Protein AF-0000000066158258 (afdb_homodimer)

Foldseek 3Di:
DDPPPPPPPDPPPDPVVQCVLCVVLVHDFPDCVLVLQLQEDPQQCVVPVVDDHHLQVLLVQLLVLLLVLLLVVCVPLCVPDDPVRSVVLSCQLSPQVLLLVLLVVSVVVVNHDHDPPDDDDSSSSSSSSSSNLSSCCVGVRSVRSSVSSCVRGNVVRLLVVLQCVLQVVCVVLVFDGWDWDWDQDPVQKIWIFIGGPNHTLDIDIDHPVVSDDDPSSSRSVSSVVLVVLCVDPNNVCSSVVVVVVVVVVVVVVVVVPPPPPD/DDPPPPPPPDPPPPPVVLCVLCVVLVHDFPDCVLVLQLQEDPQQCVVPVVDDHHLQVLLVQLLVLLLVLLLVVCVPLPVPDDPVRSVVLSCQLSPQVLLLVLLVVSVSVVNHDHDPPDDDDSSSSSSSSSSNLSSCCVGVRSVRSSVSSCVRGNVVRLLVVLQCVLQVVCVVLVFDGWDWDWDQDPVQKIWIFIDGPRDTLDIDIDHPVVSDDDPSSSRSVSSVVVVVCCVDPNNVCSSVVVVVVVVVVVVVVVVVPPPPPD

Nearest PDB structures (foldseek):
  3o2r-assembly2_D  TM=8.929E-01  e=1.509E-07  Campylobacter jejuni subsp. jejuni NCTC 11168 = ATCC 700819
  7oib-assembly1_c  TM=5.970E-01  e=1.307E-08  Homo sapiens
  7qh7-assembly1_c  TM=6.144E-01  e=4.552E-08  Homo sapiens
  3rv0-assembly1_A  TM=6.805E-01  e=5.993E-04  Vanderwaltozyma polyspora DSM 70294
  2ffl-assembly1_A  TM=7.206E-01  e=3.439E-03  Giardia duodenalis

pLDDT: mean 84.86, std 15.71, range [26.7, 98.81]

Secondary structure (DSSP, 8-state):
---------------HHHHHHHHHTT---S-HHHHHHTTB-HHHHTT-TT----THHHHHHHHHHHHHHHHHHHHHH-TT--HHHHHHHHHHHHSHHHHHHHHHHTTGGGG-B--TTPPP-HHHHHHHHHHHHHHHHHHH-HHHHHHHHIIIIIHHHHHHHHHHHHHHHHHHTTPPPPEEEEEE-TTSEEEEEEEETTEEEEEEEEE-TT----HHHHHHHHHHHHHHHHTSTTTTTHHHHHHHHHHHHHHHHHHHHS----/---------------HHHHHHHHHTT---S-HHHHHHTTB-HHHHTT-TT----THHHHHHHHHHHHHHHHHHHHHH-TT--HHHHHHHHHHHHSHHHHHHHHHHTTGGGG-B--TTPPP-HHHHHHHHHHHHHHHHHHH-HHHHHHHHIIIIIHHHHHHHHHHHHHHHHHHTT-PPPEEEEEE-TTSEEEEEEEETTEEEEEEEEE-TT----HHHHHHHHHHHHHHHHTSTTTTTHHHHHHHHHHHHHHHHHHHHS----

InterPro domains:
  IPR000999 Ribonuclease III domain [PF14622] (33-155)
  IPR000999 Ribonuclease III domain [PS00517] (56-64)
  IPR000999 Ribonuclease III domain [PS50142] (18-141)
  IPR000999 Ribonuclease III domain [SM00535] (33-162)
  IPR000999 Ribonuclease III domain [cd00593] (33-156)
  IPR011907 Ribonuclease III [MF_00104] (21-226)
  IPR011907 Ribonuclease III [TIGR02191] (21-246)
  IPR036389 Ribonuclease III,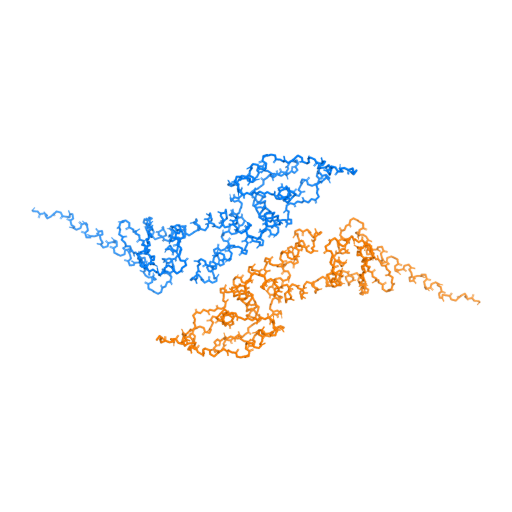 endonuclease domain superfamily [G3DSA:1.10.1520.10] (2-171)
  IPR036389 Ribonuclease III, endonuclease domain superfamily [SSF69065] (16-156)

Solvent-accessible surface area (backbone atoms only — not comparable to full-atom values): 28933 Å² total; per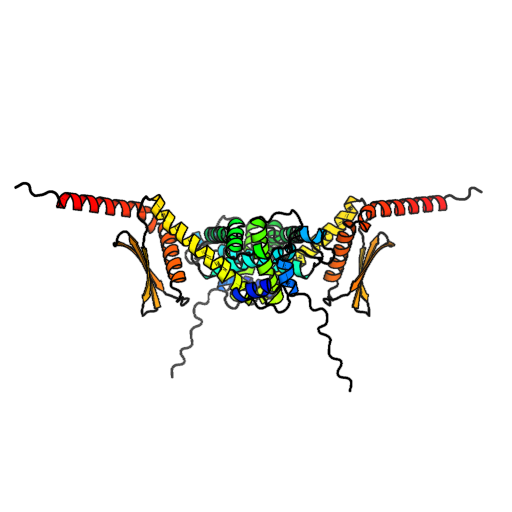-residue (Å²): 135,83,80,78,72,78,72,85,60,88,71,70,82,68,57,63,68,56,52,53,53,35,44,75,69,73,44,78,77,83,51,59,65,45,61,56,29,20,28,24,40,64,61,26,36,79,80,29,86,88,45,87,62,41,17,52,52,34,19,54,42,11,47,31,45,50,50,24,52,49,41,49,48,49,56,66,76,37,76,83,54,49,44,69,56,49,51,54,52,44,46,61,55,69,30,64,71,46,36,15,51,48,18,54,75,69,50,50,60,81,62,51,40,62,28,92,88,60,78,90,45,58,65,54,24,20,45,31,45,25,3,43,44,21,25,36,30,75,58,64,27,66,68,54,29,46,52,48,43,43,59,65,45,44,53,58,40,50,57,51,50,52,49,46,58,53,49,47,57,32,50,75,68,73,41,75,82,66,44,81,46,68,46,79,43,97,83,48,27,36,39,28,36,36,26,49,94,86,37,79,77,45,73,50,76,42,76,43,84,82,63,78,80,52,65,68,59,49,44,49,48,38,47,50,49,50,55,53,42,43,74,33,87,87,23,61,53,43,67,61,53,49,51,52,52,53,52,52,52,52,51,50,53,54,59,66,64,53,68,78,79,122,136,82,80,78,72,78,73,85,60,88,73,68,82,69,56,62,67,56,52,53,54,34,45,76,71,72,44,80,78,82,51,60,65,45,60,55,28,18,29,24,39,66,62,25,37,78,79,29,86,87,46,86,61,40,19,52,54,33,19,53,42,11,47,31,46,50,50,24,51,49,39,49,49,49,57,66,75,38,76,83,56,50,46,70,56,49,50,55,53,46,48,61,54,66,31,63,70,47,37,15,51,48,16,54,73,69,49,49,61,81,61,52,40,63,28,91,88,62,77,89,48,58,65,54,24,19,43,30,45,25,3,42,43,22,23,36,30,76,60,65,28,65,69,55,28,47,52,48,42,43,61,66,45,44,54,59,39,48,56,50,48,53,49,44,58,51,49,45,57,33,49,76,69,71,42,76,82,67,45,80,47,67,47,80,43,95,84,48,27,36,40,28,37,36,27,48,94,87,37,79,77,44,74,50,76,41,74,43,83,80,61,76,80,51,65,68,59,48,44,50,48,38,46,49,50,50,55,52,41,44,73,31,87,86,22,62,53,44,66,63,53,50,49,51,52,52,52,52,52,51,51,51,52,54,58,66,64,54,68,77,80,123

Sequence (524 aa):
MKNKVLKLKNNKIFDKKLATFLKNLDIFPNNWEFFEKAFIHASYINEHEDVSESYDRLEFLGDALIDFVVAKKLFELYPKYNEGLLTRTKIEIVKGENLNRIGMELKLGDFVKLSNGAELTENTVGDVLEALVGAIYEDMGMKKATEFVEKYIFERTFSEILKYDFFSLFQEQKLPEPRVRVSLTSNNLVLSIIELDGDIIWSQAIPNNKNYDDKSVLEHNAMASFTSFLKSSKGSHFFSDLKEKIENQKMCKKLAIKPKKNMKNKVLKLKNNKIFDKKLATFLKNLDIFPNNWEFFEKAFIHASYINEHEDVSESYDRLEFLGDALIDFVVAKKLFELYPKYNEGLLTRTKIEIVKGENLNRIGMELKLGDFVKLSNGAELTENTVGDVLEALVGAIYEDMGMKKATEFVEKYIFERTFSEILKYDFFSLFQEQKLPEPRVRVSLTSNNLVLSIIELDGDIIWSQAIPNNKNYDDKSVLEHNAMASFTSFLKSSKGSHFFSDLKEKIENQKMCKKLAIKPKKN

Radius of gyration: 30.65 Å; Cα contacts (8 Å, |Δi|>4): 648; chains: 2; bounding box: 66×134×97 Å

Structure (mmCIF, N/CA/C/O backbone):
data_AF-0000000066158258-model_v1
#
loop_
_entity.id
_entity.type
_entity.pdbx_description
1 polymer 'Ribonuclease 3'
#
loop_
_atom_site.group_PDB
_atom_site.id
_atom_site.type_symbol
_atom_site.label_atom_id
_atom_site.label_alt_id
_atom_site.label_comp_id
_atom_site.label_asym_id
_atom_site.label_entity_id
_atom_site.label_seq_id
_atom_site.pdbx_PDB_ins_code
_atom_site.Cartn_x
_atom_site.Cartn_y
_atom_site.Cartn_z
_atom_site.occupancy
_atom_site.B_iso_or_equiv
_atom_site.auth_seq_id
_atom_site.auth_comp_id
_atom_site.auth_asym_id
_atom_site.auth_atom_id
_atom_site.pdbx_PDB_model_num
ATOM 1 N N . MET A 1 1 ? 33.469 -39.156 20.109 1 26.7 1 MET A N 1
ATOM 2 C CA . MET A 1 1 ? 32.281 -38.312 19.891 1 26.7 1 MET A CA 1
ATOM 3 C C . MET A 1 1 ? 32.625 -37.156 18.938 1 26.7 1 MET A C 1
ATOM 5 O O . MET A 1 1 ? 33.375 -36.25 19.297 1 26.7 1 MET A O 1
ATOM 9 N N . LYS A 1 2 ? 32.688 -37.312 17.625 1 27.64 2 LYS A N 1
ATOM 10 C CA . LYS A 1 2 ? 33.406 -36.594 16.547 1 27.64 2 LYS A CA 1
ATOM 11 C C . LYS A 1 2 ? 32.781 -35.25 16.266 1 27.64 2 LYS A C 1
ATOM 13 O O . LYS A 1 2 ? 31.562 -35.156 16.062 1 27.64 2 LYS A O 1
ATOM 18 N N . ASN A 1 3 ? 33.281 -34.125 16.766 1 27.12 3 ASN A N 1
ATOM 19 C CA . ASN A 1 3 ? 32.906 -32.719 16.766 1 27.12 3 ASN A CA 1
ATOM 20 C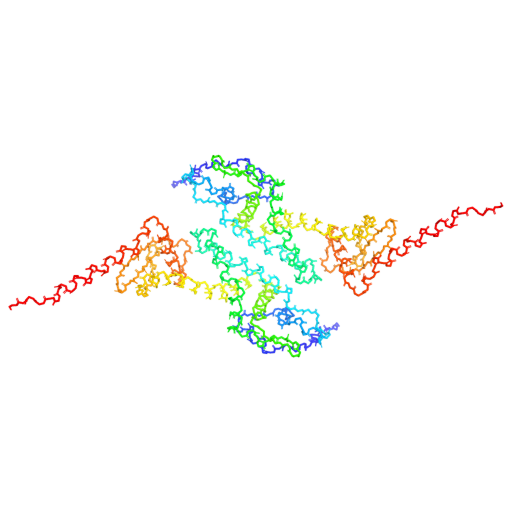 C . ASN A 1 3 ? 32.781 -32.188 15.352 1 27.12 3 ASN A C 1
ATOM 22 O O . ASN A 1 3 ? 33.781 -31.922 14.688 1 27.12 3 ASN A O 1
ATOM 26 N N . LYS A 1 4 ? 31.891 -32.688 14.5 1 27.97 4 LYS A N 1
ATOM 27 C CA . LYS A 1 4 ? 31.703 -32.219 13.117 1 27.97 4 LYS A CA 1
ATOM 28 C C . LYS A 1 4 ? 31.516 -30.719 13.055 1 27.97 4 LYS A C 1
ATOM 30 O O . LYS A 1 4 ? 30.516 -30.188 13.539 1 27.97 4 LYS A O 1
ATOM 35 N N . VAL A 1 5 ? 32.562 -29.922 13.039 1 27.47 5 VAL A N 1
ATOM 36 C CA . VAL A 1 5 ? 32.719 -28.484 12.805 1 27.47 5 VAL A CA 1
ATOM 37 C C . VAL A 1 5 ? 31.984 -28.078 11.539 1 27.47 5 VAL A C 1
ATOM 39 O O . VAL A 1 5 ? 32.25 -28.609 10.461 1 27.47 5 VAL A O 1
ATOM 42 N N . LEU A 1 6 ? 30.719 -27.812 11.562 1 30.42 6 LEU A N 1
ATOM 43 C CA . LEU A 1 6 ? 29.906 -27.234 10.5 1 30.42 6 LEU A CA 1
ATOM 44 C C . LEU A 1 6 ? 30.672 -26.172 9.727 1 30.42 6 LEU A C 1
ATOM 46 O O . LEU A 1 6 ? 31.062 -25.156 10.289 1 30.42 6 LEU A O 1
ATOM 50 N N . LYS A 1 7 ? 31.562 -26.5 8.82 1 29.11 7 LYS A N 1
ATOM 51 C CA . LYS A 1 7 ? 32.312 -25.656 7.891 1 29.11 7 LYS A CA 1
ATOM 52 C C . LYS A 1 7 ? 31.453 -24.531 7.336 1 29.11 7 LYS A C 1
ATOM 54 O O . LYS A 1 7 ? 30.453 -24.781 6.656 1 29.11 7 LYS A O 1
ATOM 59 N N . LEU A 1 8 ? 31.25 -23.438 8.008 1 33.88 8 LEU A N 1
ATOM 60 C CA . LEU A 1 8 ? 30.859 -22.109 7.52 1 33.88 8 LEU A CA 1
ATOM 61 C C . LEU A 1 8 ? 31.516 -21.812 6.172 1 33.88 8 LEU A C 1
ATOM 63 O O . LEU A 1 8 ? 32.625 -21.281 6.125 1 33.88 8 LEU A O 1
ATOM 67 N N . LYS A 1 9 ? 31.828 -22.781 5.297 1 33.41 9 LYS A N 1
ATOM 68 C CA . LYS A 1 9 ? 32.688 -22.828 4.121 1 33.41 9 LYS A CA 1
ATOM 69 C C . LYS A 1 9 ? 32.5 -21.594 3.252 1 33.41 9 LYS A C 1
ATOM 71 O O . LYS A 1 9 ? 33.5 -21 2.799 1 33.41 9 LYS A O 1
ATOM 76 N N . ASN A 1 10 ? 31.406 -21.484 2.311 1 36.06 10 ASN A N 1
ATOM 77 C CA . ASN A 1 10 ? 31.562 -20.562 1.186 1 36.06 10 ASN A CA 1
ATOM 78 C C . ASN A 1 10 ? 31.641 -19.125 1.65 1 36.06 10 ASN A C 1
ATOM 80 O O . ASN A 1 10 ? 30.688 -18.594 2.213 1 36.06 10 ASN A O 1
ATOM 84 N N . ASN A 1 11 ? 32.656 -18.562 2.01 1 38.69 11 ASN A N 1
ATOM 85 C CA . ASN A 1 11 ? 33.125 -17.219 2.307 1 38.69 11 ASN A CA 1
ATOM 86 C C . ASN A 1 11 ? 32.562 -16.203 1.326 1 38.69 11 ASN A C 1
ATOM 88 O O . ASN A 1 11 ? 33.219 -15.867 0.324 1 38.69 11 ASN A O 1
ATOM 92 N N . LYS A 1 12 ? 31.438 -16.297 0.808 1 45.28 12 LYS A N 1
ATOM 93 C CA . LYS A 1 12 ? 30.875 -15.289 -0.09 1 45.28 12 LYS A CA 1
ATOM 94 C C . LYS A 1 12 ? 31.328 -13.883 0.303 1 45.28 12 LYS A C 1
ATOM 96 O O . LYS A 1 12 ? 31.219 -13.492 1.468 1 45.28 12 LYS A O 1
ATOM 101 N N . ILE A 1 13 ? 32.344 -13.367 -0.379 1 49.75 13 ILE A N 1
ATOM 102 C CA . ILE A 1 13 ? 32.906 -12.023 -0.303 1 49.75 13 ILE A CA 1
ATOM 103 C C . ILE A 1 13 ? 31.812 -11.008 -0.05 1 49.75 13 ILE A C 1
ATOM 105 O O . ILE A 1 13 ? 30.938 -10.797 -0.906 1 49.75 13 ILE A O 1
ATOM 109 N N . PHE A 1 14 ? 31.422 -10.914 1.214 1 61.19 14 PHE A N 1
ATOM 110 C CA . PHE A 1 14 ? 30.594 -9.82 1.703 1 61.19 14 PHE A CA 1
ATOM 111 C C . PHE A 1 14 ? 31.203 -8.477 1.316 1 61.19 14 PHE A C 1
ATOM 113 O O . PHE A 1 14 ? 32.406 -8.25 1.508 1 61.19 14 PHE A O 1
ATOM 120 N N . ASP A 1 15 ? 30.609 -7.77 0.375 1 79.06 15 ASP A N 1
ATOM 121 C CA . ASP A 1 15 ? 31.062 -6.422 0.028 1 79.06 15 ASP A CA 1
ATOM 122 C C . ASP A 1 15 ? 31.156 -5.543 1.271 1 79.06 15 ASP A C 1
ATOM 124 O O . ASP A 1 15 ? 30.141 -5.09 1.802 1 79.06 15 ASP A O 1
ATOM 128 N N . LYS A 1 16 ? 32.406 -5.441 1.851 1 87.5 16 LYS A N 1
ATOM 129 C CA . LYS A 1 16 ? 32.656 -4.652 3.051 1 87.5 16 LYS A CA 1
ATOM 130 C C . LYS A 1 16 ? 32.125 -3.234 2.902 1 87.5 16 LYS A C 1
ATOM 132 O O . LYS A 1 16 ? 31.641 -2.639 3.873 1 87.5 16 LYS A O 1
ATOM 137 N N . LYS A 1 17 ? 32.219 -2.732 1.744 1 91.94 17 LYS A N 1
ATOM 138 C CA . LYS A 1 17 ? 31.703 -1.385 1.488 1 91.94 17 LYS A CA 1
ATOM 139 C C . LYS A 1 17 ? 30.188 -1.314 1.684 1 91.94 17 LYS A C 1
ATOM 141 O O . LYS A 1 17 ? 29.672 -0.361 2.275 1 91.94 17 LYS A O 1
ATOM 146 N N . LEU A 1 18 ? 29.547 -2.342 1.205 1 93.75 18 LEU A N 1
ATOM 147 C CA . LEU A 1 18 ? 28.094 -2.391 1.372 1 93.75 18 LEU A CA 1
ATOM 148 C C . LEU A 1 18 ? 27.719 -2.574 2.84 1 93.75 18 LEU A C 1
ATOM 150 O O . LEU A 1 18 ? 26.766 -1.97 3.32 1 93.75 18 LEU A O 1
ATOM 154 N N . ALA A 1 19 ? 28.484 -3.342 3.467 1 94 19 ALA A N 1
ATOM 155 C CA . ALA A 1 19 ? 28.219 -3.588 4.883 1 94 19 ALA A CA 1
ATOM 156 C C . ALA A 1 19 ? 28.359 -2.303 5.695 1 94 19 ALA A C 1
ATOM 158 O O . ALA A 1 19 ? 27.531 -2.029 6.574 1 94 19 ALA A O 1
ATOM 159 N N . THR A 1 20 ? 29.391 -1.554 5.438 1 94.5 20 THR A N 1
ATOM 160 C CA . THR A 1 20 ? 29.594 -0.281 6.117 1 94.5 20 THR A CA 1
ATOM 161 C C . THR A 1 20 ? 28.469 0.701 5.797 1 94.5 20 THR A C 1
ATOM 163 O O . THR A 1 20 ? 28 1.415 6.68 1 94.5 20 THR A O 1
ATOM 166 N N . PHE A 1 21 ? 28.125 0.729 4.605 1 95.56 21 PHE A N 1
ATOM 167 C CA . PHE A 1 21 ? 27.047 1.594 4.156 1 95.56 21 PHE A CA 1
ATOM 168 C C . PHE A 1 21 ? 25.75 1.272 4.902 1 95.56 21 PHE A C 1
ATOM 170 O O . PHE A 1 21 ? 25.094 2.172 5.422 1 95.56 21 PHE A O 1
ATOM 177 N N . LEU A 1 22 ? 25.375 -0.01 4.996 1 96.69 22 LEU A N 1
ATOM 178 C CA . LEU A 1 22 ? 24.141 -0.443 5.664 1 96.69 22 LEU A CA 1
ATOM 179 C C . LEU A 1 22 ? 24.203 -0.137 7.156 1 96.69 22 LEU A C 1
ATOM 181 O O . LEU A 1 22 ? 23.203 0.268 7.754 1 96.69 22 LEU A O 1
ATOM 185 N N . LYS A 1 23 ? 25.344 -0.285 7.691 1 95.19 23 LYS A N 1
ATOM 186 C CA . LYS A 1 23 ? 25.531 0.034 9.102 1 95.19 23 LYS A CA 1
ATOM 187 C C . LYS A 1 23 ? 25.25 1.508 9.375 1 95.19 23 LYS A C 1
ATOM 189 O O . LYS A 1 23 ? 24.656 1.853 10.398 1 95.19 23 LYS A O 1
ATOM 194 N N . ASN A 1 24 ? 25.703 2.303 8.531 1 95 24 ASN A N 1
ATOM 195 C CA . ASN A 1 24 ? 25.484 3.738 8.672 1 95 24 ASN A CA 1
ATOM 196 C C . ASN A 1 24 ? 23.984 4.078 8.625 1 95 24 ASN A C 1
ATOM 198 O O . ASN A 1 24 ? 23.578 5.133 9.109 1 95 24 ASN A O 1
ATOM 202 N N . LEU A 1 25 ? 23.203 3.221 8.078 1 95.75 25 LEU A N 1
ATOM 203 C CA . LEU A 1 25 ? 21.75 3.398 8.023 1 95.75 25 LEU A CA 1
ATOM 204 C C . LEU A 1 25 ? 21.062 2.611 9.133 1 95.75 25 LEU A C 1
ATOM 206 O O . LEU A 1 25 ? 19.844 2.479 9.141 1 95.75 25 LEU A O 1
ATOM 210 N N . ASP A 1 26 ? 21.875 2.053 9.984 1 95.44 26 ASP A N 1
ATOM 211 C CA . ASP A 1 26 ? 21.406 1.261 11.117 1 95.44 26 ASP A CA 1
ATOM 212 C C . ASP A 1 26 ? 20.703 -0.014 10.648 1 95.44 26 ASP A C 1
ATOM 214 O O . ASP A 1 26 ? 19.656 -0.378 11.172 1 95.44 26 ASP A O 1
ATOM 218 N N . ILE A 1 27 ? 21.172 -0.498 9.586 1 96.44 27 ILE A N 1
ATOM 219 C CA . ILE A 1 27 ? 20.688 -1.772 9.062 1 96.44 27 ILE A CA 1
ATOM 220 C C . ILE A 1 27 ? 21.719 -2.863 9.344 1 96.44 27 ILE A C 1
ATOM 222 O O . ILE A 1 27 ? 22.859 -2.779 8.883 1 96.44 27 ILE A O 1
ATOM 226 N N . PHE A 1 28 ? 21.344 -3.908 10.016 1 95.81 28 PHE A N 1
ATOM 227 C CA . PHE A 1 28 ? 22.203 -5.039 10.359 1 95.81 28 PHE A CA 1
ATOM 228 C C . PHE A 1 28 ? 21.609 -6.34 9.828 1 95.81 28 PHE A C 1
ATOM 230 O O . PHE A 1 28 ? 20.859 -7.02 10.523 1 95.81 28 PHE A O 1
ATOM 237 N N . PRO A 1 29 ? 22.078 -6.766 8.711 1 95.38 29 PRO A N 1
ATOM 238 C CA . PRO A 1 29 ? 21.453 -7.891 8.016 1 95.38 29 PRO A CA 1
ATOM 239 C C . PRO A 1 29 ? 21.609 -9.211 8.766 1 95.38 29 PRO A C 1
ATOM 241 O O . PRO A 1 29 ? 22.703 -9.523 9.25 1 95.38 29 PRO A O 1
ATOM 244 N N . ASN A 1 30 ? 20.547 -9.969 8.867 1 95.62 30 ASN A N 1
ATOM 245 C CA . ASN A 1 30 ? 20.594 -11.367 9.273 1 95.62 30 ASN A CA 1
ATOM 246 C C . ASN A 1 30 ? 20.922 -12.281 8.094 1 95.62 30 ASN A C 1
ATOM 248 O O . ASN A 1 30 ? 21.688 -13.242 8.242 1 95.62 30 ASN A O 1
ATOM 252 N N . ASN A 1 31 ? 20.328 -12.016 6.984 1 93.88 31 ASN A N 1
ATOM 253 C CA . ASN A 1 31 ? 20.562 -12.695 5.715 1 93.88 31 ASN A CA 1
ATOM 254 C C . ASN A 1 31 ? 21.016 -11.719 4.633 1 93.88 31 ASN A C 1
ATOM 256 O O . ASN A 1 31 ? 20.203 -11 4.055 1 93.88 31 ASN A O 1
ATOM 260 N N . TRP A 1 32 ? 22.188 -11.836 4.234 1 93.31 32 TRP A N 1
ATOM 261 C CA . TRP A 1 32 ? 22.844 -10.883 3.334 1 93.31 32 TRP A CA 1
ATOM 262 C C . TRP A 1 32 ? 22.297 -11.023 1.917 1 93.31 32 TRP A C 1
ATOM 264 O O . TRP A 1 32 ? 22.406 -10.094 1.109 1 93.31 32 TRP A O 1
ATOM 274 N N . GLU A 1 33 ? 21.734 -12.117 1.619 1 91.31 33 GLU A N 1
ATOM 275 C CA . GLU A 1 33 ? 21.25 -12.375 0.264 1 91.31 33 GLU A CA 1
ATOM 276 C C . GLU A 1 33 ? 20.219 -11.336 -0.161 1 91.31 33 GLU A C 1
ATOM 278 O O . GLU A 1 33 ? 20.203 -10.914 -1.317 1 91.31 33 GLU A O 1
ATOM 283 N N . PHE A 1 34 ? 19.312 -10.945 0.764 1 94.56 34 PHE A N 1
ATOM 284 C CA . PHE A 1 34 ? 18.281 -9.961 0.46 1 94.56 34 PHE A CA 1
ATOM 285 C C . PHE A 1 34 ? 18.906 -8.617 0.089 1 94.56 34 PHE A C 1
ATOM 287 O O . PHE A 1 34 ? 18.438 -7.941 -0.83 1 94.56 34 PHE A O 1
ATOM 294 N N . PHE A 1 35 ? 19.969 -8.289 0.766 1 96.25 35 PHE A N 1
ATOM 295 C CA . PHE A 1 35 ? 20.578 -6.969 0.604 1 96.25 35 PHE A CA 1
ATOM 296 C C . PHE A 1 35 ? 21.469 -6.93 -0.625 1 96.25 35 PHE A C 1
ATOM 298 O O . PHE A 1 35 ? 21.578 -5.902 -1.295 1 96.25 35 PHE A O 1
ATOM 305 N N . GLU A 1 36 ? 22.062 -8.016 -0.951 1 92.88 36 GLU A N 1
ATOM 306 C CA . GLU A 1 36 ? 22.812 -8.094 -2.201 1 92.88 36 GLU A CA 1
ATOM 307 C C . GLU A 1 36 ? 21.875 -8.039 -3.408 1 92.88 36 GLU A C 1
ATOM 309 O O . GLU A 1 36 ? 22.141 -7.305 -4.367 1 92.88 36 GLU A O 1
ATOM 314 N N . LYS A 1 37 ? 20.844 -8.734 -3.303 1 94.12 37 LYS A N 1
ATOM 315 C CA . LYS A 1 37 ? 19.859 -8.797 -4.379 1 94.12 37 LYS A CA 1
ATOM 316 C C . LYS A 1 37 ? 19.234 -7.422 -4.629 1 94.12 37 LYS A C 1
ATOM 318 O O . LYS A 1 37 ? 18.922 -7.078 -5.77 1 94.12 37 LYS A O 1
ATOM 323 N N . ALA A 1 38 ? 19.078 -6.637 -3.6 1 96.88 38 ALA A N 1
ATOM 324 C CA . ALA A 1 38 ? 18.422 -5.332 -3.682 1 96.88 38 ALA A CA 1
ATOM 325 C C . ALA A 1 38 ? 19.234 -4.371 -4.555 1 96.88 38 ALA A C 1
ATOM 327 O O . ALA A 1 38 ? 18.734 -3.316 -4.949 1 96.88 38 ALA A O 1
ATOM 328 N N . PHE A 1 39 ? 20.469 -4.793 -4.934 1 96.12 39 PHE A N 1
ATOM 329 C CA . PHE A 1 39 ? 21.312 -3.883 -5.695 1 96.12 39 PHE A CA 1
ATOM 330 C C . PHE A 1 39 ? 21.688 -4.488 -7.043 1 96.12 39 PHE A C 1
ATOM 332 O O . PHE A 1 39 ? 22.562 -3.975 -7.738 1 96.12 39 PHE A O 1
ATOM 339 N N . ILE A 1 40 ? 21 -5.453 -7.438 1 93.75 40 ILE A N 1
ATOM 340 C CA . ILE A 1 40 ? 21.328 -6.117 -8.695 1 93.75 40 ILE A CA 1
ATOM 341 C C . ILE A 1 40 ? 20.297 -5.75 -9.758 1 93.75 40 ILE A C 1
ATOM 343 O O . ILE A 1 40 ? 19.109 -6.074 -9.625 1 93.75 40 ILE A O 1
ATOM 347 N N . HIS A 1 41 ? 20.734 -5.109 -10.719 1 92.19 41 HIS A N 1
ATOM 348 C CA . HIS A 1 41 ? 19.891 -4.793 -11.859 1 92.19 41 HIS A CA 1
ATOM 349 C C . HIS A 1 41 ? 19.734 -6 -12.781 1 92.19 41 HIS A C 1
ATOM 351 O O . HIS A 1 41 ? 20.641 -6.832 -12.875 1 92.19 41 HIS A O 1
ATOM 357 N N . ALA A 1 42 ? 18.656 -6.07 -13.539 1 86.94 42 ALA A N 1
ATOM 358 C CA . ALA A 1 42 ? 18.359 -7.203 -14.414 1 86.94 42 ALA A CA 1
ATOM 359 C C . ALA A 1 42 ? 19.438 -7.348 -15.5 1 86.94 42 ALA A C 1
ATOM 361 O O . ALA A 1 42 ? 19.734 -8.461 -15.938 1 86.94 42 ALA A O 1
ATOM 362 N N . SER A 1 43 ? 19.984 -6.258 -15.93 1 83.31 43 SER A N 1
ATOM 363 C CA . SER A 1 43 ? 21 -6.289 -16.969 1 83.31 43 SER A CA 1
ATOM 364 C C . SER A 1 43 ? 22.234 -7.07 -16.531 1 83.31 43 SER A C 1
ATOM 366 O O . SER A 1 43 ? 22.984 -7.594 -17.359 1 83.31 43 SER A O 1
ATOM 368 N N . TYR A 1 44 ? 22.453 -7.137 -15.273 1 85.25 44 TYR A N 1
ATOM 369 C CA . TYR A 1 44 ? 23.625 -7.797 -14.711 1 85.25 44 TYR A CA 1
ATOM 370 C C . TYR A 1 44 ? 23.484 -9.312 -14.805 1 85.25 44 TYR A C 1
ATOM 372 O O . TYR A 1 44 ? 24.5 -10.023 -14.922 1 85.25 44 TYR A O 1
ATOM 380 N N . ILE A 1 45 ? 22.312 -9.836 -14.703 1 78.81 45 ILE A N 1
ATOM 381 C CA . ILE A 1 45 ? 22.031 -11.266 -14.664 1 78.81 45 ILE A CA 1
ATOM 382 C C . ILE A 1 45 ? 22.406 -11.898 -16.016 1 78.81 45 ILE A C 1
ATOM 384 O O . ILE A 1 45 ? 22.891 -13.023 -16.062 1 78.81 45 ILE A O 1
ATOM 388 N N . ASN A 1 46 ? 22.188 -11.125 -17 1 74.69 46 ASN A N 1
ATOM 389 C CA . ASN A 1 46 ? 22.469 -11.633 -18.328 1 74.69 46 ASN A CA 1
ATOM 390 C C . ASN A 1 46 ? 23.938 -11.961 -18.516 1 74.69 46 ASN A C 1
ATOM 392 O O . ASN A 1 46 ? 24.297 -12.844 -19.297 1 74.69 46 ASN A O 1
ATOM 396 N N . GLU A 1 47 ? 24.766 -11.344 -17.766 1 74.06 47 GLU A N 1
ATOM 397 C CA . GLU A 1 47 ? 26.219 -11.484 -17.953 1 74.06 47 GLU A CA 1
ATOM 398 C C . GLU A 1 47 ? 26.828 -12.359 -16.859 1 74.06 47 GLU A C 1
ATOM 400 O O . GLU A 1 47 ? 28 -12.727 -16.938 1 74.06 47 GLU A O 1
ATOM 405 N N . HIS A 1 48 ? 25.984 -12.594 -15.906 1 71.94 48 HIS A N 1
ATOM 406 C CA . HIS A 1 48 ? 26.5 -13.367 -14.773 1 71.94 48 HIS A CA 1
ATOM 407 C C . HIS A 1 48 ? 25.578 -14.547 -14.453 1 71.94 48 HIS A C 1
ATOM 409 O O . HIS A 1 48 ? 24.562 -14.383 -13.789 1 71.94 48 HIS A O 1
ATOM 415 N N . GLU A 1 49 ? 25.984 -15.664 -14.789 1 66.38 49 GLU A N 1
ATOM 416 C CA . GLU A 1 49 ? 25.156 -16.859 -14.734 1 66.38 49 GLU A CA 1
ATOM 417 C C . GLU A 1 49 ? 24.859 -17.266 -13.289 1 66.38 49 GLU A C 1
ATOM 419 O O . GLU A 1 49 ? 23.891 -17.953 -13.023 1 66.38 49 GLU A O 1
ATOM 424 N N . ASP A 1 50 ? 25.672 -16.734 -12.391 1 67.06 50 ASP A N 1
ATOM 425 C CA . ASP A 1 50 ? 25.531 -17.188 -11.008 1 67.06 50 ASP A CA 1
ATOM 426 C C . ASP A 1 50 ? 24.469 -16.359 -10.273 1 67.06 50 ASP A C 1
ATOM 428 O O . ASP A 1 50 ? 24.094 -16.703 -9.148 1 67.06 50 ASP A O 1
ATOM 432 N N . VAL A 1 51 ? 24.125 -15.398 -10.961 1 69.88 51 VAL A N 1
ATOM 433 C CA . VAL A 1 51 ? 23.125 -14.539 -10.328 1 69.88 51 VAL A CA 1
ATOM 434 C C . VAL A 1 51 ? 21.766 -14.773 -10.961 1 69.88 51 VAL A C 1
ATOM 436 O O . VAL A 1 51 ? 21.609 -14.711 -12.18 1 69.88 51 VAL A O 1
ATOM 439 N N . SER A 1 52 ? 20.781 -15.016 -10.047 1 69.25 52 SER A N 1
ATOM 440 C CA . SER A 1 52 ? 19.531 -15.484 -10.648 1 69.25 52 SER A CA 1
ATOM 441 C C . SER A 1 52 ? 18.406 -14.477 -10.445 1 69.25 52 SER A C 1
ATOM 443 O O . SER A 1 52 ? 17.375 -14.547 -11.117 1 69.25 52 SER A O 1
ATOM 445 N N . GLU A 1 53 ? 18.688 -13.508 -9.633 1 84.56 53 GLU A N 1
ATOM 446 C CA . GLU A 1 53 ? 17.531 -12.656 -9.367 1 84.56 53 GLU A CA 1
ATOM 447 C C . GLU A 1 53 ? 17.938 -11.188 -9.281 1 84.56 53 GLU A C 1
ATOM 449 O O . GLU A 1 53 ? 18.984 -10.859 -8.719 1 84.56 53 GLU A O 1
ATOM 454 N N . SER A 1 54 ? 17.172 -10.273 -9.875 1 91.69 54 SER A N 1
ATOM 455 C CA . SER A 1 54 ? 17.344 -8.828 -9.781 1 91.69 54 SER A CA 1
ATOM 456 C C . SER A 1 54 ? 16.547 -8.25 -8.609 1 91.69 54 SER A C 1
ATOM 458 O O . SER A 1 54 ? 15.883 -8.992 -7.887 1 91.69 54 SER A O 1
ATOM 460 N N . TYR A 1 55 ? 16.672 -6.945 -8.516 1 95.62 55 TYR A N 1
ATOM 461 C CA . TYR A 1 55 ? 16.016 -6.289 -7.391 1 95.62 55 TYR A CA 1
ATOM 462 C C . TYR A 1 55 ? 14.523 -6.109 -7.664 1 95.62 55 TYR A C 1
ATOM 464 O O . TYR A 1 55 ? 13.773 -5.684 -6.785 1 95.62 55 TYR A O 1
ATOM 472 N N . ASP A 1 56 ? 13.992 -6.543 -8.742 1 95.75 56 ASP A N 1
ATOM 473 C CA . ASP A 1 56 ? 12.672 -6.164 -9.242 1 95.75 56 ASP A CA 1
ATOM 474 C C . ASP A 1 56 ? 11.562 -6.676 -8.32 1 95.75 56 ASP A C 1
ATOM 476 O O . ASP A 1 56 ? 10.609 -5.957 -8.031 1 95.75 56 ASP A O 1
ATOM 480 N N . ARG A 1 57 ? 11.703 -7.895 -7.895 1 95.44 57 ARG A N 1
ATOM 481 C CA . ARG A 1 57 ? 10.68 -8.453 -7.023 1 95.44 57 ARG A CA 1
ATOM 482 C C . ARG A 1 57 ? 10.672 -7.758 -5.664 1 95.44 57 ARG A C 1
ATOM 484 O O . ARG A 1 57 ? 9.609 -7.52 -5.086 1 95.44 57 ARG A O 1
ATOM 491 N N . LEU A 1 58 ? 11.867 -7.484 -5.164 1 97.88 58 LEU A N 1
ATOM 492 C CA . LEU A 1 58 ? 11.977 -6.758 -3.904 1 97.88 58 LEU A CA 1
ATOM 493 C C . LEU A 1 58 ? 11.406 -5.348 -4.043 1 97.88 58 LEU A C 1
ATOM 495 O O . LEU A 1 58 ? 10.805 -4.816 -3.105 1 97.88 58 LEU A O 1
ATOM 499 N N . GLU A 1 59 ? 11.68 -4.754 -5.188 1 98.31 59 GLU A N 1
ATOM 500 C CA . GLU A 1 59 ? 11.109 -3.443 -5.484 1 98.31 59 GLU A CA 1
ATOM 501 C C . GLU A 1 59 ? 9.586 -3.477 -5.414 1 98.31 59 GLU A C 1
ATOM 503 O O . GLU A 1 59 ? 8.961 -2.578 -4.844 1 98.31 59 GLU A O 1
ATOM 508 N N . PHE A 1 60 ? 9.031 -4.5 -5.988 1 98 60 PHE A N 1
ATOM 509 C CA . PHE A 1 60 ? 7.586 -4.699 -5.973 1 98 60 PHE A CA 1
ATOM 510 C C . PHE A 1 60 ? 7.059 -4.727 -4.543 1 98 60 PHE A C 1
ATOM 512 O O . PHE A 1 60 ? 6.094 -4.031 -4.219 1 98 60 PHE A O 1
ATOM 519 N N . LEU A 1 61 ? 7.652 -5.473 -3.713 1 98.31 61 LEU A N 1
ATOM 520 C CA . LEU A 1 61 ? 7.262 -5.586 -2.312 1 98.31 61 LEU A CA 1
ATOM 521 C C . LEU A 1 61 ? 7.488 -4.27 -1.576 1 98.31 61 LEU A C 1
ATOM 523 O O . LEU A 1 61 ? 6.625 -3.824 -0.815 1 98.31 61 LEU A O 1
ATOM 527 N N . GLY A 1 62 ? 8.656 -3.68 -1.773 1 98.75 62 GLY A N 1
ATOM 528 C CA . GLY A 1 62 ? 9.016 -2.428 -1.126 1 98.75 62 GLY A CA 1
ATOM 529 C C . GLY A 1 62 ? 8.086 -1.285 -1.479 1 98.75 62 GLY A C 1
ATOM 530 O O . GLY A 1 62 ? 7.742 -0.469 -0.621 1 98.75 62 GLY A O 1
ATOM 531 N N . ASP A 1 63 ? 7.695 -1.227 -2.734 1 98.31 63 ASP A N 1
ATOM 532 C CA . ASP A 1 63 ? 6.781 -0.187 -3.197 1 98.31 63 ASP A CA 1
ATOM 533 C C . ASP A 1 63 ? 5.457 -0.24 -2.438 1 98.31 63 ASP A C 1
ATOM 535 O O . ASP A 1 63 ? 4.969 0.786 -1.96 1 98.31 63 ASP A O 1
ATOM 539 N N . ALA A 1 64 ? 4.926 -1.424 -2.326 1 98.56 64 ALA A N 1
ATOM 540 C CA . ALA A 1 64 ? 3.662 -1.611 -1.62 1 98.56 64 ALA A CA 1
ATOM 541 C C . ALA A 1 64 ? 3.803 -1.259 -0.142 1 98.56 64 ALA A C 1
ATOM 543 O O . ALA A 1 64 ? 2.896 -0.67 0.452 1 98.56 64 ALA A O 1
ATOM 544 N N . LEU A 1 65 ? 4.918 -1.631 0.414 1 98.75 65 LEU A N 1
ATOM 545 C CA . LEU A 1 65 ? 5.152 -1.36 1.828 1 98.75 65 LEU A CA 1
ATOM 546 C C . LEU A 1 65 ? 5.309 0.136 2.076 1 98.75 65 LEU A C 1
ATOM 548 O O . LEU A 1 65 ? 4.754 0.669 3.043 1 98.75 65 LEU A O 1
ATOM 552 N N . ILE A 1 66 ? 6.066 0.823 1.257 1 98.81 66 ILE A N 1
ATOM 553 C CA . ILE A 1 66 ? 6.25 2.266 1.379 1 98.81 66 ILE A CA 1
ATOM 554 C C . ILE A 1 66 ? 4.895 2.965 1.328 1 98.81 66 ILE A C 1
ATOM 556 O O . ILE A 1 66 ? 4.598 3.82 2.166 1 98.81 66 ILE A O 1
ATOM 560 N N . ASP A 1 67 ? 4.09 2.578 0.385 1 98.5 67 ASP A N 1
ATOM 561 C CA . ASP A 1 67 ? 2.768 3.168 0.212 1 98.5 67 ASP A CA 1
ATOM 562 C C . ASP A 1 67 ? 1.929 3.016 1.479 1 98.5 67 ASP A C 1
ATOM 564 O O . ASP A 1 67 ? 1.293 3.973 1.927 1 98.5 67 ASP A O 1
ATOM 568 N N . PHE A 1 68 ? 1.938 1.867 2.012 1 98.69 68 PHE A N 1
ATOM 569 C CA . PHE A 1 68 ? 1.129 1.589 3.191 1 98.69 68 PHE A CA 1
ATOM 570 C C . PHE A 1 68 ? 1.643 2.371 4.395 1 98.69 68 PHE A C 1
ATOM 572 O O . PHE A 1 68 ? 0.86 2.988 5.121 1 98.69 68 PHE A O 1
ATOM 579 N N . VAL A 1 69 ? 2.965 2.352 4.629 1 98.56 69 VAL A N 1
ATOM 580 C CA . VAL A 1 69 ? 3.557 2.998 5.797 1 98.56 69 VAL A CA 1
ATOM 581 C C . VAL A 1 69 ? 3.307 4.504 5.734 1 98.56 69 VAL A C 1
ATOM 583 O O . VAL A 1 69 ? 2.959 5.121 6.742 1 98.56 69 VAL A O 1
ATOM 586 N N . VAL A 1 70 ? 3.463 5.062 4.59 1 97.88 70 VAL A N 1
ATOM 587 C CA . VAL A 1 70 ? 3.248 6.496 4.426 1 97.88 70 VAL A CA 1
ATOM 588 C C . VAL A 1 70 ? 1.772 6.824 4.633 1 97.88 70 VAL A C 1
ATOM 590 O O . VAL A 1 70 ? 1.438 7.797 5.316 1 97.88 70 VAL A O 1
ATOM 593 N N . ALA A 1 71 ? 0.862 6.059 4.047 1 97.94 71 ALA A N 1
ATOM 594 C CA . ALA A 1 71 ? -0.573 6.258 4.23 1 97.94 71 ALA A CA 1
ATOM 595 C C . ALA A 1 71 ? -0.955 6.184 5.703 1 97.94 71 ALA A C 1
ATOM 597 O O . ALA A 1 71 ? -1.706 7.027 6.199 1 97.94 71 ALA A O 1
ATOM 598 N N . LYS A 1 72 ? -0.44 5.195 6.34 1 97.62 72 LYS A N 1
ATOM 599 C CA . LYS A 1 72 ? -0.721 5.008 7.762 1 97.62 72 LYS A CA 1
ATOM 600 C C . LYS A 1 72 ? -0.246 6.207 8.578 1 97.62 72 LYS A C 1
ATOM 602 O O . LYS A 1 72 ? -0.969 6.695 9.453 1 97.62 72 LYS A O 1
ATOM 607 N N . LYS A 1 73 ? 0.949 6.652 8.281 1 94.19 73 LYS A N 1
ATOM 608 C CA . LYS A 1 73 ? 1.52 7.773 9.023 1 94.19 73 LYS A CA 1
ATOM 609 C C . LYS A 1 73 ? 0.708 9.047 8.797 1 94.19 73 LYS A C 1
ATOM 611 O O . LYS A 1 73 ? 0.46 9.805 9.742 1 94.19 73 LYS A O 1
ATOM 616 N N . LEU A 1 74 ? 0.352 9.312 7.594 1 92.44 74 LEU A N 1
ATOM 617 C CA . LEU A 1 74 ? -0.474 10.469 7.27 1 92.44 74 LEU A CA 1
ATOM 618 C C . LEU A 1 74 ? -1.823 10.391 7.973 1 92.44 74 LEU A C 1
ATOM 620 O O . LEU A 1 74 ? -2.289 11.383 8.547 1 92.44 74 LEU A O 1
ATOM 624 N N . PHE A 1 75 ? -2.398 9.227 7.902 1 94.31 75 PHE A N 1
ATOM 625 C CA . PHE A 1 75 ? -3.691 8.984 8.531 1 94.31 75 PHE A CA 1
ATOM 626 C C . PHE A 1 75 ? -3.637 9.297 10.023 1 94.31 75 PHE A C 1
ATOM 628 O O . PHE A 1 75 ? -4.566 9.891 10.57 1 94.31 75 PHE A O 1
ATOM 635 N N . GLU A 1 76 ? -2.566 8.953 10.641 1 89.5 76 GLU A N 1
ATOM 636 C CA . GLU A 1 76 ? -2.395 9.102 12.086 1 89.5 76 GLU A CA 1
ATOM 637 C C . GLU A 1 76 ? -2.039 10.531 12.453 1 89.5 76 GLU A C 1
ATOM 639 O O . GLU A 1 76 ? -2.572 11.078 13.422 1 89.5 76 GLU A O 1
ATOM 644 N N . LEU A 1 77 ? -1.213 11.164 11.773 1 82.38 77 LEU A N 1
ATOM 645 C CA . LEU A 1 77 ? -0.63 12.445 12.156 1 82.38 77 LEU A CA 1
ATOM 646 C C . LEU A 1 77 ? -1.562 13.594 11.781 1 82.38 77 LEU A C 1
ATOM 648 O O . LEU A 1 77 ? -1.51 14.664 12.398 1 82.38 77 LEU A O 1
ATOM 652 N N . TYR A 1 78 ? -2.473 13.305 10.797 1 81.25 78 TYR A N 1
ATOM 653 C CA . TYR A 1 78 ? -3.301 14.398 10.305 1 81.25 78 TYR A CA 1
ATOM 654 C C . TYR A 1 78 ? -4.777 14.016 10.312 1 81.25 78 TYR A C 1
ATOM 656 O O . TYR A 1 78 ? -5.395 13.867 9.258 1 81.25 78 TYR A O 1
ATOM 664 N N . PRO A 1 79 ? -5.293 14.062 11.422 1 80.19 79 PRO A N 1
ATOM 665 C CA . PRO A 1 79 ? -6.688 13.641 11.562 1 80.19 79 PRO A CA 1
ATOM 666 C C . PRO A 1 79 ? -7.668 14.602 10.883 1 80.19 79 PRO A C 1
ATOM 668 O O . PRO A 1 79 ? -8.812 14.234 10.617 1 80.19 79 PRO A O 1
ATOM 671 N N . LYS A 1 80 ? -7.246 15.812 10.562 1 75.38 80 LYS A N 1
ATOM 672 C CA . LYS A 1 80 ? -8.148 16.797 9.969 1 75.38 80 LYS A CA 1
ATOM 673 C C . LYS A 1 80 ? -8.023 16.812 8.445 1 75.38 80 LYS A C 1
ATOM 675 O O . LYS A 1 80 ? -8.812 17.469 7.766 1 75.38 80 LYS A O 1
ATOM 680 N N . TYR A 1 81 ? -7.078 16.125 7.887 1 79.5 81 TYR A N 1
ATOM 681 C CA . TYR A 1 81 ? -6.969 16.016 6.438 1 79.5 81 TYR A CA 1
ATOM 682 C C . TYR A 1 81 ? -8.078 15.133 5.875 1 79.5 81 TYR A C 1
ATOM 684 O O . TYR A 1 81 ? -8.352 14.055 6.406 1 79.5 81 TYR A O 1
ATOM 692 N N . ASN A 1 82 ? -8.766 15.625 4.895 1 82.88 82 ASN A N 1
ATOM 693 C CA . ASN A 1 82 ? -9.719 14.773 4.188 1 82.88 82 ASN A CA 1
ATOM 694 C C . ASN A 1 82 ? -9.016 13.828 3.223 1 82.88 82 ASN A C 1
ATOM 696 O O . ASN A 1 82 ? -7.797 13.898 3.053 1 82.88 82 ASN A O 1
ATOM 700 N N . GLU A 1 83 ? -9.758 12.922 2.592 1 89.69 83 GLU A N 1
ATOM 701 C CA . GLU A 1 83 ? -9.188 11.914 1.701 1 89.69 83 GLU A CA 1
ATOM 702 C C . GLU A 1 83 ? -8.414 12.555 0.559 1 89.69 83 GLU A C 1
ATOM 704 O O . GLU A 1 83 ? -7.352 12.062 0.166 1 89.69 83 GLU A O 1
ATOM 709 N N . GLY A 1 84 ? -8.938 13.633 -0.005 1 86.94 84 GLY A N 1
ATOM 710 C CA . GLY A 1 84 ? -8.25 14.328 -1.082 1 86.94 84 GLY A CA 1
ATOM 711 C C . GLY A 1 84 ? -6.863 14.812 -0.695 1 86.94 84 GLY A C 1
ATOM 712 O O . GLY A 1 84 ? -5.898 14.602 -1.433 1 8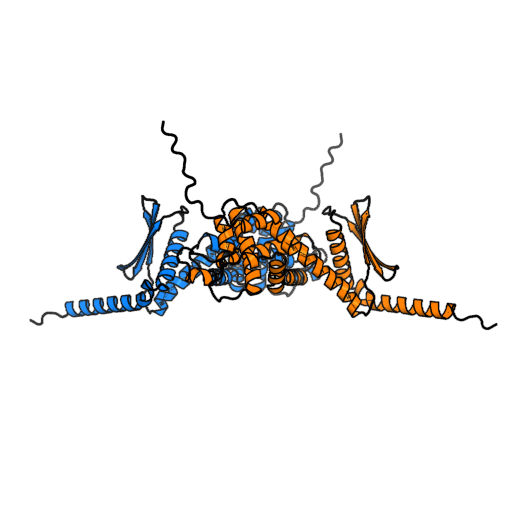6.94 84 GLY A O 1
ATOM 713 N N . LEU A 1 85 ? -6.766 15.438 0.445 1 83.31 85 LEU A N 1
ATOM 714 C CA . LEU A 1 85 ? -5.492 15.945 0.938 1 83.31 85 LEU A CA 1
ATOM 715 C C . LEU A 1 85 ? -4.555 14.797 1.302 1 83.31 85 LEU A C 1
ATOM 717 O O . LEU A 1 85 ? -3.354 14.859 1.036 1 83.31 85 LEU A O 1
ATOM 721 N N . LEU A 1 86 ? -5.102 13.75 1.926 1 91.19 86 LEU A N 1
ATOM 722 C CA . LEU A 1 86 ? -4.309 12.57 2.258 1 91.19 86 LEU A CA 1
ATOM 723 C C . LEU A 1 86 ? -3.705 11.953 1.002 1 91.19 86 LEU A C 1
ATOM 725 O O . LEU A 1 86 ? -2.502 11.68 0.954 1 91.19 86 LEU A O 1
ATOM 729 N N . THR A 1 87 ? -4.52 11.797 -0.013 1 93.19 87 THR A N 1
ATOM 730 C CA . THR A 1 87 ? -4.098 11.164 -1.259 1 93.19 87 THR A CA 1
ATOM 731 C C . THR A 1 87 ? -3.043 12.016 -1.964 1 93.19 87 THR A C 1
ATOM 733 O O . THR A 1 87 ? -2.002 11.5 -2.379 1 93.19 87 THR A O 1
ATOM 736 N N . ARG A 1 88 ? -3.27 13.227 -2.076 1 87.69 88 ARG A N 1
ATOM 737 C CA . ARG A 1 88 ? -2.34 14.133 -2.748 1 87.69 88 ARG A CA 1
ATOM 738 C C . ARG A 1 88 ? -0.991 14.156 -2.039 1 87.69 88 ARG A C 1
ATOM 740 O O . ARG A 1 88 ? 0.058 14.156 -2.686 1 87.69 88 ARG A O 1
ATOM 747 N N . THR A 1 89 ? -1.033 14.266 -0.712 1 89.81 89 THR A N 1
ATOM 748 C CA . THR A 1 89 ? 0.201 14.305 0.065 1 89.81 89 THR A CA 1
ATOM 749 C C . THR A 1 89 ? 0.964 12.992 -0.062 1 89.81 89 THR A C 1
ATOM 751 O O . THR A 1 89 ? 2.189 12.984 -0.201 1 89.81 89 THR A O 1
ATOM 754 N N . LYS A 1 90 ? 0.241 11.883 -0.006 1 95.88 90 LYS A N 1
ATOM 755 C CA . LYS A 1 90 ? 0.886 10.586 -0.177 1 95.88 90 LYS A CA 1
ATOM 756 C C . LYS A 1 90 ? 1.591 10.492 -1.526 1 95.88 90 LYS A C 1
ATOM 758 O O . LYS A 1 90 ? 2.74 10.055 -1.604 1 95.88 90 LYS A O 1
ATOM 763 N N . ILE A 1 91 ? 0.926 10.891 -2.551 1 94.62 91 ILE A N 1
ATOM 764 C CA . ILE A 1 91 ? 1.472 10.836 -3.902 1 94.62 91 ILE A CA 1
ATOM 765 C C . ILE A 1 91 ? 2.781 11.625 -3.961 1 94.62 91 ILE A C 1
ATOM 767 O O . ILE A 1 91 ? 3.77 11.148 -4.527 1 94.62 91 ILE A O 1
ATOM 771 N N . GLU A 1 92 ? 2.799 12.727 -3.34 1 90.19 92 GLU A N 1
ATOM 772 C CA . GLU A 1 92 ? 3.992 13.562 -3.352 1 90.19 92 GLU A CA 1
ATOM 773 C C . GLU A 1 92 ? 5.16 12.875 -2.65 1 90.19 92 GLU A C 1
ATOM 775 O O . GLU A 1 92 ? 6.312 13.039 -3.053 1 90.19 92 GLU A O 1
ATOM 780 N N . ILE A 1 93 ? 4.855 12.18 -1.663 1 95.5 93 ILE A N 1
ATOM 781 C CA . ILE A 1 93 ? 5.898 11.555 -0.852 1 95.5 93 ILE A CA 1
ATOM 782 C C . ILE A 1 93 ? 6.43 10.312 -1.56 1 95.5 93 ILE A C 1
ATOM 784 O O . ILE A 1 93 ? 7.637 10.055 -1.556 1 95.5 93 ILE A O 1
ATOM 788 N N . VAL A 1 94 ? 5.531 9.562 -2.24 1 97.81 94 VAL A N 1
ATOM 789 C CA . VAL A 1 94 ? 5.938 8.242 -2.705 1 97.81 94 VAL A CA 1
ATOM 790 C C . VAL A 1 94 ? 6.199 8.281 -4.211 1 97.81 94 VAL A C 1
ATOM 792 O O . VAL A 1 94 ? 6.586 7.27 -4.805 1 97.81 94 VAL A O 1
ATOM 795 N N . LYS A 1 95 ? 6.031 9.391 -4.816 1 95.5 95 LYS A N 1
ATOM 796 C CA . LYS A 1 95 ? 6.215 9.461 -6.266 1 95.5 95 LYS A CA 1
ATOM 797 C C . LYS A 1 95 ? 7.656 9.156 -6.652 1 95.5 95 LYS A C 1
ATOM 799 O O . LYS A 1 95 ? 8.578 9.406 -5.875 1 95.5 95 LYS A O 1
ATOM 804 N N . GLY A 1 96 ? 7.816 8.672 -7.82 1 95.75 96 GLY A N 1
ATOM 805 C CA . GLY A 1 96 ? 9.109 8.234 -8.328 1 95.75 96 GLY A CA 1
ATOM 806 C C . GLY A 1 96 ? 10.18 9.305 -8.234 1 95.75 96 GLY A C 1
ATOM 807 O O . GLY A 1 96 ? 11.305 9.031 -7.816 1 95.75 96 GLY A O 1
ATOM 808 N N . GLU A 1 97 ? 9.844 10.477 -8.594 1 93.38 97 GLU A N 1
ATOM 809 C CA . GLU A 1 97 ? 10.797 11.586 -8.578 1 93.38 97 GLU A CA 1
ATOM 810 C C . GLU A 1 97 ? 11.375 11.789 -7.18 1 93.38 97 GLU A C 1
ATOM 812 O O . GLU A 1 97 ? 12.578 12.008 -7.027 1 93.38 97 GLU A O 1
ATOM 817 N N . ASN A 1 98 ? 10.531 11.75 -6.219 1 93.88 98 ASN A N 1
ATOM 818 C CA . ASN A 1 98 ? 10.984 11.938 -4.848 1 93.88 98 ASN A CA 1
ATOM 819 C C . ASN A 1 98 ? 11.836 10.766 -4.371 1 93.88 98 ASN A C 1
ATOM 821 O O . ASN A 1 98 ? 12.867 10.961 -3.719 1 93.88 98 ASN A O 1
ATOM 825 N N . LEU A 1 99 ? 11.414 9.562 -4.672 1 97.75 99 LEU A N 1
ATOM 826 C CA . LEU A 1 99 ? 12.18 8.383 -4.277 1 97.75 99 LEU A CA 1
ATOM 827 C C . LEU A 1 99 ? 13.539 8.359 -4.961 1 97.75 99 LEU A C 1
ATOM 829 O O . LEU A 1 99 ? 14.531 7.949 -4.359 1 97.75 99 LEU A O 1
ATOM 833 N N . ASN A 1 100 ? 13.547 8.758 -6.262 1 96.81 100 ASN A N 1
ATOM 834 C CA . ASN A 1 100 ? 14.812 8.914 -6.957 1 96.81 100 ASN A CA 1
ATOM 835 C C . ASN A 1 100 ? 15.742 9.867 -6.219 1 96.81 100 ASN A C 1
ATOM 837 O O . ASN A 1 100 ? 16.922 9.562 -6.008 1 96.81 100 ASN A O 1
ATOM 841 N N . ARG A 1 101 ? 15.242 10.984 -5.855 1 94.5 101 ARG A N 1
ATOM 842 C CA . ARG A 1 101 ? 16.016 12 -5.16 1 94.5 101 ARG A CA 1
ATOM 843 C C . ARG A 1 101 ? 16.578 11.461 -3.846 1 94.5 101 ARG A C 1
ATOM 845 O O . ARG A 1 101 ? 17.766 11.625 -3.557 1 94.5 101 ARG A O 1
ATOM 852 N N . ILE A 1 102 ? 15.797 10.812 -3.066 1 95.88 102 ILE A N 1
ATOM 853 C CA . ILE A 1 102 ? 16.203 10.266 -1.78 1 95.88 102 ILE A CA 1
ATOM 854 C C . ILE A 1 102 ? 17.281 9.203 -1.995 1 95.88 102 ILE A C 1
ATOM 856 O O . ILE A 1 102 ? 18.281 9.156 -1.266 1 95.88 102 ILE A O 1
ATOM 860 N N . GLY A 1 103 ? 17.031 8.305 -2.953 1 97.06 103 GLY A N 1
ATOM 861 C CA . GLY A 1 103 ? 18.031 7.297 -3.271 1 97.06 103 GLY A CA 1
ATOM 862 C C . GLY A 1 103 ? 19.391 7.891 -3.631 1 97.06 103 GLY A C 1
ATOM 863 O O . GLY A 1 103 ? 20.422 7.375 -3.221 1 97.06 103 GLY A O 1
ATOM 864 N N . MET A 1 104 ? 19.359 8.945 -4.414 1 95.5 104 MET A N 1
ATOM 865 C CA . MET A 1 104 ? 20.594 9.633 -4.797 1 95.5 104 MET A CA 1
ATOM 866 C C . MET A 1 104 ? 21.266 10.266 -3.58 1 95.5 104 MET A C 1
ATOM 868 O O . MET A 1 104 ? 22.484 10.188 -3.43 1 95.5 104 MET A O 1
ATOM 872 N N . GLU A 1 105 ? 20.516 10.852 -2.74 1 94 105 GLU A N 1
ATOM 873 C CA . GLU A 1 105 ? 21.047 11.477 -1.527 1 94 105 GLU A CA 1
ATOM 874 C C . GLU A 1 105 ? 21.703 10.445 -0.616 1 94 105 GLU A C 1
ATOM 876 O O . GLU A 1 105 ? 22.688 10.742 0.058 1 94 105 GLU A O 1
ATOM 881 N N . LEU A 1 106 ? 21.172 9.281 -0.613 1 95.88 106 LEU A N 1
ATOM 882 C CA . LEU A 1 106 ? 21.703 8.211 0.214 1 95.88 106 LEU A CA 1
ATOM 883 C C . LEU A 1 106 ? 22.875 7.512 -0.486 1 95.88 106 LEU A C 1
ATOM 885 O O . LEU A 1 106 ? 23.484 6.609 0.079 1 95.88 106 LEU A O 1
ATOM 889 N N . LYS A 1 107 ? 23.141 7.871 -1.763 1 96.31 107 LYS A N 1
ATOM 890 C CA . LYS A 1 107 ? 24.234 7.355 -2.57 1 96.31 107 LYS A CA 1
ATOM 891 C C . LYS A 1 107 ? 24.062 5.859 -2.836 1 96.31 107 LYS A C 1
ATOM 893 O O . LYS A 1 107 ? 25.031 5.105 -2.807 1 96.31 107 LYS A O 1
ATOM 898 N N . LEU A 1 108 ? 22.844 5.473 -3.094 1 97.12 108 LEU A N 1
ATOM 899 C CA . LEU A 1 108 ? 22.547 4.066 -3.35 1 97.12 108 LEU A CA 1
ATOM 900 C C . LEU A 1 108 ? 23.172 3.615 -4.668 1 97.12 108 LEU A C 1
ATOM 902 O O . LEU A 1 108 ? 23.5 2.436 -4.832 1 97.12 108 LEU A O 1
ATOM 906 N N . GLY A 1 109 ? 23.328 4.5 -5.555 1 95.12 109 GLY A N 1
ATOM 907 C CA . GLY A 1 109 ? 23.875 4.199 -6.867 1 95.12 109 GLY A CA 1
ATOM 908 C C . GLY A 1 109 ? 25.25 3.588 -6.812 1 95.12 109 GLY A C 1
ATOM 909 O O . GLY A 1 109 ? 25.656 2.84 -7.711 1 95.12 109 GLY A O 1
ATOM 910 N N . ASP A 1 110 ? 26.016 3.822 -5.797 1 94.75 110 ASP A N 1
ATOM 911 C CA . ASP A 1 110 ? 27.391 3.373 -5.652 1 94.75 110 ASP A CA 1
ATOM 912 C C . ASP A 1 110 ? 27.469 1.854 -5.52 1 94.75 110 ASP A C 1
ATOM 914 O O . ASP A 1 110 ? 28.531 1.263 -5.691 1 94.75 110 ASP A O 1
ATOM 918 N N . PHE A 1 111 ? 26.328 1.252 -5.324 1 94.56 111 PHE A N 1
ATOM 919 C CA . PHE A 1 111 ? 26.375 -0.167 -4.988 1 94.56 111 PHE A CA 1
ATOM 920 C C . PHE A 1 111 ? 25.609 -0.986 -6.027 1 94.56 111 PHE A C 1
ATOM 922 O O . PHE A 1 111 ? 25.578 -2.217 -5.949 1 94.56 111 PHE A O 1
ATOM 929 N N . VAL A 1 112 ? 25.016 -0.285 -6.984 1 94.81 112 VAL A N 1
ATOM 930 C CA . VAL A 1 112 ? 24.203 -0.972 -7.98 1 94.81 112 VAL A CA 1
ATOM 931 C C . VAL A 1 112 ? 25.109 -1.754 -8.938 1 94.81 112 VAL A C 1
ATOM 933 O O . VAL A 1 112 ? 26.109 -1.233 -9.414 1 94.81 112 VAL A O 1
ATOM 936 N N . LYS A 1 113 ? 24.766 -2.965 -9.133 1 92 113 LYS A N 1
ATOM 937 C CA . LYS A 1 113 ? 25.469 -3.803 -10.109 1 92 113 LYS A CA 1
ATOM 938 C C . LYS A 1 113 ? 24.75 -3.807 -11.453 1 92 113 LYS A C 1
ATOM 940 O O . LYS A 1 113 ? 23.609 -4.262 -11.547 1 92 113 LYS A O 1
ATOM 945 N N . LEU A 1 114 ? 25.422 -3.322 -12.375 1 89.38 114 LEU A N 1
ATOM 946 C CA . LEU A 1 114 ? 24.922 -3.238 -13.742 1 89.38 114 LEU A CA 1
ATOM 947 C C . LEU A 1 114 ? 25.828 -3.992 -14.703 1 89.38 114 LEU A C 1
ATOM 949 O O . LEU A 1 114 ? 27 -4.23 -14.398 1 89.38 114 LEU A O 1
ATOM 953 N N . SER A 1 115 ? 25.188 -4.465 -15.797 1 85.75 115 SER A N 1
ATOM 954 C CA . SER A 1 115 ? 26.031 -5.02 -16.844 1 85.75 115 SER A CA 1
ATOM 955 C C . SER A 1 115 ? 26.938 -3.955 -17.453 1 85.75 115 SER A C 1
ATOM 957 O O . SER A 1 115 ? 26.672 -2.758 -17.312 1 85.75 115 SER A O 1
ATOM 959 N N . ASN A 1 116 ? 27.891 -4.516 -18.234 1 81.75 116 ASN A N 1
ATOM 960 C CA . ASN A 1 116 ? 28.828 -3.619 -18.906 1 81.75 116 ASN A CA 1
ATOM 961 C C . ASN A 1 116 ? 28.109 -2.742 -19.938 1 81.75 116 ASN A C 1
ATOM 963 O O . ASN A 1 116 ? 27.375 -3.244 -20.781 1 81.75 116 ASN A O 1
ATOM 967 N N . GLY A 1 117 ? 28.266 -1.444 -19.812 1 81.56 117 GLY A N 1
ATOM 968 C CA . GLY A 1 117 ? 27.688 -0.529 -20.781 1 81.56 117 GLY A CA 1
ATOM 969 C C . GLY A 1 117 ? 26.344 0.025 -20.344 1 81.56 117 GLY A C 1
ATOM 970 O O . GLY A 1 117 ? 25.828 0.975 -20.953 1 81.56 117 GLY A O 1
ATOM 971 N N . ALA A 1 118 ? 25.734 -0.669 -19.375 1 82 118 ALA A N 1
ATOM 972 C CA . ALA A 1 118 ? 24.453 -0.137 -18.891 1 82 118 ALA A CA 1
ATOM 973 C C . ALA A 1 118 ? 24.672 1.125 -18.062 1 82 118 ALA A C 1
ATOM 975 O O . ALA A 1 118 ? 25.688 1.264 -17.375 1 82 118 ALA A O 1
ATOM 976 N N . GLU A 1 119 ? 23.734 2.041 -18.203 1 87.88 119 GLU A N 1
ATOM 977 C CA . GLU A 1 119 ? 23.859 3.307 -17.484 1 87.88 119 GLU A CA 1
ATOM 978 C C . GLU A 1 119 ? 22.953 3.34 -16.25 1 87.88 119 GLU A C 1
ATOM 980 O O . GLU A 1 119 ? 21.812 2.863 -16.312 1 87.88 119 GLU A O 1
ATOM 985 N N . LEU A 1 120 ? 23.547 3.838 -15.242 1 89.44 120 LEU A N 1
ATOM 986 C CA . LEU A 1 120 ? 22.781 4.102 -14.023 1 89.44 120 LEU A CA 1
ATOM 987 C C . LEU A 1 120 ? 21.906 5.332 -14.188 1 89.44 120 LEU A C 1
ATOM 989 O O . LEU A 1 120 ? 22.391 6.41 -14.539 1 89.44 120 LEU A O 1
ATOM 993 N N . THR A 1 121 ? 20.609 5.141 -14.008 1 91.5 121 THR A N 1
ATOM 994 C CA . THR A 1 121 ? 19.672 6.262 -14.109 1 91.5 121 THR A CA 1
ATOM 995 C C . THR A 1 121 ? 19.109 6.617 -12.742 1 91.5 121 THR A C 1
ATOM 997 O O . THR A 1 121 ? 19.234 5.844 -11.789 1 91.5 121 THR A O 1
ATOM 1000 N N . GLU A 1 122 ? 18.516 7.773 -12.641 1 92.12 122 GLU A N 1
ATOM 1001 C CA . GLU A 1 122 ? 17.859 8.164 -11.406 1 92.12 122 GLU A CA 1
ATOM 1002 C C . GLU A 1 122 ? 16.734 7.191 -11.047 1 92.12 122 GLU A C 1
ATOM 1004 O O . GLU A 1 122 ? 16.516 6.898 -9.875 1 92.12 122 GLU A O 1
ATOM 1009 N N . ASN A 1 123 ? 16.094 6.746 -12.039 1 94.81 123 ASN A N 1
ATOM 1010 C CA . ASN A 1 123 ? 15 5.805 -11.82 1 94.81 123 ASN A CA 1
ATOM 1011 C C . ASN A 1 123 ? 15.508 4.492 -11.219 1 94.81 123 ASN A C 1
ATOM 1013 O O . ASN A 1 123 ? 14.828 3.887 -10.391 1 94.81 123 ASN A O 1
ATOM 1017 N N . THR A 1 124 ? 16.656 4.113 -11.68 1 95.75 124 THR A N 1
ATOM 1018 C CA . THR A 1 124 ? 17.25 2.902 -11.125 1 95.75 124 THR A CA 1
ATOM 1019 C C . THR A 1 124 ? 17.5 3.055 -9.633 1 95.75 124 THR A C 1
ATOM 1021 O O . THR A 1 124 ? 17.266 2.123 -8.859 1 95.75 124 THR A O 1
ATOM 1024 N N . VAL A 1 125 ? 17.922 4.199 -9.297 1 96.62 125 VAL A N 1
ATOM 1025 C CA . VAL A 1 125 ? 18.266 4.457 -7.902 1 96.62 125 VAL A CA 1
ATOM 1026 C C . VAL A 1 125 ? 17 4.438 -7.039 1 96.62 125 VAL A C 1
ATOM 1028 O O . VAL A 1 125 ? 17.016 3.932 -5.918 1 96.62 125 VAL A O 1
ATOM 1031 N N . GLY A 1 126 ? 15.945 5.02 -7.52 1 97.88 126 GLY A N 1
ATOM 1032 C CA . GLY A 1 126 ? 14.672 4.938 -6.832 1 97.88 126 GLY A CA 1
ATOM 1033 C C . GLY A 1 126 ? 14.164 3.514 -6.672 1 97.88 126 GLY A C 1
ATOM 1034 O O . GLY A 1 126 ? 13.664 3.143 -5.609 1 97.88 126 GLY A O 1
ATOM 1035 N N . ASP A 1 127 ? 14.328 2.732 -7.746 1 97.56 127 ASP A N 1
ATOM 1036 C CA . ASP A 1 127 ? 13.953 1.324 -7.695 1 97.56 127 ASP A CA 1
ATOM 1037 C C . ASP A 1 127 ? 14.75 0.579 -6.629 1 97.56 127 ASP A C 1
ATOM 1039 O O . ASP A 1 127 ? 14.219 -0.291 -5.938 1 97.56 127 ASP A O 1
ATOM 1043 N N . VAL A 1 128 ? 15.961 0.929 -6.559 1 97.94 128 VAL A N 1
ATOM 1044 C CA . VAL A 1 128 ? 16.844 0.294 -5.586 1 97.94 128 VAL A CA 1
ATOM 1045 C C . VAL A 1 128 ? 16.406 0.676 -4.172 1 97.94 128 VAL A C 1
ATOM 1047 O O . VAL A 1 128 ? 16.469 -0.147 -3.254 1 97.94 128 VAL A O 1
ATOM 1050 N N . LEU A 1 129 ? 15.992 1.924 -3.961 1 98.62 129 LEU A N 1
ATOM 1051 C CA . LEU A 1 129 ? 15.477 2.344 -2.66 1 98.62 129 LEU A CA 1
ATOM 1052 C C . LEU A 1 129 ? 14.273 1.502 -2.256 1 98.62 129 LEU A C 1
ATOM 1054 O O . LEU A 1 129 ? 14.188 1.041 -1.115 1 98.62 129 LEU A O 1
ATOM 1058 N N . GLU A 1 130 ? 13.375 1.352 -3.17 1 98.75 130 GLU A N 1
ATOM 1059 C CA . GLU A 1 130 ? 12.203 0.519 -2.918 1 98.75 130 GLU A CA 1
ATOM 1060 C C . GLU A 1 130 ? 12.609 -0.918 -2.602 1 98.75 130 GLU A C 1
ATOM 1062 O O . GLU A 1 130 ? 12.078 -1.525 -1.669 1 98.75 130 GLU A O 1
ATOM 1067 N N . ALA A 1 131 ? 13.562 -1.438 -3.363 1 98.56 131 ALA A N 1
ATOM 1068 C CA . ALA A 1 131 ? 14.039 -2.801 -3.158 1 98.56 131 ALA A CA 1
ATOM 1069 C C . ALA A 1 131 ? 14.719 -2.945 -1.798 1 98.56 131 ALA A C 1
ATOM 1071 O O . ALA A 1 131 ? 14.594 -3.984 -1.145 1 98.56 131 ALA A O 1
ATOM 1072 N N . LEU A 1 132 ? 15.445 -1.959 -1.426 1 98.69 132 LEU A N 1
ATOM 1073 C CA . LEU A 1 132 ? 16.078 -1.969 -0.114 1 98.69 132 LEU A CA 1
ATOM 1074 C C . LEU A 1 132 ? 15.039 -2.076 0.995 1 98.69 132 LEU A C 1
ATOM 1076 O O . LEU A 1 132 ? 15.219 -2.834 1.951 1 98.69 132 LEU A O 1
ATOM 1080 N N . VAL A 1 133 ? 13.977 -1.33 0.874 1 98.81 133 VAL A N 1
ATOM 1081 C CA . VAL A 1 133 ? 12.891 -1.417 1.84 1 98.81 133 VAL A CA 1
ATOM 1082 C C . VAL A 1 133 ? 12.32 -2.836 1.857 1 98.81 133 VAL A C 1
ATOM 1084 O O . VAL A 1 133 ? 12.07 -3.398 2.926 1 98.81 133 VAL A O 1
ATOM 1087 N N . GLY A 1 134 ? 12.125 -3.371 0.651 1 98.69 134 GLY A N 1
ATOM 1088 C CA . GLY A 1 134 ? 11.695 -4.758 0.567 1 98.69 134 GLY A CA 1
ATOM 1089 C C . GLY A 1 134 ? 12.633 -5.719 1.268 1 98.69 134 GLY A C 1
ATOM 1090 O O . GLY A 1 134 ? 12.188 -6.641 1.956 1 98.69 134 GLY A O 1
ATOM 1091 N N . ALA A 1 135 ? 13.906 -5.547 1.123 1 98.38 135 ALA A N 1
ATOM 1092 C CA . ALA A 1 135 ? 14.922 -6.395 1.751 1 98.38 135 ALA A CA 1
ATOM 1093 C C . ALA A 1 135 ? 14.859 -6.281 3.271 1 98.38 135 ALA A C 1
ATOM 1095 O O . ALA A 1 135 ? 14.953 -7.289 3.979 1 98.38 135 ALA A O 1
ATOM 1096 N N . ILE A 1 136 ? 14.758 -5.09 3.736 1 98.62 136 ILE A N 1
ATOM 1097 C CA . ILE A 1 136 ? 14.664 -4.863 5.176 1 98.62 136 ILE A CA 1
ATOM 1098 C C . ILE A 1 136 ? 13.445 -5.594 5.73 1 98.62 136 ILE A C 1
ATOM 1100 O O . ILE A 1 136 ? 13.523 -6.25 6.773 1 98.62 136 ILE A O 1
ATOM 1104 N N . TYR A 1 137 ? 12.375 -5.465 5.051 1 98.56 137 TYR A N 1
ATOM 1105 C CA . TYR A 1 137 ? 11.148 -6.117 5.484 1 98.56 137 TYR A CA 1
ATOM 1106 C C . TYR A 1 137 ? 11.336 -7.629 5.562 1 98.56 137 TYR A C 1
ATOM 1108 O O . TYR A 1 137 ? 10.977 -8.258 6.562 1 98.56 137 TYR A O 1
ATOM 1116 N N . GLU A 1 138 ? 11.852 -8.211 4.527 1 97.44 138 GLU A N 1
ATOM 1117 C CA . GLU A 1 138 ? 12.016 -9.656 4.441 1 97.44 138 GLU A CA 1
ATOM 1118 C C . GLU A 1 138 ? 12.977 -10.172 5.508 1 97.44 138 GLU A C 1
ATOM 1120 O O . GLU A 1 138 ? 12.789 -11.258 6.051 1 97.44 138 GLU A O 1
ATOM 1125 N N . ASP A 1 139 ? 13.969 -9.43 5.773 1 97.56 139 ASP A N 1
ATOM 1126 C CA . ASP A 1 139 ? 15.047 -9.898 6.633 1 97.56 139 ASP A CA 1
ATOM 1127 C C . ASP A 1 139 ? 14.805 -9.508 8.086 1 97.56 139 ASP A C 1
ATOM 1129 O O . ASP A 1 139 ? 15.078 -10.289 9 1 97.56 139 ASP A O 1
ATOM 1133 N N . MET A 1 140 ? 14.32 -8.281 8.273 1 97.56 140 MET A N 1
ATOM 1134 C CA . MET A 1 140 ? 14.305 -7.734 9.633 1 97.56 140 MET A CA 1
ATOM 1135 C C . MET A 1 140 ? 12.867 -7.477 10.094 1 97.56 140 MET A C 1
ATOM 1137 O O . MET A 1 140 ? 12.641 -7.117 11.25 1 97.56 140 MET A O 1
ATOM 1141 N N . GLY A 1 141 ? 11.945 -7.52 9.203 1 96.88 141 GLY A N 1
ATOM 1142 C CA . GLY A 1 141 ? 10.547 -7.5 9.609 1 96.88 141 GLY A CA 1
ATOM 1143 C C . GLY A 1 141 ? 9.891 -6.145 9.414 1 96.88 141 GLY A C 1
ATOM 1144 O O . GLY A 1 141 ? 10.547 -5.188 8.984 1 96.88 141 GLY A O 1
ATOM 1145 N N . MET A 1 142 ? 8.602 -6.094 9.82 1 97.31 142 MET A N 1
ATOM 1146 C CA . MET A 1 142 ? 7.734 -4.945 9.586 1 97.31 142 MET A CA 1
ATOM 1147 C C . MET A 1 142 ? 8.195 -3.74 10.398 1 97.31 142 MET A C 1
ATOM 1149 O O . MET A 1 142 ? 8.195 -2.613 9.898 1 97.31 142 MET A O 1
ATOM 1153 N N . LYS A 1 143 ? 8.523 -3.973 11.57 1 97.25 143 LYS A N 1
ATOM 1154 C CA . LYS A 1 143 ? 8.891 -2.879 12.461 1 97.25 143 LYS A CA 1
ATOM 1155 C C . LYS A 1 143 ? 10.102 -2.115 11.922 1 97.25 143 LYS A C 1
ATOM 1157 O O . LYS A 1 143 ? 10.062 -0.888 11.812 1 97.25 143 LYS A O 1
ATOM 1162 N N . LYS A 1 144 ? 11.117 -2.807 11.562 1 98 144 LYS A N 1
ATOM 1163 C CA . LYS A 1 144 ? 12.344 -2.17 11.094 1 98 144 LYS A CA 1
ATOM 1164 C C . LYS A 1 144 ? 12.125 -1.483 9.75 1 98 144 LYS A C 1
ATOM 1166 O O . LYS A 1 144 ? 12.664 -0.405 9.5 1 98 144 LYS A O 1
ATOM 1171 N N . ALA A 1 145 ? 11.406 -2.154 8.875 1 98.5 145 ALA A N 1
ATOM 1172 C CA . ALA A 1 145 ? 11.102 -1.55 7.582 1 98.5 145 ALA A CA 1
ATOM 1173 C C . ALA A 1 145 ? 10.32 -0.25 7.758 1 98.5 145 ALA A C 1
ATOM 1175 O O . ALA A 1 145 ? 10.594 0.741 7.074 1 98.5 145 ALA A O 1
ATOM 1176 N N . THR A 1 146 ? 9.352 -0.281 8.695 1 98.19 146 THR A N 1
ATOM 1177 C CA . THR A 1 146 ? 8.547 0.901 8.984 1 98.19 146 THR A CA 1
ATOM 1178 C C . THR A 1 146 ? 9.422 2.035 9.508 1 98.19 146 THR A C 1
ATOM 1180 O O . THR A 1 146 ? 9.289 3.182 9.07 1 98.19 146 THR A O 1
ATOM 1183 N N . GLU A 1 147 ? 10.297 1.732 10.383 1 97.38 147 GLU A N 1
ATOM 1184 C CA . GLU A 1 147 ? 11.203 2.727 10.938 1 97.38 147 GLU A CA 1
ATOM 1185 C C . GLU A 1 147 ? 12.055 3.369 9.844 1 97.38 147 GLU A C 1
ATOM 1187 O O . GLU A 1 147 ? 12.258 4.586 9.844 1 97.38 147 GLU A O 1
ATOM 1192 N N . PHE A 1 148 ? 12.547 2.551 8.945 1 98.12 148 PHE A N 1
ATOM 1193 C CA . PHE A 1 148 ? 13.375 3.049 7.855 1 98.12 148 PHE A CA 1
ATOM 1194 C C . PHE A 1 148 ? 12.586 4 6.969 1 98.12 148 PHE A C 1
ATOM 1196 O O . PHE A 1 148 ? 13.062 5.086 6.629 1 98.12 148 PHE A O 1
ATOM 1203 N N . VAL A 1 149 ? 11.383 3.596 6.566 1 98.44 149 VAL A N 1
ATOM 1204 C CA . VAL A 1 149 ? 10.539 4.398 5.688 1 98.44 149 VAL A CA 1
ATOM 1205 C C . VAL A 1 149 ? 10.188 5.719 6.367 1 98.44 149 VAL A C 1
ATOM 1207 O O . VAL A 1 149 ? 10.219 6.777 5.742 1 98.44 149 VAL A O 1
ATOM 1210 N N . GLU A 1 150 ? 9.852 5.656 7.594 1 95.75 150 GLU A N 1
ATOM 1211 C CA . GLU A 1 150 ? 9.484 6.859 8.328 1 95.75 150 GLU A CA 1
ATOM 1212 C C . GLU A 1 150 ? 10.648 7.836 8.414 1 95.75 150 GLU A C 1
ATOM 1214 O O . GLU A 1 150 ? 10.492 9.031 8.148 1 95.75 150 GLU A O 1
ATOM 1219 N N . LYS A 1 151 ? 11.797 7.344 8.695 1 94.44 151 LYS A N 1
ATOM 1220 C CA . LYS A 1 151 ? 12.969 8.18 8.93 1 94.44 151 LYS A CA 1
ATOM 1221 C C . LYS A 1 151 ? 13.523 8.734 7.625 1 94.44 151 LYS A C 1
ATOM 1223 O O . LYS A 1 151 ? 13.805 9.93 7.523 1 94.44 151 LYS A O 1
ATOM 1228 N N . TYR A 1 152 ? 13.617 7.902 6.625 1 95.56 152 TYR A N 1
ATOM 1229 C CA . TYR A 1 152 ? 14.414 8.289 5.469 1 95.56 152 TYR A CA 1
ATOM 1230 C C . TYR A 1 152 ? 13.531 8.75 4.32 1 95.56 152 TYR A C 1
ATOM 1232 O O . TYR A 1 152 ? 14 9.414 3.393 1 95.56 152 TYR A O 1
ATOM 1240 N N . ILE A 1 153 ? 12.242 8.43 4.367 1 96.12 153 ILE A N 1
ATOM 1241 C CA . ILE A 1 153 ? 11.367 8.812 3.266 1 96.12 153 ILE A CA 1
ATOM 1242 C C . ILE A 1 153 ? 10.32 9.805 3.762 1 96.12 153 ILE A C 1
ATOM 1244 O O . ILE A 1 153 ? 10.297 10.961 3.33 1 96.12 153 ILE A O 1
ATOM 1248 N N . PHE A 1 154 ? 9.555 9.422 4.719 1 94.31 154 PHE A N 1
ATOM 1249 C CA . PHE A 1 154 ? 8.43 10.227 5.172 1 94.31 154 PHE A CA 1
ATOM 1250 C C . PHE A 1 154 ? 8.914 11.547 5.77 1 94.31 154 PHE A C 1
ATOM 1252 O O . PHE A 1 154 ? 8.523 12.617 5.301 1 94.31 154 PHE A O 1
ATOM 1259 N N . GLU A 1 155 ? 9.711 11.5 6.789 1 87.44 155 GLU A N 1
ATOM 1260 C CA . GLU A 1 155 ? 10.125 12.68 7.527 1 87.44 155 GLU A CA 1
ATOM 1261 C C . GLU A 1 155 ? 10.898 13.648 6.637 1 87.44 155 GLU A C 1
ATOM 1263 O O . GLU A 1 155 ? 10.75 14.867 6.746 1 87.44 155 GLU A O 1
ATOM 1268 N N . ARG A 1 156 ? 11.68 13.078 5.805 1 80.81 156 ARG A N 1
ATOM 1269 C CA . ARG A 1 156 ? 12.484 13.898 4.91 1 80.81 156 ARG A CA 1
ATOM 1270 C C . ARG A 1 156 ? 11.609 14.648 3.912 1 80.81 156 ARG A C 1
ATOM 1272 O O . ARG A 1 156 ? 11.875 15.812 3.6 1 80.81 156 ARG A O 1
ATOM 1279 N N . THR A 1 157 ? 10.609 14.023 3.404 1 85.5 157 THR A N 1
ATOM 1280 C CA . THR A 1 157 ? 9.789 14.578 2.334 1 85.5 157 THR A CA 1
ATOM 1281 C C . THR A 1 157 ? 8.672 15.445 2.902 1 85.5 157 THR A C 1
ATOM 1283 O O . THR A 1 157 ? 8.398 16.531 2.396 1 85.5 157 THR A O 1
ATOM 1286 N N . PHE A 1 158 ? 8.031 14.906 3.861 1 78.44 158 PHE A N 1
ATOM 1287 C 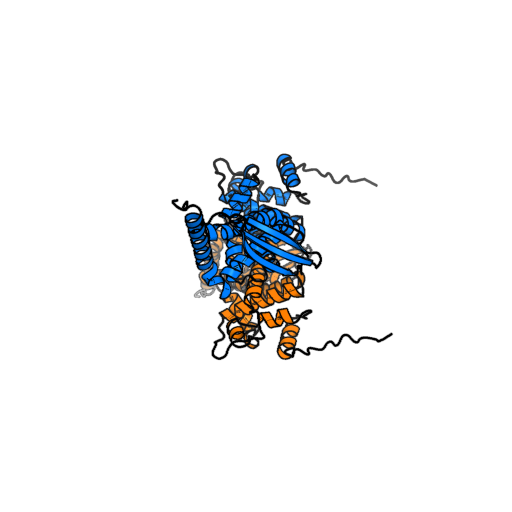CA . PHE A 1 158 ? 6.848 15.578 4.395 1 78.44 158 PHE A CA 1
ATOM 1288 C C . PHE A 1 158 ? 7.199 16.969 4.906 1 78.44 158 PHE A C 1
ATOM 1290 O O . PHE A 1 158 ? 6.465 17.938 4.668 1 78.44 158 PHE A O 1
ATOM 1297 N N . SER A 1 159 ? 8.266 17.062 5.59 1 74.81 159 SER A N 1
ATOM 1298 C CA . SER A 1 159 ? 8.711 18.359 6.102 1 74.81 159 SER A CA 1
ATOM 1299 C C . SER A 1 159 ? 8.906 19.359 4.969 1 74.81 159 SER A C 1
ATOM 1301 O O . SER A 1 159 ? 8.531 20.531 5.098 1 74.81 159 SER A O 1
ATOM 1303 N N . GLU A 1 160 ? 9.344 18.844 3.898 1 75.75 160 GLU A N 1
ATOM 1304 C CA . GLU A 1 160 ? 9.602 19.719 2.75 1 75.75 160 GLU A CA 1
ATOM 1305 C C . GLU A 1 160 ? 8.297 20.141 2.08 1 75.75 160 GLU A C 1
ATOM 1307 O O . GLU A 1 160 ? 8.164 21.297 1.663 1 75.75 160 GLU A O 1
ATOM 1312 N N . ILE A 1 161 ? 7.383 19.25 2.006 1 75.5 161 ILE A N 1
ATOM 1313 C CA . ILE A 1 161 ? 6.105 19.516 1.352 1 75.5 161 ILE A CA 1
ATOM 1314 C C . ILE A 1 161 ? 5.316 20.547 2.156 1 75.5 161 ILE A C 1
ATOM 1316 O O . ILE A 1 161 ? 4.801 21.516 1.598 1 75.5 161 ILE A O 1
ATOM 1320 N N . LEU A 1 162 ? 5.254 20.266 3.375 1 73.94 162 LEU A N 1
ATOM 1321 C CA . LEU A 1 162 ? 4.469 21.156 4.23 1 73.94 162 LEU A CA 1
ATOM 1322 C C . LEU A 1 162 ? 5.066 22.562 4.246 1 73.94 162 LEU A C 1
ATOM 1324 O O . LEU A 1 162 ? 4.336 23.547 4.215 1 73.94 162 LEU A O 1
ATOM 1328 N N . LYS A 1 163 ? 6.289 22.516 4.285 1 73.31 163 LYS A N 1
ATOM 1329 C CA . LYS A 1 163 ? 6.977 23.812 4.273 1 73.31 163 LYS A CA 1
ATOM 1330 C C . LYS A 1 163 ? 6.723 24.562 2.971 1 73.31 163 LYS A C 1
ATOM 1332 O O . LYS A 1 163 ? 6.387 25.734 2.982 1 73.31 163 LYS A O 1
ATOM 1337 N N . TYR A 1 164 ? 6.75 23.812 1.951 1 71.94 164 TYR A N 1
ATOM 1338 C CA . TYR A 1 164 ? 6.559 24.438 0.648 1 71.94 164 TYR A CA 1
ATOM 1339 C C . TYR A 1 164 ? 5.129 24.953 0.494 1 71.94 164 TYR A C 1
ATOM 1341 O O . TYR A 1 164 ? 4.91 26.078 0.05 1 71.94 164 TYR A O 1
ATOM 1349 N N . ASP A 1 165 ? 4.203 24.141 0.83 1 75.12 165 ASP A N 1
ATOM 1350 C CA . ASP A 1 165 ? 2.797 24.5 0.686 1 75.12 165 ASP A CA 1
ATOM 1351 C C . ASP A 1 165 ? 2.455 25.719 1.542 1 75.12 165 ASP A C 1
ATOM 1353 O O . ASP A 1 165 ? 1.717 26.594 1.105 1 75.12 165 ASP A O 1
ATOM 1357 N N . PHE A 1 166 ? 2.982 25.75 2.709 1 82.44 166 PHE A N 1
ATOM 1358 C CA . PHE A 1 166 ? 2.76 26.844 3.645 1 82.44 166 PHE A CA 1
ATOM 1359 C C . PHE A 1 166 ? 3.408 28.125 3.139 1 82.44 166 PHE A C 1
ATOM 1361 O O . PHE A 1 166 ? 2.75 29.156 3.043 1 82.44 166 PHE A O 1
ATOM 1368 N N . PHE A 1 167 ? 4.605 27.953 2.67 1 81.12 167 PHE A N 1
ATOM 1369 C CA . PHE A 1 167 ? 5.34 29.156 2.285 1 81.12 167 PHE A CA 1
ATOM 1370 C C . PHE A 1 167 ? 4.883 29.656 0.922 1 81.12 167 PHE A C 1
ATOM 1372 O O . PHE A 1 167 ? 4.863 30.859 0.674 1 81.12 167 PHE A O 1
ATOM 1379 N N . SER A 1 168 ? 4.434 28.719 0.092 1 81.81 168 SER A N 1
ATOM 1380 C CA . SER A 1 168 ? 3.975 29.109 -1.237 1 81.81 168 SER A CA 1
ATOM 1381 C C . SER A 1 168 ? 2.715 29.953 -1.16 1 81.81 168 SER A C 1
ATOM 1383 O O . SER A 1 168 ? 2.473 30.797 -2.033 1 81.81 168 SER A O 1
ATOM 1385 N N . LEU A 1 169 ? 1.923 29.781 -0.199 1 85 169 LEU A N 1
ATOM 1386 C CA . LEU A 1 169 ? 0.722 30.594 0.001 1 85 169 LEU A CA 1
ATOM 1387 C C . LEU A 1 169 ? 1.077 32.062 0.192 1 85 169 LEU A C 1
ATOM 1389 O O . LEU A 1 169 ? 0.408 32.938 -0.354 1 85 169 LEU A O 1
ATOM 1393 N N . PHE A 1 170 ? 2.092 32.375 0.917 1 88.69 170 PHE A N 1
ATOM 1394 C CA . PHE A 1 170 ? 2.525 33.719 1.181 1 88.69 170 PHE A CA 1
ATOM 1395 C C . PHE A 1 170 ? 3.229 34.312 -0.036 1 88.69 170 PHE A C 1
ATOM 1397 O O . PHE A 1 170 ? 3.033 35.5 -0.365 1 88.69 170 PHE A O 1
ATOM 1404 N N . GLN A 1 171 ? 3.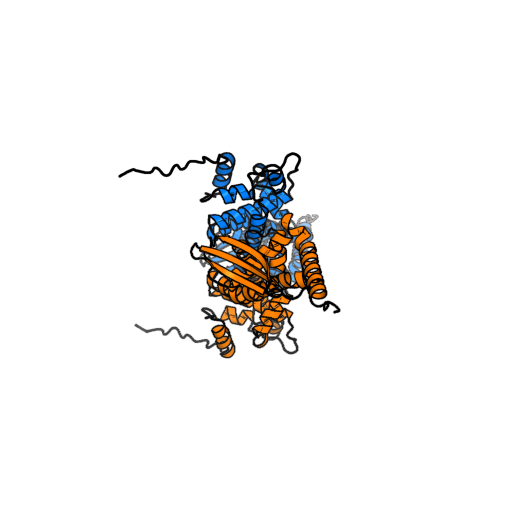945 33.469 -0.703 1 86.5 171 GLN A N 1
ATOM 1405 C CA . GLN A 1 171 ? 4.637 33.906 -1.91 1 86.5 171 GLN A CA 1
ATOM 1406 C C . GLN A 1 171 ? 3.646 34.312 -2.998 1 86.5 171 GLN A C 1
ATOM 1408 O O . GLN A 1 171 ? 3.832 35.312 -3.672 1 86.5 171 GLN A O 1
ATOM 1413 N N . GLU A 1 172 ? 2.629 33.531 -3.119 1 87.19 172 GLU A N 1
ATOM 1414 C CA . GLU A 1 172 ? 1.587 33.812 -4.102 1 87.19 172 GLU A CA 1
ATOM 1415 C C . GLU A 1 172 ? 0.908 35.156 -3.812 1 87.19 172 GLU A C 1
ATOM 1417 O O . GLU A 1 172 ? 0.438 35.844 -4.73 1 87.19 172 GLU A O 1
ATOM 1422 N N . GLN A 1 173 ? 0.809 35.5 -2.6 1 89.19 173 GLN A N 1
ATOM 1423 C CA . GLN A 1 173 ? 0.188 36.75 -2.168 1 89.19 173 GLN A CA 1
ATOM 1424 C C . GLN A 1 173 ? 1.203 37.875 -2.137 1 89.19 173 GLN A C 1
ATOM 1426 O O . GLN A 1 173 ? 0.886 39 -1.706 1 89.19 173 GLN A O 1
ATOM 1431 N N . LYS A 1 174 ? 2.428 37.531 -2.572 1 90.19 174 LYS A N 1
ATOM 1432 C CA . LYS A 1 174 ? 3.52 38.5 -2.596 1 90.19 174 LYS A CA 1
ATOM 1433 C C . LYS A 1 174 ? 3.803 39.031 -1.199 1 90.19 174 LYS A C 1
ATOM 1435 O O . LYS A 1 174 ? 3.957 40.25 -1.019 1 90.19 174 LYS A O 1
ATOM 1440 N N . LEU A 1 175 ? 3.707 38.188 -0.259 1 89.81 175 LEU A N 1
ATOM 1441 C CA . LEU A 1 175 ? 4.023 38.5 1.127 1 89.81 175 LEU A CA 1
ATOM 1442 C C . LEU A 1 175 ? 5.371 37.938 1.532 1 89.81 175 LEU A C 1
ATOM 1444 O O . LEU A 1 175 ? 5.844 36.969 0.919 1 89.81 175 LEU A O 1
ATOM 1448 N N . PRO A 1 176 ? 6.008 38.625 2.529 1 86.81 176 PRO A N 1
ATOM 1449 C CA . PRO A 1 176 ? 7.266 38.031 3.016 1 86.81 176 PRO A CA 1
ATOM 1450 C C . PRO A 1 176 ? 7.082 36.656 3.658 1 86.81 176 PRO A C 1
ATOM 1452 O O . PRO A 1 176 ? 5.953 36.281 3.975 1 86.81 176 PRO A O 1
ATOM 1455 N N . GLU A 1 177 ? 8.188 35.906 3.834 1 88.94 177 GLU A N 1
ATOM 1456 C CA . GLU A 1 177 ? 8.141 34.594 4.453 1 88.94 177 GLU A CA 1
ATOM 1457 C C . GLU A 1 177 ? 7.734 34.688 5.922 1 88.94 177 GLU A C 1
ATOM 1459 O O . GLU A 1 177 ? 8.344 35.438 6.691 1 88.94 177 GLU A O 1
ATOM 1464 N N . PRO A 1 178 ? 6.691 33.906 6.246 1 91.38 178 PRO A N 1
ATOM 1465 C CA . PRO A 1 178 ? 6.254 33.938 7.641 1 91.38 178 PRO A CA 1
ATOM 1466 C C . PRO A 1 178 ? 7.148 33.094 8.555 1 91.38 178 PRO A C 1
ATOM 1468 O O . PRO A 1 178 ? 7.91 32.25 8.07 1 91.38 178 PRO A O 1
ATOM 1471 N N . ARG A 1 179 ? 7.133 33.438 9.867 1 91.06 179 ARG A N 1
ATOM 1472 C CA . ARG A 1 179 ? 7.766 32.625 10.891 1 91.06 179 ARG A CA 1
ATOM 1473 C C . ARG A 1 179 ? 6.727 31.797 11.641 1 91.06 179 ARG A C 1
ATOM 1475 O O . ARG A 1 179 ? 5.641 32.281 11.961 1 91.06 179 ARG A O 1
ATOM 1482 N N . VAL A 1 180 ? 7.086 30.516 11.781 1 91.94 180 VAL A N 1
ATOM 1483 C CA . VAL A 1 180 ? 6.207 29.609 12.523 1 91.94 180 VAL A CA 1
ATOM 1484 C C . VAL A 1 180 ? 6.797 29.328 13.898 1 91.94 180 VAL A C 1
ATOM 1486 O O . VAL A 1 180 ? 7.945 28.891 14.016 1 91.94 180 VAL A O 1
ATOM 1489 N N . ARG A 1 181 ? 6.023 29.625 14.945 1 90.38 181 ARG A N 1
ATOM 1490 C CA . ARG A 1 181 ? 6.434 29.375 16.312 1 90.38 181 ARG A CA 1
ATOM 1491 C C . ARG A 1 181 ? 5.441 28.453 17.031 1 90.38 181 ARG A C 1
ATOM 1493 O O . ARG A 1 181 ? 4.23 28.594 16.859 1 90.38 181 ARG A O 1
ATOM 1500 N N . VAL A 1 182 ? 6.055 27.391 17.703 1 90.75 182 VAL A N 1
ATOM 1501 C CA . VAL A 1 182 ? 5.211 26.484 18.469 1 90.75 182 VAL A CA 1
ATOM 1502 C C . VAL A 1 182 ? 5.742 26.359 19.891 1 90.75 182 VAL A C 1
ATOM 1504 O O . VAL A 1 182 ? 6.949 26.453 20.125 1 90.75 182 VAL A O 1
ATOM 1507 N N . SER A 1 183 ? 4.805 26.312 20.906 1 87.56 183 SER A N 1
ATOM 1508 C CA . SER A 1 183 ? 5.188 26.141 22.297 1 87.56 183 SER A CA 1
ATOM 1509 C C . SER A 1 183 ? 4.195 25.234 23.031 1 87.56 183 SER A C 1
ATOM 1511 O O . SER A 1 183 ? 2.994 25.281 22.766 1 87.56 183 SER A O 1
ATOM 1513 N N . LEU A 1 184 ? 4.758 24.375 23.797 1 84.88 184 LEU A N 1
ATOM 1514 C CA . LEU A 1 184 ? 3.938 23.547 24.688 1 84.88 184 LEU A CA 1
ATOM 1515 C C . LEU A 1 184 ? 3.662 24.281 26 1 84.88 184 LEU A C 1
ATOM 1517 O O . LEU A 1 184 ? 4.586 24.797 26.641 1 84.88 184 LEU A O 1
ATOM 1521 N N . THR A 1 185 ? 2.381 24.359 26.312 1 80.81 185 THR A N 1
ATOM 1522 C CA . THR A 1 185 ? 2.006 25.062 27.531 1 80.81 185 THR A CA 1
ATOM 1523 C C . THR A 1 185 ? 1.94 24.094 28.719 1 80.81 185 THR A C 1
ATOM 1525 O O . THR A 1 185 ? 1.957 22.875 28.516 1 80.81 185 THR A O 1
ATOM 1528 N N . SER A 1 186 ? 1.967 24.625 29.906 1 78.5 186 SER A N 1
ATOM 1529 C CA . SER A 1 186 ? 1.958 23.828 31.125 1 78.5 186 SER A CA 1
ATOM 1530 C C . SER A 1 186 ? 0.712 22.953 31.203 1 78.5 186 SER A C 1
ATOM 1532 O O . SER A 1 186 ? 0.73 21.891 31.844 1 78.5 186 SER A O 1
ATOM 1534 N N . ASN A 1 187 ? -0.35 23.344 30.609 1 82.19 187 ASN A N 1
ATOM 1535 C CA . ASN A 1 187 ? -1.593 22.578 30.625 1 82.19 187 ASN A CA 1
ATOM 1536 C C . ASN A 1 187 ? -1.679 21.625 29.453 1 82.19 187 ASN A C 1
ATOM 1538 O O . ASN A 1 187 ? -2.773 21.234 29.031 1 82.19 187 ASN A O 1
ATOM 1542 N N . ASN A 1 188 ? -0.631 21.312 28.828 1 83.94 188 ASN A N 1
ATOM 1543 C CA . ASN A 1 188 ? -0.502 20.344 27.734 1 83.94 188 ASN A CA 1
ATOM 1544 C C . ASN A 1 188 ? -1.222 20.812 26.484 1 83.94 188 ASN A C 1
ATOM 1546 O O . ASN A 1 188 ? -1.859 20.031 25.781 1 83.94 188 ASN A O 1
ATOM 1550 N N . LEU A 1 189 ? -1.22 22.125 26.375 1 87.56 189 LEU A N 1
ATOM 1551 C CA . LEU A 1 189 ? -1.691 22.719 25.141 1 87.56 189 LEU A CA 1
ATOM 1552 C C . LEU A 1 189 ? -0.52 23.078 24.219 1 87.56 189 LEU A C 1
ATOM 1554 O O . LEU A 1 189 ? 0.562 23.422 24.703 1 87.56 189 LEU A O 1
ATOM 1558 N N . VAL A 1 190 ? -0.775 22.891 22.906 1 89.31 190 VAL A N 1
ATOM 1559 C CA . VAL A 1 190 ? 0.195 23.375 21.938 1 89.31 190 VAL A CA 1
ATOM 1560 C C . VAL A 1 190 ? -0.258 24.719 21.375 1 89.31 190 VAL A C 1
ATOM 1562 O O . VAL A 1 190 ? -1.318 24.812 20.75 1 89.31 190 VAL A O 1
ATOM 1565 N N . LEU A 1 191 ? 0.556 25.766 21.688 1 91 191 LEU A N 1
ATOM 1566 C CA . LEU A 1 191 ? 0.309 27.078 21.094 1 91 191 LEU A CA 1
ATOM 1567 C C . LEU A 1 191 ? 1.049 27.219 19.766 1 91 191 LEU A C 1
ATOM 1569 O O . LEU A 1 191 ? 2.27 27.047 19.719 1 91 191 LEU A O 1
ATOM 1573 N N . SER A 1 192 ? 0.289 27.406 18.656 1 92.56 192 SER A N 1
ATOM 1574 C CA . SER A 1 192 ? 0.837 27.641 17.328 1 92.56 192 SER A CA 1
ATOM 1575 C C . SER A 1 192 ? 0.659 29.094 16.891 1 92.56 192 SER A C 1
ATOM 1577 O O . SER A 1 192 ? -0.449 29.625 16.938 1 92.56 192 SER A O 1
ATOM 1579 N N . ILE A 1 193 ? 1.798 29.75 16.453 1 93.62 193 ILE A N 1
ATOM 1580 C CA . ILE A 1 193 ? 1.764 31.156 16.062 1 93.62 193 ILE A CA 1
ATOM 1581 C C . ILE A 1 193 ? 2.404 31.328 14.688 1 93.62 193 ILE A C 1
ATOM 1583 O O . ILE A 1 193 ? 3.447 30.734 14.406 1 93.62 193 ILE A O 1
ATOM 1587 N N . ILE A 1 194 ? 1.725 32.062 13.852 1 94.5 194 ILE A N 1
ATOM 1588 C CA . ILE A 1 194 ? 2.312 32.5 12.594 1 94.5 194 ILE A CA 1
ATOM 1589 C C . ILE A 1 194 ? 2.596 34 12.648 1 94.5 194 ILE A C 1
ATOM 1591 O O . ILE A 1 194 ? 1.699 34.781 12.938 1 94.5 194 ILE A O 1
ATOM 1595 N N . GLU A 1 195 ? 3.838 34.344 12.398 1 93.88 195 GLU A N 1
ATOM 1596 C CA . GLU A 1 195 ? 4.285 35.719 12.477 1 93.88 195 GLU A CA 1
ATOM 1597 C C . GLU A 1 195 ? 4.75 36.219 11.117 1 93.88 195 GLU A C 1
ATOM 1599 O O . GLU A 1 195 ? 5.398 35.5 10.367 1 93.88 195 GLU A O 1
ATOM 1604 N N . LEU A 1 196 ? 4.297 37.406 10.828 1 92.06 196 LEU A N 1
ATOM 1605 C CA . LEU A 1 196 ? 4.773 38.125 9.633 1 92.06 196 LEU A CA 1
ATOM 1606 C C . LEU A 1 196 ? 5.379 39.469 10 1 92.06 196 LEU A C 1
ATOM 1608 O O . LEU A 1 196 ? 4.688 40.344 10.531 1 92.06 196 LEU A O 1
ATOM 1612 N N . ASP A 1 197 ? 6.672 39.625 9.711 1 86.38 197 ASP A N 1
ATOM 1613 C CA . ASP A 1 197 ? 7.383 40.875 10.008 1 86.38 197 ASP A CA 1
ATOM 1614 C C . ASP A 1 197 ? 7.215 41.281 11.469 1 86.38 197 ASP A C 1
ATOM 1616 O O . ASP A 1 197 ? 6.938 42.438 11.781 1 86.38 197 ASP A O 1
ATOM 1620 N N . GLY A 1 198 ? 7.316 40.25 12.328 1 85.56 198 GLY A N 1
ATOM 1621 C CA . GLY A 1 198 ? 7.289 40.5 13.758 1 85.56 198 GLY A CA 1
ATOM 1622 C C . GLY A 1 198 ? 5.887 40.562 14.336 1 85.56 198 GLY A C 1
ATOM 1623 O O . GLY A 1 198 ? 5.707 40.562 15.555 1 85.56 198 GLY A O 1
ATOM 1624 N N . ASP A 1 199 ? 4.891 40.625 13.508 1 90.69 199 ASP A N 1
ATOM 1625 C CA . ASP A 1 199 ? 3.502 40.688 13.953 1 90.69 199 ASP A CA 1
ATOM 1626 C C . ASP A 1 199 ? 2.846 39.312 13.898 1 90.69 199 ASP A C 1
ATOM 1628 O O . ASP A 1 199 ? 3 38.562 12.914 1 90.69 199 ASP A O 1
ATOM 1632 N N . ILE A 1 200 ? 2.113 39.062 14.938 1 93.56 200 ILE A N 1
ATOM 1633 C CA . ILE A 1 200 ? 1.36 37.812 14.953 1 93.56 200 ILE A CA 1
ATOM 1634 C C . ILE A 1 200 ? 0.138 37.938 14.047 1 93.56 200 ILE A C 1
ATOM 1636 O O . ILE A 1 200 ? -0.723 38.781 14.266 1 93.56 200 ILE A O 1
ATOM 1640 N N . ILE A 1 201 ? 0.041 37.062 13.062 1 93.38 201 ILE A N 1
ATOM 1641 C CA . ILE A 1 201 ? -1.052 37.219 12.109 1 93.38 201 ILE A CA 1
ATOM 1642 C C . ILE A 1 201 ? -2.057 36.062 12.32 1 93.38 201 ILE A C 1
ATOM 1644 O O . ILE A 1 201 ? -3.174 36.125 11.797 1 93.38 201 ILE A O 1
ATOM 1648 N N . TRP A 1 202 ? -1.617 35.031 12.977 1 93.69 202 TRP A N 1
ATOM 1649 C CA . TRP A 1 202 ? -2.498 33.875 13.258 1 93.69 202 TRP A CA 1
ATOM 1650 C C . TRP A 1 202 ? -1.994 33.094 14.453 1 93.69 202 TRP A C 1
ATOM 1652 O O . TRP A 1 202 ? -0.785 32.938 14.648 1 93.69 202 TRP A O 1
ATOM 1662 N N . SER A 1 203 ? -2.895 32.656 15.375 1 93.62 203 SER A N 1
ATOM 1663 C CA . SER A 1 203 ? -2.533 31.812 16.5 1 93.62 203 SER A CA 1
ATOM 1664 C C . SER A 1 203 ? -3.662 30.844 16.844 1 93.62 203 SER A C 1
ATOM 1666 O O . SER A 1 203 ? -4.836 31.156 16.641 1 93.62 203 SER A O 1
ATOM 1668 N N . GLN A 1 204 ? -3.26 29.719 17.281 1 91.25 204 GLN A N 1
ATOM 1669 C CA . GLN A 1 204 ? -4.219 28.703 17.719 1 91.25 204 GLN A CA 1
ATOM 1670 C C . GLN A 1 204 ? -3.637 27.844 18.828 1 91.25 204 GLN A C 1
ATOM 1672 O O . GLN A 1 204 ? -2.451 27.516 18.812 1 91.25 204 GLN A O 1
ATOM 1677 N N . ALA A 1 205 ? -4.496 27.531 19.875 1 88.56 205 ALA A N 1
ATOM 1678 C CA . ALA A 1 205 ? -4.117 26.609 20.938 1 88.56 205 ALA A CA 1
ATOM 1679 C C . ALA A 1 205 ? -4.965 25.344 20.906 1 88.56 205 ALA A C 1
ATOM 1681 O O . ALA A 1 205 ? -6.195 25.406 20.875 1 88.56 205 ALA A O 1
ATOM 1682 N N . ILE A 1 206 ? -4.242 24.234 20.781 1 84.75 206 ILE A N 1
ATOM 1683 C CA . ILE A 1 206 ? -4.957 22.969 20.734 1 84.75 206 ILE A CA 1
ATOM 1684 C C . ILE A 1 206 ? -4.363 22 21.766 1 84.75 206 ILE A C 1
ATOM 1686 O O . ILE A 1 206 ? -3.166 22.047 22.047 1 84.75 206 ILE A O 1
ATOM 1690 N N . PRO A 1 207 ? -5.273 21.125 22.312 1 81.5 207 PRO A N 1
ATOM 1691 C CA . PRO A 1 207 ? -4.727 20.109 23.219 1 81.5 207 PRO A CA 1
ATOM 1692 C C . PRO A 1 207 ? -3.75 19.172 22.531 1 81.5 207 PRO A C 1
ATOM 1694 O O . PRO A 1 207 ? -3.961 18.797 21.375 1 81.5 207 PRO A O 1
ATOM 1697 N N . ASN A 1 208 ? -2.66 18.891 23.25 1 78.81 208 ASN A N 1
ATOM 1698 C CA . ASN A 1 208 ? -1.682 17.938 22.766 1 78.81 208 ASN A CA 1
ATOM 1699 C C . ASN A 1 208 ? -2.088 16.5 23.109 1 78.81 208 ASN A C 1
ATOM 1701 O O . ASN A 1 208 ? -1.375 15.805 23.844 1 78.81 208 ASN A O 1
ATOM 1705 N N . ASN A 1 209 ? -3.135 16.062 22.562 1 66.75 209 ASN A N 1
ATOM 1706 C CA . ASN A 1 209 ? -3.74 14.781 22.938 1 66.75 209 ASN A CA 1
ATOM 1707 C C . ASN A 1 209 ? -2.801 13.609 22.656 1 66.75 209 ASN A C 1
ATOM 1709 O O . ASN A 1 209 ? -2.852 12.594 23.344 1 66.75 209 ASN A O 1
ATOM 1713 N N . LYS A 1 210 ? -2.025 13.758 21.688 1 61.59 210 LYS A N 1
ATOM 1714 C CA . LYS A 1 210 ? -1.142 12.656 21.328 1 61.59 210 LYS A CA 1
ATOM 1715 C C . LYS A 1 210 ? 0.234 12.82 21.969 1 61.59 210 LYS A C 1
ATOM 1717 O O . LYS A 1 210 ? 1.125 11.992 21.75 1 61.59 210 LYS A O 1
ATOM 1722 N N . ASN A 1 211 ? 0.359 13.828 22.734 1 67.31 211 ASN A N 1
ATOM 1723 C CA . ASN A 1 211 ? 1.583 14.109 23.484 1 67.31 211 ASN A CA 1
ATOM 1724 C C . ASN A 1 211 ? 2.797 14.164 22.562 1 67.31 211 ASN A C 1
ATOM 1726 O O . ASN A 1 211 ? 3.816 13.523 22.828 1 67.31 211 ASN A O 1
ATOM 1730 N N . TYR A 1 212 ? 2.561 14.852 21.516 1 68.06 212 TYR A N 1
ATOM 1731 C CA . TYR A 1 212 ? 3.713 15.086 20.641 1 68.06 212 TYR A CA 1
ATOM 1732 C C . TYR A 1 212 ? 4.73 15.992 21.328 1 68.06 212 TYR A C 1
ATOM 1734 O O . TYR A 1 212 ? 4.359 16.953 22.016 1 68.06 212 TYR A O 1
ATOM 1742 N N . ASP A 1 213 ? 6.023 15.617 21.266 1 68.31 213 ASP A N 1
ATOM 1743 C CA . ASP A 1 213 ? 7.059 16.453 21.859 1 68.31 213 ASP A CA 1
ATOM 1744 C C . ASP A 1 213 ? 8.078 16.891 20.812 1 68.31 213 ASP A C 1
ATOM 1746 O O . ASP A 1 213 ? 8.906 17.766 21.078 1 68.31 213 ASP A O 1
ATOM 1750 N N . ASP A 1 214 ? 7.914 16.453 19.688 1 69.19 214 ASP A N 1
ATOM 1751 C CA . ASP A 1 214 ? 8.82 16.828 18.609 1 69.19 214 ASP A CA 1
ATOM 1752 C C . ASP A 1 214 ? 8.422 18.156 17.984 1 69.19 214 ASP A C 1
ATOM 1754 O O . ASP A 1 214 ? 7.309 18.312 17.484 1 69.19 214 ASP A O 1
ATOM 1758 N N . LYS A 1 215 ? 9.375 19.156 18.062 1 74.25 215 LYS A N 1
ATOM 1759 C CA . LYS A 1 215 ? 9.133 20.516 17.562 1 74.25 215 LYS A CA 1
ATOM 1760 C C . LYS A 1 215 ? 8.766 20.5 16.078 1 74.25 215 LYS A C 1
ATOM 1762 O O . LYS A 1 215 ? 7.898 21.25 15.648 1 74.25 215 LYS A O 1
ATOM 1767 N N . SER A 1 216 ? 9.406 19.625 15.336 1 71.38 216 SER A N 1
ATOM 1768 C CA . SER A 1 216 ? 9.141 19.562 13.898 1 71.38 216 SER A CA 1
ATOM 1769 C C . SER A 1 216 ? 7.703 19.125 13.625 1 71.38 216 SER A C 1
ATOM 1771 O O . SER A 1 216 ? 7.043 19.656 12.734 1 71.38 216 SER A O 1
ATOM 1773 N N . VAL A 1 217 ? 7.289 18.172 14.43 1 72 217 VAL A N 1
ATOM 1774 C CA . VAL A 1 217 ? 5.926 17.688 14.281 1 72 217 VAL A CA 1
ATOM 1775 C C . VAL A 1 217 ? 4.938 18.797 14.641 1 72 217 VAL A C 1
ATOM 1777 O O . VAL A 1 217 ? 3.936 18.984 13.953 1 72 217 VAL A O 1
ATOM 1780 N N . LEU A 1 218 ? 5.27 19.516 15.703 1 79.25 218 LEU A N 1
ATOM 1781 C CA . LEU A 1 218 ? 4.395 20.594 16.156 1 79.25 218 LEU A CA 1
ATOM 1782 C C . LEU A 1 218 ? 4.328 21.703 15.125 1 79.25 218 LEU A C 1
ATOM 1784 O O . LEU A 1 218 ? 3.256 22.266 14.875 1 79.25 218 LEU A O 1
ATOM 1788 N N . GLU A 1 219 ? 5.48 22.016 14.578 1 81.31 219 GLU A N 1
ATOM 1789 C CA . GLU A 1 219 ? 5.516 23.047 13.539 1 81.31 219 GLU A CA 1
ATOM 1790 C C . GLU A 1 219 ? 4.711 22.609 12.312 1 81.31 219 GLU A C 1
ATOM 1792 O O . GLU A 1 219 ? 3.984 23.422 11.734 1 81.31 219 GLU A O 1
ATOM 1797 N N . HIS A 1 220 ? 4.871 21.422 11.953 1 77.38 220 HIS A N 1
ATOM 1798 C CA . HIS A 1 220 ? 4.129 20.906 10.812 1 77.38 220 HIS A CA 1
ATOM 1799 C C . HIS A 1 220 ? 2.625 20.953 11.062 1 77.38 220 HIS A C 1
ATOM 1801 O O . HIS A 1 220 ? 1.854 21.297 10.164 1 77.38 220 HIS A O 1
ATOM 1807 N N . ASN A 1 221 ? 2.318 20.578 12.219 1 77.56 221 ASN A N 1
ATOM 1808 C CA . ASN A 1 221 ? 0.909 20.641 12.594 1 77.56 221 ASN A CA 1
ATOM 1809 C C . ASN A 1 221 ? 0.382 22.078 12.547 1 77.56 221 ASN A C 1
ATOM 1811 O O . ASN A 1 221 ? -0.763 22.312 12.148 1 77.56 221 ASN A O 1
ATOM 1815 N N . ALA A 1 222 ? 1.211 22.984 13.055 1 84.56 222 ALA A N 1
ATOM 1816 C CA . ALA A 1 222 ? 0.84 24.391 13.016 1 84.56 222 ALA A CA 1
ATOM 1817 C C . ALA A 1 222 ? 0.593 24.859 11.586 1 84.56 222 ALA A C 1
ATOM 1819 O O . ALA A 1 222 ? -0.411 25.516 11.305 1 84.56 222 ALA A O 1
ATOM 1820 N N . MET A 1 223 ? 1.51 24.484 10.711 1 85.88 223 MET A N 1
ATOM 1821 C CA . MET A 1 223 ? 1.386 24.875 9.312 1 85.88 223 MET A CA 1
ATOM 1822 C C . MET A 1 223 ? 0.142 24.25 8.688 1 85.88 223 MET A C 1
ATOM 1824 O O . MET A 1 223 ? -0.575 24.922 7.934 1 85.88 223 MET A O 1
ATOM 1828 N N . ALA A 1 224 ? -0.006 23.062 9.039 1 79.44 224 ALA A N 1
ATOM 1829 C CA . ALA A 1 224 ? -1.177 22.359 8.523 1 79.44 224 ALA A CA 1
ATOM 1830 C C . ALA A 1 224 ? -2.469 23 9.023 1 79.44 224 ALA A C 1
ATOM 1832 O O . ALA A 1 224 ? -3.43 23.141 8.266 1 79.44 224 ALA A O 1
ATOM 1833 N N . SER A 1 225 ? -2.541 23.328 10.25 1 82.62 225 SER A N 1
ATOM 1834 C CA . SER A 1 225 ? -3.711 23.969 10.844 1 82.62 225 SER A CA 1
ATOM 1835 C C . SER A 1 225 ? -3.996 25.312 10.188 1 82.62 225 SER A C 1
ATOM 1837 O O . SER A 1 225 ? -5.156 25.656 9.953 1 82.62 225 SER A O 1
ATOM 1839 N N . PHE A 1 226 ? -3.012 26.062 9.945 1 87.94 226 PHE A N 1
ATOM 1840 C CA . PHE A 1 226 ? -3.166 27.344 9.289 1 87.94 226 PHE A CA 1
ATOM 1841 C C . PHE A 1 226 ? -3.727 27.188 7.883 1 87.94 226 PHE A C 1
ATOM 1843 O O . PHE A 1 226 ? -4.637 27.906 7.484 1 87.94 226 PHE A O 1
ATOM 1850 N N . THR A 1 227 ? -3.164 26.25 7.18 1 82.06 227 THR A N 1
ATOM 1851 C CA . THR A 1 227 ? -3.619 26.016 5.816 1 82.06 227 THR A CA 1
ATOM 1852 C C . THR A 1 227 ? -5.086 25.578 5.801 1 82.06 227 THR A C 1
ATOM 1854 O O . THR A 1 227 ? -5.848 26 4.93 1 82.06 227 THR A O 1
ATOM 1857 N N . SER A 1 228 ? -5.387 24.734 6.746 1 78.06 228 SER A N 1
ATOM 1858 C CA . SER A 1 228 ? -6.777 24.328 6.898 1 78.06 228 SER A CA 1
ATOM 1859 C C . SER A 1 228 ? -7.668 25.516 7.23 1 78.06 228 SER A C 1
ATOM 1861 O O . SER A 1 228 ? -8.805 25.609 6.754 1 78.06 228 SER A O 1
ATOM 1863 N N . PHE A 1 229 ? -7.262 26.391 8.133 1 84.81 229 PHE A N 1
ATOM 1864 C CA . PHE A 1 229 ? -7.949 27.625 8.5 1 84.81 229 PHE A CA 1
ATOM 1865 C C . PHE A 1 229 ? -8.227 28.484 7.273 1 84.81 229 PHE A C 1
ATOM 1867 O O . PHE A 1 229 ? -9.328 29.016 7.117 1 84.81 229 PHE A O 1
ATOM 1874 N N . LEU A 1 230 ? -7.316 28.578 6.367 1 85.75 230 LEU A N 1
ATOM 1875 C CA . LEU A 1 230 ? -7.449 29.406 5.18 1 85.75 230 LEU A CA 1
ATOM 1876 C C . LEU A 1 230 ? -8.562 28.906 4.273 1 85.75 230 LEU A C 1
ATOM 1878 O O . LEU A 1 230 ? -9.148 29.672 3.514 1 85.75 230 LEU A O 1
ATOM 1882 N N . LYS A 1 231 ? -8.805 27.609 4.371 1 76.94 231 LYS A N 1
ATOM 1883 C CA . LYS A 1 231 ? -9.812 26.984 3.516 1 76.94 231 LYS A CA 1
ATOM 1884 C C . LYS A 1 231 ? -11.195 27.031 4.168 1 76.94 231 LYS A C 1
ATOM 1886 O O . LYS A 1 231 ? -12.188 26.672 3.547 1 76.94 231 LYS A O 1
ATOM 1891 N N . SER A 1 232 ? -11.266 27.469 5.367 1 79.19 232 SER A N 1
ATOM 1892 C CA . SER A 1 232 ? -12.523 27.578 6.102 1 79.19 232 SER A CA 1
ATOM 1893 C C . SER A 1 232 ? -13.234 28.891 5.781 1 79.19 232 SER A C 1
ATOM 1895 O O . SER A 1 232 ? -12.664 29.766 5.141 1 79.19 232 SER A O 1
ATOM 1897 N N . SER A 1 233 ? -14.555 28.953 6.199 1 79.56 233 SER A N 1
ATOM 1898 C CA . SER A 1 233 ? -15.344 30.156 5.996 1 79.56 233 SER A CA 1
ATOM 1899 C C . SER A 1 233 ? -14.711 31.359 6.691 1 79.56 233 SER A C 1
ATOM 1901 O O . SER A 1 233 ? -14.688 32.469 6.141 1 79.56 233 SER A O 1
ATOM 1903 N N . LYS A 1 234 ? -14.125 31.172 7.809 1 80.12 234 LYS A N 1
ATOM 1904 C CA . LYS A 1 234 ? -13.539 32.25 8.609 1 80.12 234 LYS A CA 1
ATOM 1905 C C . LYS A 1 234 ? -12.219 32.719 8 1 80.12 234 LYS A C 1
ATOM 1907 O O . LYS A 1 234 ? -11.828 33.875 8.195 1 80.12 234 LYS A O 1
ATOM 1912 N N . GLY A 1 235 ? -11.578 31.797 7.273 1 85.25 235 GLY A N 1
ATOM 1913 C CA . GLY A 1 235 ? -10.25 32.094 6.773 1 85.25 235 GLY A CA 1
ATOM 1914 C C . GLY A 1 235 ? -10.242 32.562 5.324 1 85.25 235 GLY A C 1
ATOM 1915 O O . GLY A 1 235 ? -9.203 32.938 4.785 1 85.25 235 GLY A O 1
ATOM 1916 N N . SER A 1 236 ? -11.398 32.531 4.672 1 84.06 236 SER A N 1
ATOM 1917 C CA . SER A 1 236 ? -11.492 32.75 3.23 1 84.06 236 SER A CA 1
ATOM 1918 C C . SER A 1 236 ? -11 34.156 2.84 1 84.06 236 SER A C 1
ATOM 1920 O O . SER A 1 236 ? -10.453 34.312 1.752 1 84.06 236 SER A O 1
ATOM 1922 N N . HIS A 1 237 ? -11.188 35.094 3.699 1 90.25 237 HIS A N 1
ATOM 1923 C CA . HIS A 1 237 ? -10.781 36.469 3.379 1 90.25 237 HIS A CA 1
ATOM 1924 C C . HIS A 1 237 ? -9.539 36.875 4.168 1 90.25 237 HIS A C 1
ATOM 1926 O O . HIS A 1 237 ? -9.25 38.062 4.312 1 90.25 237 HIS A O 1
ATOM 1932 N N . PHE A 1 238 ? -8.828 35.906 4.594 1 92 238 PHE A N 1
ATOM 1933 C CA . PHE A 1 238 ? -7.719 36.156 5.504 1 92 238 PHE A CA 1
ATOM 1934 C C . PHE A 1 238 ? -6.656 37 4.824 1 92 238 PHE A C 1
ATOM 1936 O O . PHE A 1 238 ? -6.25 38.062 5.359 1 92 238 PHE A O 1
ATOM 1943 N N . PHE A 1 239 ? -6.242 36.625 3.658 1 91 239 PHE A N 1
ATOM 1944 C CA . PHE A 1 239 ? -5.141 37.312 3.002 1 91 239 PHE A CA 1
ATOM 1945 C C . PHE A 1 239 ? -5.578 38.719 2.537 1 91 239 PHE A C 1
ATOM 1947 O O . PHE A 1 239 ? -4.785 39.656 2.559 1 91 239 PHE A O 1
ATOM 1954 N N . SER A 1 240 ? -6.793 38.781 2.072 1 90.88 240 SER A N 1
ATOM 1955 C CA . SER A 1 240 ? -7.324 40.094 1.707 1 90.88 240 SER A CA 1
ATOM 1956 C C . SER A 1 240 ? -7.336 41.031 2.902 1 90.88 240 SER A C 1
ATOM 1958 O O . SER A 1 240 ? -6.91 42.188 2.795 1 90.88 240 SER A O 1
ATOM 1960 N N . ASP A 1 241 ? -7.832 40.594 4 1 91.75 241 ASP A N 1
ATOM 1961 C CA . ASP A 1 241 ? -7.875 41.375 5.227 1 91.75 241 ASP A CA 1
ATOM 1962 C C . ASP A 1 241 ? -6.469 41.75 5.691 1 91.75 241 ASP A C 1
ATOM 1964 O O . ASP A 1 241 ? -6.238 42.875 6.156 1 91.75 241 ASP A O 1
ATOM 1968 N N . LEU A 1 242 ? -5.543 40.812 5.637 1 91.44 242 LEU A N 1
ATOM 1969 C CA . LEU A 1 242 ? -4.16 41.031 6.051 1 91.44 242 LEU A CA 1
ATOM 1970 C C . LEU A 1 242 ? -3.492 42.094 5.203 1 91.44 242 LEU A C 1
ATOM 1972 O O . LEU A 1 242 ? -2.791 42.969 5.73 1 91.44 242 LEU A O 1
ATOM 1976 N N . LYS A 1 243 ? -3.703 42.062 3.945 1 89.75 243 LYS A N 1
ATOM 1977 C CA . LYS A 1 243 ? -3.119 43.062 3.043 1 89.75 243 LYS A CA 1
ATOM 1978 C C . LYS A 1 243 ? -3.684 44.469 3.311 1 89.75 243 LYS A C 1
ATOM 1980 O O . LYS A 1 243 ? -2.953 45.438 3.264 1 89.75 243 LYS A O 1
ATOM 1985 N N . GLU A 1 244 ? -4.941 44.469 3.506 1 89.38 244 GLU A N 1
ATOM 1986 C CA . GLU A 1 244 ? -5.566 45.719 3.855 1 89.38 244 GLU A CA 1
ATOM 1987 C C . GLU A 1 244 ? -4.957 46.312 5.129 1 89.38 244 GLU A C 1
ATOM 1989 O O . GLU A 1 244 ? -4.699 47.531 5.203 1 89.38 244 GLU A O 1
ATOM 1994 N N . LYS A 1 245 ? -4.73 45.5 6.117 1 87.5 245 LYS A N 1
ATOM 1995 C CA . LYS A 1 245 ? -4.121 45.938 7.375 1 87.5 245 LYS A CA 1
ATOM 1996 C C . LYS A 1 245 ? -2.703 46.438 7.152 1 87.5 245 LYS A C 1
ATOM 1998 O O . LYS A 1 245 ? -2.307 47.469 7.742 1 87.5 245 LYS A O 1
ATOM 2003 N N . ILE A 1 246 ? -1.982 45.75 6.375 1 86.19 246 ILE A N 1
ATOM 2004 C CA . ILE A 1 246 ? -0.598 46.125 6.098 1 86.19 246 ILE A CA 1
ATOM 2005 C C . ILE A 1 246 ? -0.556 47.469 5.355 1 86.19 246 ILE A C 1
ATOM 2007 O O . ILE A 1 246 ? 0.281 48.312 5.652 1 86.19 246 ILE A O 1
ATOM 2011 N N . GLU A 1 247 ? -1.454 47.625 4.391 1 85.31 247 GLU A N 1
ATOM 2012 C CA . GLU A 1 247 ? -1.532 48.875 3.631 1 85.31 247 GLU A CA 1
ATOM 2013 C C . GLU A 1 247 ? -1.926 50.062 4.527 1 85.31 247 GLU A C 1
ATOM 2015 O O . GLU A 1 247 ? -1.392 51.156 4.387 1 85.31 247 GLU A O 1
ATOM 2020 N N . ASN A 1 248 ? -2.818 49.812 5.352 1 84.19 248 ASN A N 1
ATOM 2021 C CA . ASN A 1 248 ? -3.258 50.844 6.277 1 84.19 248 ASN A CA 1
ATOM 2022 C C . ASN A 1 248 ? -2.137 51.25 7.227 1 84.19 248 ASN A C 1
ATOM 2024 O O . ASN A 1 248 ? -2.01 52.438 7.566 1 84.19 248 ASN A O 1
ATOM 2028 N N . GLN A 1 249 ? -1.339 50.312 7.656 1 79.62 249 GLN A N 1
ATOM 2029 C CA . GLN A 1 249 ? -0.21 50.594 8.539 1 79.62 249 GLN A CA 1
ATOM 2030 C C . GLN A 1 249 ? 0.864 51.406 7.809 1 79.62 249 GLN A C 1
ATOM 2032 O O . GLN A 1 249 ? 1.472 52.312 8.391 1 79.62 249 GLN A O 1
ATOM 2037 N N . LYS A 1 250 ? 1.032 51.125 6.59 1 76.31 250 LYS A N 1
ATOM 2038 C CA . LYS A 1 250 ? 1.995 51.875 5.781 1 76.31 250 LYS A CA 1
ATOM 2039 C C . LYS A 1 250 ? 1.549 53.312 5.582 1 76.31 250 LYS A C 1
ATOM 2041 O O . LYS A 1 250 ? 2.367 54.25 5.641 1 76.31 250 LYS A O 1
ATOM 2046 N N . MET A 1 251 ? 0.312 53.5 5.379 1 72.81 251 MET A N 1
ATOM 2047 C CA . MET A 1 251 ? -0.249 54.844 5.195 1 72.81 251 MET A CA 1
ATOM 2048 C C . MET A 1 251 ? -0.122 55.656 6.469 1 72.81 251 MET A C 1
ATOM 2050 O O . MET A 1 251 ? 0.197 56.844 6.414 1 72.81 251 MET A O 1
ATOM 2054 N N . CYS A 1 252 ? -0.318 55.031 7.516 1 72.56 252 CYS A N 1
ATOM 2055 C CA . CYS A 1 252 ? -0.216 55.75 8.789 1 72.56 252 CYS A CA 1
ATOM 2056 C C . CYS A 1 252 ? 1.227 56.125 9.078 1 72.56 252 CYS A C 1
ATOM 2058 O O . CYS A 1 252 ? 1.487 57.25 9.562 1 72.56 252 CYS A O 1
ATOM 2060 N N . LYS A 1 253 ? 2.115 55.312 8.734 1 70.25 253 LYS A N 1
ATOM 2061 C CA . LYS A 1 253 ? 3.531 55.625 8.938 1 70.25 253 LYS A CA 1
ATOM 2062 C C . LYS A 1 253 ? 3.988 56.75 8.023 1 70.25 253 LYS A C 1
ATOM 2064 O O . LYS A 1 253 ? 4.758 57.625 8.445 1 70.25 253 LYS A O 1
ATOM 2069 N N . LYS A 1 254 ? 3.457 56.812 6.906 1 70.38 254 LYS A N 1
ATOM 2070 C CA . LYS A 1 254 ? 3.781 57.875 5.961 1 70.38 254 LYS A CA 1
ATOM 2071 C C . LYS A 1 254 ? 3.215 59.219 6.43 1 70.38 254 LYS A C 1
ATOM 2073 O O . LYS A 1 254 ? 3.855 60.25 6.273 1 70.38 254 LYS A O 1
ATOM 2078 N N . LEU A 1 255 ? 2.107 59.188 7.016 1 68.19 255 LEU A N 1
ATOM 2079 C CA . LEU A 1 255 ? 1.477 60.406 7.52 1 68.19 255 LEU A CA 1
ATOM 2080 C C . LEU A 1 255 ? 2.191 60.906 8.766 1 68.19 255 LEU A C 1
ATOM 2082 O O . LEU A 1 255 ? 2.26 62.125 9 1 68.19 255 LEU A O 1
ATOM 2086 N N . ALA A 1 256 ? 2.73 60 9.43 1 66 256 ALA A N 1
ATOM 2087 C CA . ALA A 1 256 ? 3.424 60.375 10.664 1 66 256 ALA A CA 1
ATOM 2088 C C . ALA A 1 256 ? 4.77 61 10.352 1 66 256 ALA A C 1
ATOM 2090 O O . ALA A 1 256 ? 5.242 61.875 11.109 1 66 256 ALA A O 1
ATOM 2091 N N . ILE A 1 257 ? 5.316 60.656 9.328 1 64.44 257 ILE A N 1
ATOM 2092 C CA . ILE A 1 257 ? 6.617 61.219 8.961 1 64.44 257 ILE A CA 1
ATOM 2093 C C . ILE A 1 257 ? 6.426 62.562 8.281 1 64.44 257 ILE A C 1
ATOM 2095 O O . ILE A 1 257 ? 7.387 63.312 8.094 1 64.44 257 ILE A O 1
ATOM 2099 N N . LYS A 1 258 ? 5.273 62.969 7.875 1 57.06 258 LYS A N 1
ATOM 2100 C CA . LYS A 1 258 ? 5.145 64.312 7.289 1 57.06 258 LYS A CA 1
ATOM 2101 C C . LYS A 1 258 ? 5.367 65.375 8.336 1 57.06 258 LYS A C 1
ATOM 2103 O O . LYS A 1 258 ? 4.641 65.438 9.328 1 57.06 258 LYS A O 1
ATOM 2108 N N . PRO A 1 259 ? 6.48 66 8.391 1 56.62 259 PRO A N 1
ATOM 2109 C CA . PRO A 1 259 ? 6.809 67.062 9.289 1 56.62 259 PRO A CA 1
ATOM 2110 C C . PRO A 1 259 ? 5.754 68.188 9.281 1 56.62 259 PRO A C 1
ATOM 2112 O O . PRO A 1 259 ? 5.102 68.438 8.258 1 56.62 259 PRO A O 1
ATOM 2115 N N . LYS A 1 260 ? 5.102 68.438 10.414 1 51.31 260 LYS A N 1
ATOM 2116 C CA . LYS A 1 260 ? 4.355 69.688 10.57 1 51.31 260 LYS A CA 1
ATOM 2117 C C . LYS A 1 260 ? 5.105 70.812 9.945 1 51.31 260 LYS A C 1
ATOM 2119 O O . LYS A 1 260 ? 6.262 71.125 10.289 1 51.31 260 LYS A O 1
ATOM 2124 N N . LYS A 1 261 ? 4.918 71 8.711 1 48.94 261 LYS A N 1
ATOM 2125 C CA . LYS A 1 261 ? 5.402 72.312 8.227 1 48.94 261 LYS A CA 1
ATOM 2126 C C . LYS A 1 261 ? 5.098 73.438 9.227 1 48.94 261 LYS A C 1
ATOM 2128 O O . LYS A 1 261 ? 3.936 73.625 9.578 1 48.94 261 LYS A O 1
ATOM 2133 N N . ASN A 1 262 ? 6.059 73.688 10.18 1 39.03 262 ASN A N 1
ATOM 2134 C CA . ASN A 1 262 ? 6.023 75.062 10.719 1 39.03 262 ASN A CA 1
ATOM 2135 C C . ASN A 1 262 ? 6.016 76.062 9.609 1 39.03 262 ASN A C 1
ATOM 2137 O O . ASN A 1 262 ? 6.789 76 8.656 1 39.03 262 ASN A O 1
ATOM 2141 N N . MET B 1 1 ? -16.75 4.891 51.375 1 26.77 1 MET B N 1
ATOM 2142 C CA . MET B 1 1 ? -15.883 4.73 50.188 1 26.77 1 MET B CA 1
ATOM 2143 C C . MET B 1 1 ? -16.703 4.504 48.938 1 26.77 1 MET B C 1
ATOM 2145 O O . MET B 1 1 ? -17.312 3.441 48.75 1 26.77 1 MET B O 1
ATOM 2149 N N . LYS B 1 2 ? -17.344 5.508 48.312 1 27.61 2 LYS B N 1
ATOM 2150 C CA . LYS B 1 2 ? -18.484 5.605 47.406 1 27.61 2 LYS B CA 1
ATOM 2151 C C . LYS B 1 2 ? -18.141 5.066 46.031 1 27.61 2 LYS B C 1
ATOM 2153 O O . LYS B 1 2 ? -17.125 5.445 45.438 1 27.61 2 LYS B O 1
ATOM 2158 N N . ASN B 1 3 ? -18.484 3.84 45.688 1 27.2 3 ASN B N 1
ATOM 2159 C CA . ASN B 1 3 ? -18.312 3.018 44.5 1 27.2 3 ASN B CA 1
ATOM 2160 C C . ASN B 1 3 ? -18.828 3.719 43.25 1 27.2 3 ASN B C 1
ATOM 2162 O O . ASN B 1 3 ? -20.031 3.791 43.031 1 27.2 3 ASN B O 1
ATOM 2166 N N . LYS B 1 4 ? -18.297 4.879 42.844 1 27.66 4 LYS B N 1
ATOM 2167 C CA . LYS B 1 4 ? -18.703 5.594 41.656 1 27.66 4 LYS B CA 1
ATOM 2168 C C . LYS B 1 4 ? -18.75 4.664 40.438 1 27.66 4 LYS B C 1
ATOM 2170 O O . LYS B 1 4 ? -17.703 4.156 40 1 27.66 4 LYS B O 1
ATOM 2175 N N . VAL B 1 5 ? -19.797 3.904 40.25 1 27.12 5 VAL B N 1
ATOM 2176 C CA . VAL B 1 5 ? -20.234 3.111 39.094 1 27.12 5 VAL B CA 1
ATOM 2177 C C . VAL B 1 5 ? -20.094 3.934 37.844 1 27.12 5 VAL B C 1
ATOM 2179 O O . VAL B 1 5 ? -20.656 5.023 37.719 1 27.12 5 VAL B O 1
ATOM 2182 N N . LEU B 1 6 ? -18.969 3.969 37.188 1 30.34 6 LEU B N 1
ATOM 2183 C CA . LEU B 1 6 ? -18.719 4.512 35.875 1 30.34 6 LEU B CA 1
ATOM 2184 C C . LEU B 1 6 ? -19.891 4.246 34.938 1 30.34 6 LEU B C 1
ATOM 2186 O O . LEU B 1 6 ? -20.203 3.094 34.625 1 30.34 6 LEU B O 1
ATOM 2190 N N . LYS B 1 7 ? -20.969 4.953 35.031 1 28.84 7 LYS B N 1
ATOM 2191 C CA . LYS B 1 7 ? -22.156 4.926 34.156 1 28.84 7 LYS B CA 1
ATOM 2192 C C . LYS B 1 7 ? -21.75 4.77 32.688 1 28.84 7 LYS B C 1
ATOM 2194 O O . LYS B 1 7 ? -21.047 5.625 32.125 1 28.84 7 LYS B O 1
ATOM 2199 N N . LEU B 1 8 ? -21.516 3.588 32.188 1 33.94 8 LEU B N 1
ATOM 2200 C CA . LEU B 1 8 ? -21.578 3.158 30.781 1 33.94 8 LEU B CA 1
ATOM 2201 C C . LEU B 1 8 ? -22.719 3.875 30.047 1 33.94 8 LEU B C 1
ATOM 2203 O O . LEU B 1 8 ? -23.844 3.404 30.047 1 33.94 8 LEU B O 1
ATOM 2207 N N . LYS B 1 9 ? -23.125 5.109 30.391 1 33.41 9 LYS B N 1
ATOM 2208 C CA . LYS B 1 9 ? -24.312 5.898 30.047 1 33.41 9 LYS B CA 1
ATOM 2209 C C . LYS B 1 9 ? -24.641 5.773 28.562 1 33.41 9 LYS B C 1
ATOM 2211 O O . LYS B 1 9 ? -25.812 5.637 28.188 1 33.41 9 LYS B O 1
ATOM 2216 N N . ASN B 1 10 ? -23.906 6.531 27.594 1 35.62 10 ASN B N 1
ATOM 2217 C CA . ASN B 1 10 ? -24.594 6.797 26.328 1 35.62 10 ASN B CA 1
ATOM 2218 C C . ASN B 1 10 ? -24.859 5.512 25.547 1 35.62 10 ASN B C 1
ATOM 2220 O O . ASN B 1 10 ? -23.922 4.828 25.141 1 35.62 10 ASN B O 1
ATOM 2224 N N . ASN B 1 11 ? -25.844 4.797 25.734 1 38.59 11 ASN B N 1
ATOM 2225 C CA . ASN B 1 11 ? -26.5 3.682 25.078 1 38.59 11 ASN B CA 1
ATOM 2226 C C . ASN B 1 11 ? -26.5 3.846 23.562 1 38.59 11 ASN B C 1
ATOM 2228 O O . ASN B 1 11 ? -27.469 4.332 22.984 1 38.59 11 ASN B O 1
ATOM 2232 N N . LYS B 1 12 ? -25.609 4.504 22.922 1 45.31 12 LYS B N 1
ATOM 2233 C CA . LYS B 1 12 ? -25.594 4.605 21.469 1 45.31 12 LYS B CA 1
ATOM 2234 C C . LYS B 1 12 ? -26.078 3.316 20.812 1 45.31 12 LYS B C 1
ATOM 2236 O O . LYS B 1 12 ? -25.625 2.227 21.172 1 45.31 12 LYS B O 1
ATOM 2241 N N . ILE B 1 13 ? -27.344 3.326 20.422 1 49.06 13 ILE B N 1
ATOM 2242 C CA . ILE B 1 13 ? -28.062 2.303 19.672 1 49.06 13 ILE B CA 1
ATOM 2243 C C . ILE B 1 13 ? -27.125 1.61 18.703 1 49.06 13 ILE B C 1
ATOM 2245 O O . ILE B 1 13 ? -26.625 2.23 17.75 1 49.06 13 ILE B O 1
ATOM 2249 N N . PHE B 1 14 ? -26.328 0.689 19.266 1 60.88 14 PHE B N 1
ATOM 2250 C CA . PHE B 1 14 ? -25.578 -0.282 18.469 1 60.88 14 PHE B CA 1
ATOM 2251 C C . PHE B 1 14 ? -26.5 -0.988 17.469 1 60.88 14 PHE B C 1
ATOM 2253 O O . PHE B 1 14 ? -27.578 -1.447 17.828 1 60.88 14 PHE B O 1
ATOM 2260 N N . ASP B 1 15 ? -26.406 -0.648 16.219 1 79.25 15 ASP B N 1
ATOM 2261 C CA . ASP B 1 15 ? -27.156 -1.354 15.18 1 79.25 15 ASP B CA 1
ATOM 2262 C C . ASP B 1 15 ? -26.953 -2.863 15.297 1 79.25 15 ASP B C 1
ATOM 2264 O O . ASP B 1 15 ? -25.906 -3.387 14.914 1 79.25 15 ASP B O 1
ATOM 2268 N N . LYS B 1 16 ? -27.922 -3.557 16 1 87.56 16 LYS B N 1
ATOM 2269 C CA . LYS B 1 16 ? -27.859 -5 16.203 1 87.56 16 LYS B CA 1
ATOM 2270 C C . LYS B 1 16 ? -27.641 -5.738 14.883 1 87.56 16 LYS B C 1
ATOM 2272 O O . LYS B 1 16 ? -26.969 -6.766 14.852 1 87.56 16 LYS B O 1
ATOM 2277 N N . LYS B 1 17 ? -28.219 -5.234 13.883 1 91.94 17 LYS B N 1
ATOM 2278 C CA . LYS B 1 17 ? -28.062 -5.852 12.562 1 91.94 17 LYS B CA 1
ATOM 2279 C C . LYS B 1 17 ? -26.609 -5.793 12.102 1 91.94 17 LYS B C 1
ATOM 2281 O O . LYS B 1 17 ? -26.078 -6.77 11.562 1 91.94 17 LYS B O 1
ATOM 2286 N N . LEU B 1 18 ? -26.016 -4.656 12.359 1 93.75 18 LEU B N 1
ATOM 2287 C CA . LEU B 1 18 ? -24.609 -4.512 11.984 1 93.75 18 LEU B CA 1
ATOM 2288 C C . LEU B 1 18 ? -23.719 -5.41 12.844 1 93.75 18 LEU B C 1
ATOM 2290 O O . LEU B 1 18 ? -22.766 -6.004 12.344 1 93.75 18 LEU B O 1
ATOM 2294 N N . ALA B 1 19 ? -24.078 -5.492 14.039 1 94 19 ALA B N 1
ATOM 2295 C CA . ALA B 1 19 ? -23.312 -6.332 14.953 1 94 19 ALA B CA 1
ATOM 2296 C C . ALA B 1 19 ? -23.359 -7.797 14.523 1 94 19 ALA B C 1
ATOM 2298 O O . ALA B 1 19 ? -22.344 -8.492 14.547 1 94 19 ALA B O 1
ATOM 2299 N N . THR B 1 20 ? -24.516 -8.266 14.18 1 94.5 20 THR B N 1
ATOM 2300 C CA . THR B 1 20 ? -24.688 -9.633 13.711 1 94.5 20 THR B CA 1
ATOM 2301 C C . THR B 1 20 ? -23.922 -9.859 12.414 1 94.5 20 THR B C 1
ATOM 2303 O O . THR B 1 20 ? -23.281 -10.906 12.234 1 94.5 20 THR B O 1
ATOM 2306 N N . PHE B 1 21 ? -24.031 -8.945 11.578 1 95.62 21 PHE B N 1
ATOM 2307 C CA . PHE B 1 21 ? -23.312 -9.008 10.305 1 95.62 21 PHE B CA 1
ATOM 2308 C C . PHE B 1 21 ? -21.812 -9.133 10.523 1 95.62 21 PHE B C 1
ATOM 2310 O O . PHE B 1 21 ? -21.172 -10 9.938 1 95.62 21 PHE B O 1
ATOM 2317 N N . LEU B 1 22 ? -21.219 -8.297 11.398 1 96.69 22 LEU B N 1
ATOM 2318 C CA . LEU B 1 22 ? -19.781 -8.305 11.68 1 96.69 22 LEU B CA 1
ATOM 2319 C C . LEU B 1 22 ? -19.375 -9.617 12.336 1 96.69 22 LEU B C 1
ATOM 2321 O O . LEU B 1 22 ? -18.312 -10.156 12.039 1 96.69 22 LEU B O 1
ATOM 2325 N N . LYS B 1 23 ? -20.219 -10.094 13.156 1 95.19 23 LYS B N 1
ATOM 2326 C CA . LYS B 1 23 ? -19.953 -11.375 13.812 1 95.19 23 LYS B CA 1
ATOM 2327 C C . LYS B 1 23 ? -19.844 -12.5 12.781 1 95.19 23 LYS B C 1
ATOM 2329 O O . LYS B 1 23 ? -18.984 -13.391 12.922 1 95.19 23 LYS B O 1
ATOM 2334 N N . ASN B 1 24 ? -20.688 -12.469 11.859 1 95 24 ASN B N 1
ATOM 2335 C CA . ASN B 1 24 ? -20.656 -13.477 10.805 1 95 24 ASN B CA 1
ATOM 2336 C C . ASN B 1 24 ? -19.359 -13.422 10.016 1 95 24 ASN B C 1
ATOM 2338 O O . ASN B 1 24 ? -18.969 -14.406 9.367 1 95 24 ASN B O 1
ATOM 2342 N N . LEU B 1 25 ? -18.688 -12.328 10.047 1 95.75 25 LEU B N 1
ATOM 2343 C CA . LEU B 1 25 ? -17.391 -12.172 9.383 1 95.75 25 LEU B CA 1
ATOM 2344 C C . LEU B 1 25 ? -16.25 -12.359 10.367 1 95.75 25 LEU B C 1
ATOM 2346 O O . LEU B 1 25 ? -15.086 -12.086 10.039 1 95.75 25 LEU B O 1
ATOM 2350 N N . ASP B 1 26 ? -16.594 -12.758 11.555 1 95.5 26 ASP B N 1
ATOM 2351 C CA . ASP B 1 26 ? -15.648 -12.992 12.633 1 95.5 26 ASP B CA 1
ATOM 2352 C C . ASP B 1 26 ? -14.961 -11.695 13.055 1 95.5 26 ASP B C 1
ATOM 2354 O O . ASP B 1 26 ? -13.742 -11.672 13.266 1 95.5 26 ASP B O 1
ATOM 2358 N N . ILE B 1 27 ? -15.68 -10.672 12.961 1 96.5 27 ILE B N 1
ATOM 2359 C CA . ILE B 1 27 ? -15.211 -9.375 13.43 1 96.5 27 ILE B CA 1
ATOM 2360 C C . ILE B 1 27 ? -15.891 -9.023 14.75 1 96.5 27 ILE B C 1
ATOM 2362 O O . ILE B 1 27 ? -17.109 -8.93 14.82 1 96.5 27 ILE B O 1
ATOM 2366 N N . PHE B 1 28 ? -15.133 -8.781 15.781 1 95.81 28 PHE B N 1
ATOM 2367 C CA . PHE B 1 28 ? -15.617 -8.43 17.109 1 95.81 28 PHE B CA 1
ATOM 2368 C C . PHE B 1 28 ? -15.047 -7.09 17.562 1 95.81 28 PHE B C 1
ATOM 2370 O O . PHE B 1 28 ? -14 -7.043 18.203 1 95.81 28 PHE B O 1
ATOM 2377 N N . PRO B 1 29 ? -15.781 -6.055 17.375 1 95.38 29 PRO B N 1
ATOM 2378 C CA . PRO B 1 29 ? -15.266 -4.699 17.594 1 95.38 29 PRO B CA 1
ATOM 2379 C C . PRO B 1 29 ? -14.93 -4.414 19.047 1 95.38 29 PRO B C 1
ATOM 2381 O O . PRO B 1 29 ? -15.711 -4.754 19.938 1 95.38 29 PRO B O 1
ATOM 2384 N N . ASN B 1 30 ? -13.789 -3.807 19.297 1 95.69 30 ASN B N 1
ATOM 2385 C CA . ASN B 1 30 ? -13.477 -3.193 20.578 1 95.69 30 ASN B CA 1
ATOM 2386 C C . ASN B 1 30 ? -14.047 -1.781 20.688 1 95.69 30 ASN B C 1
ATOM 2388 O O . ASN B 1 30 ? -14.539 -1.382 21.734 1 95.69 30 ASN B O 1
ATOM 2392 N N . ASN B 1 31 ? -13.93 -1.037 19.641 1 93.88 31 ASN B N 1
ATOM 2393 C CA . ASN B 1 31 ? -14.477 0.308 19.484 1 93.88 31 ASN B CA 1
ATOM 2394 C C . ASN B 1 31 ? -15.438 0.385 18.297 1 93.88 31 ASN B C 1
ATOM 2396 O O . ASN B 1 31 ? -15.008 0.47 17.141 1 93.88 31 ASN B O 1
ATOM 2400 N N . TRP B 1 32 ? -16.641 0.55 18.562 1 93.25 32 TRP B N 1
ATOM 2401 C CA . TRP B 1 32 ? -17.703 0.482 17.562 1 93.25 32 TRP B CA 1
ATOM 2402 C C . TRP B 1 32 ? -17.672 1.702 16.656 1 93.25 32 TRP B C 1
ATOM 2404 O O . TRP B 1 32 ? -18.203 1.668 15.539 1 93.25 32 TRP B O 1
ATOM 2414 N N . GLU B 1 33 ? -17.078 2.734 17.078 1 91.31 33 GLU B N 1
ATOM 2415 C CA . GLU B 1 33 ? -17.078 3.98 16.328 1 91.31 33 GLU B CA 1
ATOM 2416 C C . GLU B 1 33 ? -16.438 3.785 14.953 1 91.31 33 GLU B C 1
ATOM 2418 O O . GLU B 1 33 ? -16.891 4.359 13.961 1 91.31 33 GLU B O 1
ATOM 2423 N N . PHE B 1 34 ? -15.336 2.992 14.891 1 94.62 34 PHE B N 1
ATOM 2424 C CA . PHE B 1 34 ? -14.648 2.736 13.633 1 94.62 34 PHE B CA 1
ATOM 2425 C C . PHE B 1 34 ? -15.57 2.029 12.648 1 94.62 34 PHE B C 1
AT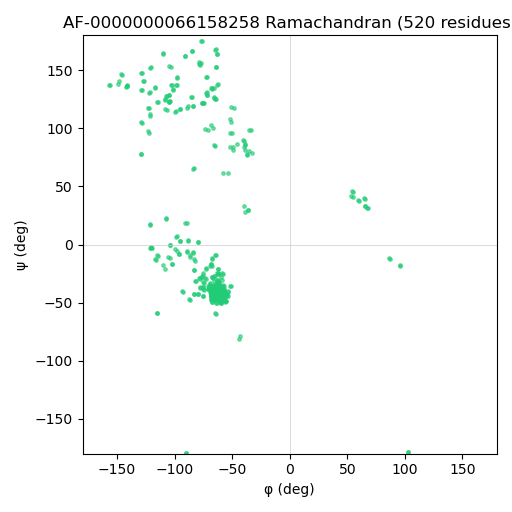OM 2427 O O . PHE B 1 34 ? -15.562 2.342 11.453 1 94.62 34 PHE B O 1
ATOM 2434 N N . PHE B 1 35 ? -16.375 1.135 13.156 1 96.25 35 PHE B N 1
ATOM 2435 C CA . PHE B 1 35 ? -17.188 0.292 12.297 1 96.25 35 PHE B CA 1
ATOM 2436 C C . PHE B 1 35 ? -18.453 1.026 11.867 1 96.25 35 PHE B C 1
ATOM 2438 O O . PHE B 1 35 ? -18.953 0.827 10.758 1 96.25 35 PHE B O 1
ATOM 2445 N N . GLU B 1 36 ? -18.938 1.88 12.688 1 92.81 36 GLU B N 1
ATOM 2446 C CA . GLU B 1 36 ? -20.047 2.73 12.281 1 92.81 36 GLU B CA 1
ATOM 2447 C C . GLU B 1 36 ? -19.625 3.732 11.211 1 92.81 36 GLU B C 1
ATOM 2449 O O . GLU B 1 36 ? -20.312 3.916 10.211 1 92.81 36 GLU B O 1
ATOM 2454 N N . LYS B 1 37 ? -18.516 4.293 11.438 1 94.06 37 LYS B N 1
ATOM 2455 C CA . LYS B 1 37 ? -17.969 5.277 10.516 1 94.06 37 LYS B CA 1
ATOM 2456 C C . LYS B 1 37 ? -17.719 4.664 9.141 1 94.06 37 LYS B C 1
ATOM 2458 O O . LYS B 1 37 ? -17.875 5.328 8.117 1 94.06 37 LYS B O 1
ATOM 2463 N N . ALA B 1 38 ? -17.328 3.416 9.102 1 96.88 38 ALA B N 1
ATOM 2464 C CA . ALA B 1 38 ? -16.969 2.727 7.863 1 96.88 38 ALA B CA 1
ATOM 2465 C C . ALA B 1 38 ? -18.172 2.607 6.93 1 96.88 38 ALA B C 1
ATOM 2467 O O . ALA B 1 38 ? -18.016 2.283 5.75 1 96.88 38 ALA B O 1
ATOM 2468 N N . PHE B 1 39 ? -19.375 2.965 7.453 1 96.19 39 PHE B N 1
ATOM 2469 C CA . PHE B 1 39 ? -20.562 2.787 6.641 1 96.19 39 PHE B CA 1
ATOM 2470 C C . PHE B 1 39 ? -21.281 4.117 6.434 1 96.19 39 PHE B C 1
ATOM 2472 O O . PHE B 1 39 ? -22.422 4.148 5.961 1 96.19 39 PHE B O 1
ATOM 2479 N N . ILE B 1 40 ? -20.625 5.156 6.664 1 93.75 40 ILE B N 1
ATOM 2480 C CA . ILE B 1 40 ? -21.266 6.465 6.539 1 93.75 40 ILE B CA 1
ATOM 2481 C C . ILE B 1 40 ? -20.734 7.176 5.293 1 93.75 40 ILE B C 1
ATOM 2483 O O . ILE B 1 40 ? -19.547 7.484 5.199 1 93.75 40 ILE B O 1
ATOM 2487 N N . HIS B 1 41 ? -21.594 7.391 4.418 1 92.12 41 HIS B N 1
ATOM 2488 C CA . HIS B 1 41 ? -21.25 8.164 3.229 1 92.12 41 HIS B CA 1
ATOM 2489 C C . HIS B 1 41 ? -21.234 9.656 3.531 1 92.12 41 HIS B C 1
ATOM 2491 O O . HIS B 1 41 ? -21.969 10.125 4.398 1 92.12 41 HIS B O 1
ATOM 2497 N N . ALA B 1 42 ? -20.5 10.438 2.768 1 87 42 ALA B N 1
ATOM 2498 C CA . ALA B 1 42 ? -20.359 11.875 2.988 1 87 42 ALA B CA 1
ATOM 2499 C C . ALA B 1 42 ? -21.688 12.594 2.838 1 87 42 ALA B C 1
ATOM 2501 O O . ALA B 1 42 ? -21.938 13.594 3.51 1 87 42 ALA B O 1
ATOM 2502 N N . SER B 1 43 ? -22.531 12.102 1.996 1 83.19 43 SER B N 1
ATOM 2503 C CA . SER B 1 43 ? -23.828 12.727 1.767 1 83.19 43 SER B CA 1
ATOM 2504 C C . SER B 1 43 ? -24.688 12.703 3.031 1 83.19 43 SER B C 1
ATOM 2506 O O . SER B 1 43 ? -25.578 13.531 3.191 1 83.19 43 SER B O 1
ATOM 2508 N N . TYR B 1 44 ? -24.438 11.805 3.881 1 85.06 44 TYR B N 1
ATOM 2509 C CA . TYR B 1 44 ? -25.219 11.625 5.102 1 85.06 44 TYR B CA 1
ATOM 2510 C C . TYR B 1 44 ? -24.875 12.703 6.125 1 85.06 44 TYR B C 1
ATOM 2512 O O . TYR B 1 44 ? -25.734 13.094 6.93 1 85.06 44 TYR B O 1
ATOM 2520 N N . ILE B 1 45 ? -23.672 13.164 6.156 1 78.75 45 ILE B N 1
ATOM 2521 C CA . ILE B 1 45 ? -23.172 14.125 7.137 1 78.75 45 ILE B CA 1
ATOM 2522 C C . ILE B 1 45 ? -23.875 15.461 6.961 1 78.75 45 ILE B C 1
ATOM 2524 O O . ILE B 1 45 ? -24.172 16.156 7.941 1 78.75 45 ILE B O 1
ATOM 2528 N N . ASN B 1 46 ? -24.141 15.727 5.742 1 74.38 46 ASN B N 1
ATOM 2529 C CA . ASN B 1 46 ? -24.781 17 5.441 1 74.38 46 ASN B CA 1
ATOM 2530 C C . ASN B 1 46 ? -26.156 17.109 6.102 1 74.38 46 ASN B C 1
ATOM 2532 O O . ASN B 1 46 ? -26.609 18.203 6.43 1 74.38 46 ASN B O 1
ATOM 2536 N N . GLU B 1 47 ? -26.766 16.016 6.355 1 73.94 47 GLU B N 1
ATOM 2537 C CA . GLU B 1 47 ? -28.141 16 6.859 1 73.94 47 GLU B CA 1
ATOM 2538 C C . GLU B 1 47 ? -28.172 15.68 8.352 1 73.94 47 GLU B C 1
ATOM 2540 O O . GLU B 1 47 ? -29.219 15.789 8.984 1 73.94 47 GLU B O 1
ATOM 2545 N N . HIS B 1 48 ? -27.031 15.258 8.773 1 71.75 48 HIS B N 1
ATOM 2546 C CA . HIS B 1 48 ? -26.984 14.844 10.172 1 71.75 48 HIS B CA 1
ATOM 2547 C C . HIS B 1 48 ? -25.844 15.531 10.914 1 71.75 48 HIS B C 1
ATOM 2549 O O . HIS B 1 48 ? -24.688 15.094 10.82 1 71.75 48 HIS B O 1
ATOM 2555 N N . GLU B 1 49 ? -26.156 16.453 11.672 1 66.12 49 GLU B N 1
ATOM 2556 C CA . GLU B 1 49 ? -25.172 17.328 12.312 1 66.12 49 GLU B CA 1
ATOM 2557 C C . GLU B 1 49 ? -24.328 16.578 13.328 1 66.12 49 GLU B C 1
ATOM 2559 O O . GLU B 1 49 ? -23.219 16.984 13.656 1 66.12 49 GLU B O 1
ATOM 2564 N N . ASP B 1 50 ? -24.828 15.43 13.758 1 66.81 50 ASP B N 1
ATOM 2565 C CA . ASP B 1 50 ? -24.156 14.719 14.828 1 66.81 50 ASP B CA 1
ATOM 2566 C C . ASP B 1 50 ? -23.047 13.812 14.281 1 66.81 50 ASP B C 1
ATOM 2568 O O . ASP B 1 50 ? -22.25 13.281 15.039 1 66.81 50 ASP B O 1
ATOM 2572 N N . VAL B 1 51 ? -23.141 13.75 13.047 1 69.69 51 VAL B N 1
ATOM 2573 C CA . VAL B 1 51 ? -22.141 12.883 12.43 1 69.69 51 VAL B CA 1
ATOM 2574 C C . VAL B 1 51 ? -21.062 13.734 11.766 1 69.69 51 VAL B C 1
ATOM 2576 O O . VAL B 1 51 ? -21.359 14.609 10.953 1 69.69 51 VAL B O 1
ATOM 2579 N N . SER B 1 52 ? -19.797 13.375 12.133 1 68.81 52 SER B N 1
ATOM 2580 C CA . SER B 1 52 ? -18.781 14.336 11.695 1 68.81 52 SER B CA 1
ATOM 2581 C C . SER B 1 52 ? -17.828 13.711 10.68 1 68.81 52 SER B C 1
ATOM 2583 O O . SER B 1 52 ? -17.109 14.422 9.992 1 68.81 52 SER B O 1
ATOM 2585 N N . GLU B 1 53 ? -17.953 12.43 10.531 1 84.5 53 GLU B N 1
ATOM 2586 C CA . GLU B 1 53 ? -16.938 11.859 9.656 1 84.5 53 GLU B CA 1
ATOM 2587 C C . GLU B 1 53 ? -17.516 10.773 8.766 1 84.5 53 GLU B C 1
ATOM 2589 O O . GLU B 1 53 ? -18.344 9.969 9.203 1 84.5 53 GLU B O 1
ATOM 2594 N N . SER B 1 54 ? -17.172 10.742 7.477 1 91.69 54 SER B N 1
ATOM 2595 C CA . SER B 1 54 ? -17.531 9.695 6.523 1 91.69 54 SER B CA 1
ATOM 2596 C C . SER B 1 54 ? -16.484 8.586 6.5 1 91.69 54 SER B C 1
ATOM 2598 O O . SER B 1 54 ? -15.5 8.648 7.234 1 91.69 54 SER B O 1
ATOM 2600 N N . TYR B 1 55 ? -16.766 7.637 5.645 1 95.69 55 TYR B N 1
ATOM 2601 C CA . TYR B 1 55 ? -15.875 6.484 5.582 1 95.69 55 TYR B CA 1
ATOM 2602 C C . TYR B 1 55 ? -14.625 6.809 4.77 1 95.69 55 TYR B C 1
ATOM 2604 O O . TYR B 1 55 ? -13.695 6.004 4.707 1 95.69 55 TYR B O 1
ATOM 2612 N N . ASP B 1 56 ? -14.438 7.969 4.277 1 95.75 56 ASP B N 1
ATOM 2613 C CA . ASP B 1 56 ? -13.453 8.305 3.25 1 95.75 56 ASP B CA 1
ATOM 2614 C C . ASP B 1 56 ? -12.031 8.141 3.779 1 95.75 56 ASP B C 1
ATOM 2616 O O . ASP B 1 56 ? -11.164 7.602 3.088 1 95.75 56 ASP B O 1
ATOM 2620 N N . ARG B 1 57 ? -11.812 8.594 4.973 1 95.31 57 ARG B N 1
ATOM 2621 C CA . ARG B 1 57 ? -10.469 8.484 5.535 1 95.31 57 ARG B CA 1
ATOM 2622 C C . ARG B 1 57 ? -10.109 7.031 5.809 1 95.31 57 ARG B C 1
ATOM 2624 O O . ARG B 1 57 ? -8.969 6.617 5.598 1 95.31 57 ARG B O 1
ATOM 2631 N N . LEU B 1 58 ? -11.078 6.297 6.316 1 97.88 58 LEU B N 1
ATOM 2632 C CA . LEU B 1 58 ? -10.859 4.875 6.543 1 97.88 58 LEU B CA 1
ATOM 2633 C C . LEU B 1 58 ? -10.609 4.145 5.227 1 97.88 58 LEU B C 1
ATOM 2635 O O . LEU B 1 58 ? -9.812 3.203 5.172 1 97.88 58 LEU B O 1
ATOM 2639 N N . GLU B 1 59 ? -11.367 4.551 4.223 1 98.38 59 GLU B N 1
ATOM 2640 C CA . GLU B 1 59 ? -11.156 4 2.887 1 98.38 59 GLU B CA 1
ATOM 2641 C C . GLU B 1 59 ? -9.719 4.219 2.422 1 98.38 59 GLU B C 1
ATOM 2643 O O . GLU B 1 59 ? -9.094 3.305 1.877 1 98.38 59 GLU B O 1
ATOM 2648 N N . PHE B 1 60 ? -9.234 5.406 2.648 1 98 60 PHE B N 1
ATOM 2649 C CA . PHE B 1 60 ? -7.863 5.758 2.299 1 98 60 PHE B CA 1
ATOM 2650 C C . PHE B 1 60 ? -6.875 4.809 2.967 1 98 60 PHE B C 1
ATOM 2652 O O . PHE B 1 60 ? -5.984 4.27 2.309 1 98 60 PHE B O 1
ATOM 2659 N N . LEU B 1 61 ? -7.016 4.59 4.207 1 98.38 61 LEU B N 1
ATOM 2660 C CA . LEU B 1 61 ? -6.148 3.697 4.969 1 98.38 61 LEU B CA 1
ATOM 2661 C C . LEU B 1 61 ? -6.316 2.254 4.508 1 98.38 61 LEU B C 1
ATOM 2663 O O . LEU B 1 61 ? -5.328 1.539 4.316 1 98.38 61 LEU B O 1
ATOM 2667 N N . GLY B 1 62 ? -7.555 1.825 4.367 1 98.75 62 GLY B N 1
ATOM 2668 C CA . GLY B 1 62 ? -7.863 0.468 3.947 1 98.75 62 GLY B CA 1
ATOM 2669 C C . GLY B 1 62 ? -7.309 0.128 2.576 1 98.75 62 GLY B C 1
ATOM 2670 O O . GLY B 1 62 ? -6.82 -0.983 2.355 1 98.75 62 GLY B O 1
ATOM 2671 N N . ASP B 1 63 ? -7.395 1.07 1.669 1 98.31 63 ASP B N 1
ATOM 2672 C CA . ASP B 1 63 ? -6.879 0.877 0.318 1 98.31 63 ASP B CA 1
ATOM 2673 C C . ASP B 1 63 ? -5.383 0.568 0.341 1 98.31 63 ASP B C 1
ATOM 2675 O O . ASP B 1 63 ? -4.93 -0.378 -0.307 1 98.31 63 ASP B O 1
ATOM 2679 N N . ALA B 1 64 ? -4.668 1.354 1.087 1 98.56 64 ALA B N 1
ATOM 2680 C CA . ALA B 1 64 ? -3.225 1.159 1.198 1 98.56 64 ALA B CA 1
ATOM 2681 C C . ALA B 1 64 ? -2.9 -0.185 1.843 1 98.56 64 ALA B C 1
ATOM 2683 O O . ALA B 1 64 ? -1.954 -0.864 1.437 1 98.56 64 ALA B O 1
ATOM 2684 N N . LEU B 1 65 ? -3.672 -0.53 2.83 1 98.75 65 LEU B N 1
ATOM 2685 C CA . LEU B 1 65 ? -3.441 -1.789 3.529 1 98.75 65 LEU B CA 1
ATOM 2686 C C . LEU B 1 65 ? -3.74 -2.979 2.623 1 98.75 65 LEU B C 1
ATOM 2688 O O . LEU B 1 65 ? -2.982 -3.949 2.596 1 98.75 65 LEU B O 1
ATOM 2692 N N . ILE B 1 66 ? -4.836 -2.945 1.898 1 98.81 66 ILE B N 1
ATOM 2693 C CA . ILE B 1 66 ? -5.195 -4.012 0.969 1 98.81 66 ILE B CA 1
ATOM 2694 C C . ILE B 1 66 ? -4.074 -4.211 -0.046 1 98.81 66 ILE B C 1
ATOM 2696 O O . ILE B 1 66 ? -3.646 -5.34 -0.293 1 98.81 66 ILE B O 1
ATOM 2700 N N . ASP B 1 67 ? -3.605 -3.139 -0.586 1 98.5 67 ASP B N 1
ATOM 2701 C CA . ASP B 1 67 ? -2.537 -3.182 -1.581 1 98.5 67 ASP B CA 1
ATOM 2702 C C . ASP B 1 67 ? -1.297 -3.879 -1.027 1 98.5 67 ASP B C 1
ATOM 2704 O O . ASP B 1 67 ? -0.709 -4.734 -1.693 1 98.5 67 ASP B O 1
ATOM 2708 N N . PHE B 1 68 ? -0.921 -3.518 0.13 1 98.69 68 PHE B N 1
ATOM 2709 C CA . PHE B 1 68 ? 0.281 -4.074 0.738 1 98.69 68 PHE B CA 1
ATOM 2710 C C . PHE B 1 68 ? 0.097 -5.559 1.038 1 98.69 68 PHE B C 1
ATOM 2712 O O . PHE B 1 68 ? 0.97 -6.371 0.73 1 98.69 68 PHE B O 1
ATOM 2719 N N . VAL B 1 69 ? -1.043 -5.934 1.65 1 98.62 69 VAL B N 1
ATOM 2720 C CA . VAL B 1 69 ? -1.291 -7.312 2.055 1 98.62 69 VAL B CA 1
ATOM 2721 C C . VAL B 1 69 ? -1.326 -8.211 0.824 1 98.62 69 VAL B C 1
ATOM 2723 O O . VAL B 1 69 ? -0.755 -9.305 0.831 1 98.62 69 VAL B O 1
ATOM 2726 N N . VAL B 1 70 ? -1.96 -7.766 -0.193 1 97.94 70 VAL B N 1
ATOM 2727 C CA . VAL B 1 70 ? -2.053 -8.547 -1.421 1 97.94 70 VAL B CA 1
ATOM 2728 C C . VAL B 1 70 ? -0.671 -8.68 -2.057 1 97.94 70 VAL B C 1
ATOM 2730 O O . VAL B 1 70 ? -0.281 -9.766 -2.492 1 97.94 70 VAL B O 1
ATOM 2733 N N . ALA B 1 71 ? 0.091 -7.598 -2.154 1 97.94 71 ALA B N 1
ATOM 2734 C CA . ALA B 1 71 ? 1.447 -7.629 -2.697 1 97.94 71 ALA B CA 1
ATOM 2735 C C . ALA B 1 71 ? 2.324 -8.609 -1.921 1 97.94 71 ALA B C 1
ATOM 2737 O O . ALA B 1 71 ? 3.055 -9.406 -2.516 1 97.94 71 ALA B O 1
ATOM 2738 N N . LYS B 1 72 ? 2.23 -8.508 -0.64 1 97.62 72 LYS B N 1
ATOM 2739 C CA . LYS B 1 72 ? 3.016 -9.391 0.224 1 97.62 72 LYS B CA 1
ATOM 2740 C C . LYS B 1 72 ? 2.668 -10.852 -0.021 1 97.62 72 LYS B C 1
ATOM 2742 O O . LYS B 1 72 ? 3.561 -11.695 -0.13 1 97.62 72 LYS B O 1
ATOM 2747 N N . LYS B 1 73 ? 1.393 -11.125 -0.108 1 94.25 73 LYS B N 1
ATOM 2748 C CA . LYS B 1 73 ? 0.944 -12.5 -0.311 1 94.25 73 LYS B CA 1
ATOM 2749 C C . LYS B 1 73 ? 1.412 -13.039 -1.66 1 94.25 73 LYS B C 1
ATOM 2751 O O . LYS B 1 73 ? 1.847 -14.188 -1.76 1 94.25 73 LYS B O 1
ATOM 2756 N N . LEU B 1 74 ? 1.273 -12.266 -2.678 1 92.56 74 LEU B N 1
ATOM 2757 C CA . LEU B 1 74 ? 1.735 -12.648 -4.008 1 92.56 74 LEU B CA 1
ATOM 2758 C C . LEU B 1 74 ? 3.24 -12.898 -4.008 1 92.56 74 LEU B C 1
ATOM 2760 O O . LEU B 1 74 ? 3.709 -13.891 -4.574 1 92.56 74 LEU B O 1
ATOM 2764 N N . PHE B 1 75 ? 3.938 -11.984 -3.385 1 94.38 75 PHE B N 1
ATOM 2765 C CA . PHE B 1 75 ? 5.391 -12.078 -3.289 1 94.38 75 PHE B CA 1
ATOM 2766 C C . PHE B 1 75 ? 5.805 -13.391 -2.641 1 94.38 75 PHE B C 1
ATOM 2768 O O . PHE B 1 75 ? 6.762 -14.031 -3.082 1 94.38 75 PHE B O 1
ATOM 2775 N N . GLU B 1 76 ? 5.078 -13.797 -1.656 1 89.75 76 GLU B N 1
ATOM 2776 C CA . GLU B 1 76 ? 5.398 -14.984 -0.866 1 89.75 76 GLU B CA 1
ATOM 2777 C C . GLU B 1 76 ? 4.969 -16.266 -1.585 1 89.75 76 GLU B C 1
ATOM 2779 O O . GLU B 1 76 ? 5.715 -17.25 -1.61 1 89.75 76 GLU B O 1
ATOM 2784 N N . LEU B 1 77 ? 3.869 -16.312 -2.156 1 82.69 77 LEU B N 1
ATOM 2785 C CA . LEU B 1 77 ? 3.258 -17.531 -2.676 1 82.69 77 LEU B CA 1
ATOM 2786 C C . LEU B 1 77 ? 3.795 -17.859 -4.066 1 82.69 77 LEU B C 1
ATOM 2788 O O . LEU B 1 77 ? 3.785 -19.016 -4.48 1 82.69 77 LEU B O 1
ATOM 2792 N N . TYR B 1 78 ? 4.34 -16.797 -4.75 1 81.69 78 TYR B N 1
ATOM 2793 C CA . TYR B 1 78 ? 4.75 -17.016 -6.129 1 81.69 78 TYR B CA 1
ATOM 2794 C C . TYR B 1 78 ? 6.18 -16.531 -6.355 1 81.69 78 TYR B C 1
ATOM 2796 O O . TYR B 1 78 ? 6.402 -15.555 -7.078 1 81.69 78 TYR B O 1
ATOM 2804 N N . PRO B 1 79 ? 7.039 -17.281 -5.938 1 80.5 79 PRO B N 1
ATOM 2805 C CA . PRO B 1 79 ? 8.445 -16.891 -6.031 1 80.5 79 PRO B CA 1
ATOM 2806 C C . PRO B 1 79 ? 8.953 -16.859 -7.469 1 80.5 79 PRO B C 1
ATOM 2808 O O . PRO B 1 79 ? 9.984 -16.234 -7.754 1 80.5 79 PRO B O 1
ATOM 2811 N N . LYS B 1 80 ? 8.258 -17.484 -8.414 1 75.69 80 LYS B N 1
ATOM 2812 C CA . LYS B 1 80 ? 8.727 -17.562 -9.797 1 75.69 80 LYS B CA 1
ATOM 2813 C C . LYS B 1 80 ? 8.086 -16.469 -10.641 1 75.69 80 LYS B C 1
ATOM 2815 O O . LYS B 1 80 ? 8.461 -16.266 -11.797 1 75.69 80 LYS B O 1
ATOM 2820 N N . TYR B 1 81 ? 7.125 -15.742 -10.125 1 80 81 TYR B N 1
ATOM 2821 C CA . TYR B 1 81 ? 6.543 -14.617 -10.844 1 80 81 TYR B CA 1
ATOM 2822 C C . TYR B 1 81 ? 7.512 -13.445 -10.906 1 80 81 TYR B C 1
ATOM 2824 O O . TYR B 1 81 ? 8.125 -13.086 -9.898 1 80 81 TYR B O 1
ATOM 2832 N N . ASN B 1 82 ? 7.727 -12.938 -12.07 1 83.44 82 ASN B N 1
ATOM 2833 C CA . ASN B 1 82 ? 8.5 -11.703 -12.188 1 83.44 82 ASN B CA 1
ATOM 2834 C C . ASN B 1 82 ? 7.668 -10.484 -11.797 1 83.44 82 ASN B C 1
ATOM 2836 O O . ASN B 1 82 ? 6.473 -10.602 -11.531 1 83.44 82 ASN B O 1
ATOM 2840 N N . GLU B 1 83 ? 8.273 -9.305 -11.758 1 90 83 GLU B N 1
ATOM 2841 C CA . GLU B 1 83 ? 7.605 -8.078 -11.328 1 90 83 GLU B CA 1
ATOM 2842 C C . GLU B 1 83 ? 6.383 -7.785 -12.195 1 90 83 GLU B C 1
ATOM 2844 O O . GLU B 1 83 ? 5.348 -7.348 -11.688 1 90 83 GLU B O 1
ATOM 2849 N N . GLY B 1 84 ? 6.5 -7.984 -13.5 1 87.12 84 GLY B N 1
ATOM 2850 C CA . GLY B 1 84 ? 5.379 -7.758 -14.398 1 87.12 84 GLY B CA 1
ATOM 2851 C C . GLY B 1 84 ? 4.156 -8.586 -14.047 1 87.12 84 GLY B C 1
ATOM 2852 O O . GLY B 1 84 ? 3.043 -8.062 -13.984 1 87.12 84 GLY B O 1
ATOM 2853 N N . LEU B 1 85 ? 4.363 -9.852 -13.805 1 83.62 85 LEU B N 1
ATOM 2854 C CA . LEU B 1 85 ? 3.273 -10.75 -13.453 1 83.62 85 LEU B CA 1
ATOM 2855 C C . LEU B 1 85 ? 2.721 -10.422 -12.07 1 83.62 85 LEU B C 1
ATOM 2857 O O . LEU B 1 85 ? 1.508 -10.461 -11.852 1 83.62 85 LEU B O 1
ATOM 2861 N N . LEU B 1 86 ? 3.619 -10.109 -11.125 1 91.44 86 LEU B N 1
ATOM 2862 C CA . LEU B 1 86 ? 3.195 -9.703 -9.789 1 91.44 86 LEU B CA 1
ATOM 2863 C C . LEU B 1 86 ? 2.301 -8.469 -9.852 1 91.44 86 LEU B C 1
ATOM 2865 O O . LEU B 1 86 ? 1.217 -8.453 -9.266 1 91.44 86 LEU B O 1
ATOM 2869 N N . THR B 1 87 ? 2.723 -7.496 -10.609 1 93.31 87 THR B N 1
ATOM 2870 C CA . THR B 1 87 ? 2.004 -6.23 -10.719 1 93.31 87 THR B CA 1
ATOM 2871 C C . THR B 1 87 ? 0.646 -6.438 -11.383 1 93.31 87 THR B C 1
ATOM 2873 O O . THR B 1 87 ? -0.375 -5.961 -10.883 1 93.31 87 THR B O 1
ATOM 2876 N N . ARG B 1 88 ? 0.619 -7.109 -12.43 1 88 88 ARG B N 1
ATOM 2877 C CA . ARG B 1 88 ? -0.619 -7.355 -13.156 1 88 88 ARG B CA 1
ATOM 2878 C C . ARG B 1 88 ? -1.622 -8.117 -12.297 1 88 88 ARG B C 1
ATOM 2880 O O . ARG B 1 88 ? -2.812 -7.797 -12.297 1 88 88 ARG B O 1
ATOM 2887 N N . THR B 1 89 ? -1.146 -9.156 -11.625 1 89.94 89 THR B N 1
ATOM 2888 C CA . THR B 1 89 ? -2.021 -9.961 -10.773 1 89.94 89 THR B CA 1
ATOM 2889 C C . THR B 1 89 ? -2.559 -9.125 -9.617 1 89.94 89 THR B C 1
ATOM 2891 O O . THR B 1 89 ? -3.738 -9.219 -9.273 1 89.94 89 THR B O 1
ATOM 2894 N N . LYS B 1 90 ? -1.691 -8.32 -9.008 1 95.94 90 LYS B N 1
ATOM 2895 C CA . LYS B 1 90 ? -2.137 -7.449 -7.93 1 95.94 90 LYS B CA 1
ATOM 2896 C C . LYS B 1 90 ? -3.242 -6.512 -8.398 1 95.94 90 LYS B C 1
ATOM 2898 O O . LYS B 1 90 ? -4.262 -6.352 -7.723 1 95.94 90 LYS B O 1
ATOM 2903 N N . ILE B 1 91 ? -3.051 -5.906 -9.523 1 94.75 91 ILE B N 1
ATOM 2904 C CA . ILE B 1 91 ? -4.016 -4.965 -10.078 1 94.75 91 ILE B CA 1
ATOM 2905 C C . ILE B 1 91 ? -5.371 -5.648 -10.234 1 94.75 91 ILE B C 1
ATOM 2907 O O . ILE B 1 91 ? -6.406 -5.078 -9.875 1 94.75 91 ILE B O 1
ATOM 2911 N N . GLU B 1 92 ? -5.348 -6.828 -10.672 1 90.25 92 GLU B N 1
ATOM 2912 C CA . GLU B 1 92 ? -6.59 -7.566 -10.891 1 90.25 92 GLU B CA 1
ATOM 2913 C C . GLU B 1 92 ? -7.312 -7.82 -9.57 1 90.25 92 GLU B C 1
ATOM 2915 O O . GLU B 1 92 ? -8.547 -7.82 -9.523 1 90.25 92 GLU B O 1
ATOM 2920 N N . ILE B 1 93 ? -6.578 -8.039 -8.594 1 95.56 93 ILE B N 1
ATOM 2921 C CA . ILE B 1 93 ? -7.16 -8.398 -7.301 1 95.56 93 ILE B CA 1
ATOM 2922 C C . ILE B 1 93 ? -7.691 -7.148 -6.609 1 95.56 93 ILE B C 1
ATOM 2924 O O . ILE B 1 93 ? -8.766 -7.176 -6 1 95.56 93 ILE B O 1
ATOM 2928 N N . VAL B 1 94 ? -6.973 -6.012 -6.762 1 97.88 94 VAL B N 1
ATOM 2929 C CA . VAL B 1 94 ? -7.293 -4.867 -5.918 1 97.88 94 VAL B CA 1
ATOM 2930 C C . VAL B 1 94 ? -8.062 -3.826 -6.723 1 97.88 94 VAL B C 1
ATOM 2932 O O . VAL B 1 94 ? -8.461 -2.789 -6.191 1 97.88 94 VAL B O 1
ATOM 2935 N N . LYS B 1 95 ? -8.305 -4.078 -7.957 1 95.56 95 LYS B N 1
ATOM 2936 C CA . LYS B 1 95 ? -8.992 -3.088 -8.781 1 95.56 95 LYS B CA 1
ATOM 2937 C C . LYS B 1 95 ? -10.406 -2.838 -8.289 1 95.56 95 LYS B C 1
ATOM 2939 O O . LYS B 1 95 ? -11.031 -3.723 -7.695 1 95.56 95 LYS B O 1
ATOM 2944 N N . GLY B 1 96 ? -10.891 -1.69 -8.539 1 95.75 96 GLY B N 1
ATOM 2945 C CA . GLY B 1 96 ? -12.188 -1.241 -8.062 1 95.75 96 GLY B CA 1
ATOM 2946 C C . GLY B 1 96 ? -13.312 -2.186 -8.422 1 95.75 96 GLY B C 1
ATOM 2947 O O . GLY B 1 96 ? -14.164 -2.494 -7.586 1 95.75 96 GLY B O 1
ATOM 2948 N N . GLU B 1 97 ? -13.312 -2.631 -9.617 1 93.44 97 GLU B N 1
ATOM 2949 C CA . GLU B 1 97 ? -14.367 -3.521 -10.086 1 93.44 97 GLU B CA 1
ATOM 2950 C C . GLU B 1 97 ? -14.445 -4.781 -9.234 1 93.44 97 GLU B C 1
ATOM 2952 O O . GLU B 1 97 ? -15.539 -5.23 -8.883 1 93.44 97 GLU B O 1
ATOM 2957 N N . ASN B 1 98 ? -13.328 -5.332 -8.938 1 93.94 98 ASN B N 1
ATOM 2958 C CA . ASN B 1 98 ? -13.305 -6.539 -8.117 1 93.94 98 ASN B CA 1
ATOM 2959 C C . ASN B 1 98 ? -13.734 -6.258 -6.684 1 93.94 98 ASN B C 1
ATOM 2961 O O . ASN B 1 98 ? -14.484 -7.031 -6.094 1 93.94 98 ASN B O 1
ATOM 2965 N N . LEU B 1 99 ? -13.25 -5.168 -6.121 1 97.75 99 LEU B N 1
ATOM 2966 C CA . LEU B 1 99 ? -13.625 -4.809 -4.758 1 97.75 99 LEU B CA 1
ATOM 2967 C C . LEU B 1 99 ? -15.117 -4.512 -4.664 1 97.75 99 LEU B C 1
ATOM 2969 O O . LEU B 1 99 ? -15.758 -4.844 -3.666 1 97.75 99 LEU B O 1
ATOM 2973 N N . ASN B 1 100 ? -15.641 -3.82 -5.711 1 96.75 100 ASN B N 1
ATOM 2974 C CA . ASN B 1 100 ? -17.078 -3.617 -5.789 1 96.75 100 ASN B CA 1
ATOM 2975 C C . ASN B 1 100 ? -17.844 -4.941 -5.738 1 96.75 100 ASN B C 1
ATOM 2977 O O . ASN B 1 100 ? -18.797 -5.086 -4.984 1 96.75 100 ASN B O 1
ATOM 2981 N N . ARG B 1 101 ? -17.422 -5.859 -6.531 1 94.44 101 ARG B N 1
ATOM 2982 C CA . ARG B 1 101 ? -18.062 -7.168 -6.605 1 94.44 101 ARG B CA 1
ATOM 2983 C C . ARG B 1 101 ? -18.047 -7.867 -5.25 1 94.44 101 ARG B C 1
ATOM 2985 O O . ARG B 1 101 ? -19.062 -8.375 -4.789 1 94.44 101 ARG B O 1
ATOM 2992 N N . ILE B 1 102 ? -16.938 -7.895 -4.59 1 95.94 102 ILE B N 1
ATOM 2993 C CA . ILE B 1 102 ? -16.781 -8.547 -3.293 1 95.94 102 ILE B CA 1
ATOM 2994 C C . ILE B 1 102 ? -17.688 -7.863 -2.264 1 95.94 102 ILE B C 1
ATOM 2996 O O . ILE B 1 102 ? -18.344 -8.531 -1.463 1 95.94 102 ILE B O 1
ATOM 3000 N N . GLY B 1 103 ? -17.625 -6.527 -2.25 1 97.06 103 GLY B N 1
ATOM 3001 C CA . GLY B 1 103 ? -18.5 -5.793 -1.345 1 97.06 103 GLY B CA 1
ATOM 3002 C C . GLY B 1 103 ? -19.969 -6.137 -1.522 1 97.06 103 GLY B C 1
ATOM 3003 O O . GLY B 1 103 ? -20.703 -6.27 -0.541 1 97.06 103 GLY B O 1
ATOM 3004 N N . MET B 1 104 ? -20.391 -6.25 -2.756 1 95.69 104 MET B N 1
ATOM 3005 C CA . MET B 1 104 ? -21.781 -6.621 -3.057 1 95.69 104 MET B CA 1
ATOM 3006 C C . MET B 1 104 ? -22.078 -8.039 -2.582 1 95.69 104 MET B C 1
ATOM 3008 O O . MET B 1 104 ? -23.141 -8.289 -2.012 1 95.69 104 MET B O 1
ATOM 3012 N N . GLU B 1 105 ? -21.203 -8.93 -2.789 1 94.19 105 GLU B N 1
ATOM 3013 C CA . GLU B 1 105 ? -21.375 -10.312 -2.363 1 94.19 105 GLU B CA 1
ATOM 3014 C C . GLU B 1 105 ? -21.484 -10.414 -0.846 1 94.19 105 GLU B C 1
ATOM 3016 O O . GLU B 1 105 ? -22.219 -11.266 -0.331 1 94.19 105 GLU B O 1
ATOM 3021 N N . LEU B 1 106 ? -20.812 -9.578 -0.181 1 95.94 106 LEU B N 1
ATOM 3022 C CA . LEU B 1 106 ? -20.844 -9.57 1.277 1 95.94 106 LEU B CA 1
ATOM 3023 C C . LEU B 1 106 ? -22.047 -8.789 1.79 1 95.94 106 LEU B C 1
ATOM 3025 O O . LEU B 1 106 ? -22.266 -8.711 3 1 95.94 106 LEU B O 1
ATOM 3029 N N . LYS B 1 107 ? -22.797 -8.109 0.875 1 96.38 107 LYS B N 1
ATOM 3030 C CA . LYS B 1 107 ? -24 -7.355 1.171 1 96.38 107 LYS B CA 1
ATOM 3031 C C . LYS B 1 107 ? -23.703 -6.152 2.061 1 96.38 107 LYS B C 1
ATOM 3033 O O . LYS B 1 107 ? -24.469 -5.836 2.971 1 96.38 107 LYS B O 1
ATOM 3038 N N . LEU B 1 108 ? -22.594 -5.523 1.78 1 97.12 108 LEU B N 1
ATOM 3039 C CA . LEU B 1 108 ? -22.188 -4.363 2.568 1 97.12 108 LEU B CA 1
ATOM 3040 C C . LEU B 1 108 ? -23.141 -3.197 2.352 1 97.12 108 LEU B C 1
ATOM 3042 O O . LEU B 1 108 ? -23.312 -2.355 3.236 1 97.12 108 LEU B O 1
ATOM 3046 N N . GLY B 1 109 ? -23.734 -3.143 1.232 1 95.19 109 GLY B N 1
ATOM 3047 C CA . GLY B 1 109 ? -24.641 -2.064 0.881 1 95.19 109 GLY B CA 1
ATOM 3048 C C . GLY B 1 109 ? -25.812 -1.933 1.842 1 95.19 109 GLY B C 1
ATOM 3049 O O . GLY B 1 109 ? -26.359 -0.843 2.008 1 95.19 109 GLY B O 1
ATOM 3050 N N . ASP B 1 110 ? -26.188 -2.963 2.529 1 94.75 110 ASP B N 1
ATOM 3051 C CA . ASP B 1 110 ? -27.344 -3 3.424 1 94.75 110 ASP B CA 1
ATOM 3052 C C . ASP B 1 110 ? -27.125 -2.109 4.645 1 94.75 110 ASP B C 1
ATOM 3054 O O . ASP B 1 110 ? -28.078 -1.768 5.352 1 94.75 110 ASP B O 1
ATOM 3058 N N . PHE B 1 111 ? -25.906 -1.68 4.816 1 94.56 111 PHE B N 1
ATOM 3059 C CA . PHE B 1 111 ? -25.594 -1 6.066 1 94.56 111 PHE B CA 1
ATOM 3060 C C . PHE B 1 111 ? -25.125 0.426 5.805 1 94.56 111 PHE B C 1
ATOM 3062 O O . PHE B 1 111 ? -24.859 1.182 6.746 1 94.56 111 PHE B O 1
ATOM 3069 N N . VAL B 1 112 ? -25.031 0.774 4.527 1 94.81 112 VAL B N 1
ATOM 3070 C CA . VAL B 1 112 ? -24.516 2.092 4.172 1 94.81 112 VAL B CA 1
ATOM 3071 C C . VAL B 1 112 ? -25.547 3.162 4.508 1 94.81 112 VAL B C 1
ATOM 3073 O O . VAL B 1 112 ? -26.734 3.008 4.203 1 94.81 112 VAL B O 1
ATOM 3076 N N . LYS B 1 113 ? -25.109 4.156 5.172 1 92 113 LYS B N 1
ATOM 3077 C CA . LYS B 1 113 ? -25.953 5.309 5.469 1 92 113 LYS B CA 1
ATOM 3078 C C . LYS B 1 113 ? -25.75 6.418 4.441 1 92 113 LYS B C 1
ATOM 3080 O O . LYS B 1 113 ? -24.656 6.973 4.32 1 92 113 LYS B O 1
ATOM 3085 N N . LEU B 1 114 ? -26.781 6.672 3.768 1 89.44 114 LEU B N 1
ATOM 3086 C CA . LEU B 1 114 ? -26.812 7.703 2.738 1 89.44 114 LEU B CA 1
ATOM 3087 C C . LEU B 1 114 ? -27.859 8.758 3.057 1 89.44 114 LEU B C 1
ATOM 3089 O O . LEU B 1 114 ? -28.797 8.5 3.82 1 89.44 114 LEU B O 1
ATOM 3093 N N . SER B 1 115 ? -27.578 9.984 2.543 1 85.62 115 SER B N 1
ATOM 3094 C CA . SER B 1 115 ? -28.625 10.984 2.639 1 85.62 115 SER B CA 1
ATOM 3095 C C . SER B 1 115 ? -29.844 10.586 1.814 1 85.62 115 SER B C 1
ATOM 3097 O O . SER B 1 115 ? -29.75 9.742 0.925 1 85.62 115 SER B O 1
ATOM 3099 N N . ASN B 1 116 ? -30.906 11.367 2.121 1 81.75 116 ASN B N 1
ATOM 3100 C CA . ASN B 1 116 ? -32.156 11.125 1.396 1 81.75 116 ASN B CA 1
ATOM 3101 C C . ASN B 1 116 ? -32 11.422 -0.092 1 81.75 116 ASN B C 1
ATOM 3103 O O . ASN B 1 116 ? -31.531 12.5 -0.468 1 81.75 116 ASN B O 1
ATOM 3107 N N . GLY B 1 117 ? -32.312 10.469 -0.93 1 81.69 117 GLY B N 1
ATOM 3108 C CA . GLY B 1 117 ? -32.281 10.68 -2.367 1 81.69 117 GLY B CA 1
ATOM 3109 C C . GLY B 1 117 ? -30.969 10.211 -2.99 1 81.69 117 GLY B C 1
ATOM 3110 O O . GLY B 1 117 ? -30.859 10.109 -4.215 1 81.69 117 GLY B O 1
ATOM 3111 N N . ALA B 1 118 ? -29.938 10.039 -2.125 1 82.19 118 ALA B N 1
ATOM 3112 C CA . ALA B 1 118 ? -28.688 9.547 -2.68 1 82.19 118 ALA B CA 1
ATOM 3113 C C . ALA B 1 118 ? -28.797 8.07 -3.057 1 82.19 118 ALA B C 1
ATOM 3115 O O . ALA B 1 118 ? -29.516 7.312 -2.408 1 82.19 118 ALA B O 1
ATOM 3116 N N . GLU B 1 119 ? -28.125 7.719 -4.137 1 87.88 119 GLU B N 1
ATOM 3117 C CA . GLU B 1 119 ? -28.203 6.344 -4.613 1 87.88 119 GLU B CA 1
ATOM 3118 C C . GLU B 1 119 ? -26.938 5.566 -4.242 1 87.88 119 GLU B C 1
ATOM 3120 O O . GLU B 1 119 ? -25.828 6.105 -4.312 1 87.88 119 GLU B O 1
ATOM 3125 N N . LEU B 1 120 ? -27.203 4.398 -3.824 1 89.38 120 LEU B N 1
ATOM 3126 C CA . LEU B 1 120 ? -26.125 3.451 -3.576 1 89.38 120 LEU B CA 1
ATOM 3127 C C . LEU B 1 120 ? -25.562 2.914 -4.887 1 89.38 120 LEU B C 1
ATOM 3129 O O . LEU B 1 120 ? -26.312 2.389 -5.719 1 89.38 120 LEU B O 1
ATOM 3133 N N . THR B 1 121 ? -24.266 3.111 -5.086 1 91.56 121 THR B N 1
ATOM 3134 C CA . THR B 1 121 ? -23.625 2.607 -6.293 1 91.56 121 THR B CA 1
ATOM 3135 C C . THR B 1 121 ? -22.688 1.456 -5.961 1 91.56 121 THR B C 1
ATOM 3137 O O . THR B 1 121 ? -22.344 1.241 -4.797 1 91.56 121 THR B O 1
ATOM 3140 N N . GLU B 1 122 ? -22.297 0.716 -6.953 1 92.19 122 GLU B N 1
ATOM 3141 C CA . GLU B 1 122 ? -21.312 -0.344 -6.758 1 92.19 122 GLU B CA 1
ATOM 3142 C C . GLU B 1 122 ? -20 0.215 -6.223 1 92.19 122 GLU B C 1
ATOM 3144 O O . GLU B 1 122 ? -19.344 -0.424 -5.402 1 92.19 122 GLU B O 1
ATOM 3149 N N . ASN B 1 123 ? -19.688 1.344 -6.684 1 94.81 123 ASN B N 1
ATOM 3150 C CA . ASN B 1 123 ? -18.438 1.975 -6.238 1 94.81 123 ASN B CA 1
ATOM 3151 C C . ASN B 1 123 ? -18.484 2.314 -4.754 1 94.81 123 ASN B C 1
ATOM 3153 O O . ASN B 1 123 ? -17.484 2.215 -4.055 1 94.81 123 ASN B O 1
ATOM 3157 N N . THR B 1 124 ? -19.641 2.713 -4.34 1 95.75 124 THR B N 1
ATOM 3158 C CA . THR B 1 124 ? -19.812 3.006 -2.918 1 95.75 124 THR B CA 1
ATOM 3159 C C . THR B 1 124 ? -19.547 1.761 -2.076 1 95.75 124 THR B C 1
ATOM 3161 O O . THR B 1 124 ? -18.906 1.843 -1.024 1 95.75 124 THR B O 1
ATOM 3164 N N . VAL B 1 125 ? -20 0.698 -2.586 1 96.62 125 VAL B N 1
ATOM 3165 C CA . VAL B 1 125 ? -19.875 -0.553 -1.843 1 96.62 125 VAL B CA 1
ATOM 3166 C C . VAL B 1 125 ? -18.406 -0.971 -1.769 1 96.62 125 VAL B C 1
ATOM 3168 O O . VAL B 1 125 ? -17.953 -1.466 -0.737 1 96.62 125 VAL B O 1
ATOM 3171 N N . GLY B 1 126 ? -17.688 -0.837 -2.848 1 97.88 126 GLY B N 1
ATOM 3172 C CA . GLY B 1 126 ? -16.266 -1.085 -2.83 1 97.88 126 GLY B CA 1
ATOM 3173 C C . GLY B 1 126 ? -15.516 -0.188 -1.863 1 97.88 126 GLY B C 1
ATOM 3174 O O . GLY B 1 126 ? -14.617 -0.646 -1.15 1 97.88 126 GLY B O 1
ATOM 3175 N N . ASP B 1 127 ? -15.914 1.093 -1.852 1 97.56 127 ASP B N 1
ATOM 3176 C CA . ASP B 1 127 ? -15.32 2.043 -0.917 1 97.56 127 ASP B CA 1
ATOM 3177 C C . ASP B 1 127 ? -15.562 1.617 0.529 1 97.56 127 ASP B C 1
ATOM 3179 O O . ASP B 1 127 ? -14.688 1.766 1.383 1 97.56 127 ASP B O 1
ATOM 3183 N N . VAL B 1 128 ? -16.703 1.141 0.738 1 97.94 128 VAL B N 1
ATOM 3184 C CA . VAL B 1 128 ? -17.078 0.696 2.076 1 97.94 128 VAL B CA 1
ATOM 3185 C C . VAL B 1 128 ? -16.25 -0.528 2.465 1 97.94 128 VAL B C 1
ATOM 3187 O O . VAL B 1 128 ? -15.852 -0.672 3.621 1 97.94 128 VAL B O 1
ATOM 3190 N N . LEU B 1 129 ? -15.992 -1.434 1.52 1 98.62 129 LEU B N 1
ATOM 3191 C CA . LEU B 1 129 ? -15.133 -2.584 1.785 1 98.62 129 LEU B CA 1
ATOM 3192 C C . LEU B 1 129 ? -13.742 -2.135 2.221 1 98.62 129 LEU B C 1
ATOM 3194 O O . LEU B 1 129 ? -13.195 -2.658 3.193 1 98.62 129 LEU B O 1
ATOM 3198 N N . GLU B 1 130 ? -13.211 -1.217 1.486 1 98.75 130 GLU B N 1
ATOM 3199 C CA . GLU B 1 130 ? -11.906 -0.666 1.84 1 98.75 130 GLU B CA 1
ATOM 3200 C C . GLU B 1 130 ? -11.938 -0.021 3.223 1 98.75 130 GLU B C 1
ATOM 3202 O O . GLU B 1 130 ? -11.023 -0.224 4.027 1 98.75 130 GLU B O 1
ATOM 3207 N N . ALA B 1 131 ? -13 0.729 3.49 1 98.56 131 ALA B N 1
ATOM 3208 C CA . ALA B 1 131 ? -13.148 1.395 4.781 1 98.56 131 ALA B CA 1
ATOM 3209 C C . ALA B 1 131 ? -13.273 0.377 5.91 1 98.56 131 ALA B C 1
ATOM 3211 O O . ALA B 1 131 ? -12.766 0.598 7.016 1 98.56 131 ALA B O 1
ATOM 3212 N N . LEU B 1 132 ? -13.977 -0.663 5.652 1 98.69 132 LEU B N 1
ATOM 3213 C CA . LEU B 1 132 ? -14.109 -1.727 6.645 1 98.69 132 LEU B CA 1
ATOM 3214 C C . LEU B 1 132 ? -12.742 -2.303 7.004 1 98.69 132 LEU B C 1
ATOM 3216 O O . LEU B 1 132 ? -12.453 -2.541 8.18 1 98.69 132 LEU B O 1
ATOM 3220 N N . VAL B 1 133 ? -11.93 -2.537 6.016 1 98.81 133 VAL B N 1
ATOM 3221 C CA . VAL B 1 133 ? -10.57 -3.016 6.258 1 98.81 133 VAL B CA 1
ATOM 3222 C C . VAL B 1 133 ? -9.812 -2.006 7.117 1 98.81 133 VAL B C 1
ATOM 3224 O O . VAL B 1 133 ? -9.117 -2.385 8.062 1 98.81 133 VAL B O 1
ATOM 3227 N N . GLY B 1 134 ? -9.961 -0.728 6.742 1 98.75 134 GLY B N 1
ATOM 3228 C CA . GLY B 1 134 ? -9.367 0.313 7.562 1 98.75 134 GLY B CA 1
ATOM 3229 C C . GLY B 1 134 ? -9.836 0.277 9.008 1 98.75 134 GLY B C 1
ATOM 3230 O O . GLY B 1 134 ? -9.031 0.448 9.93 1 98.75 134 GLY B O 1
ATOM 3231 N N . ALA B 1 135 ? -11.086 0.059 9.242 1 98.38 135 ALA B N 1
ATOM 3232 C CA . ALA B 1 135 ? -11.664 -0.014 10.586 1 98.38 135 ALA B CA 1
ATOM 3233 C C . ALA B 1 135 ? -11.102 -1.198 11.359 1 98.38 135 ALA B C 1
ATOM 3235 O O . ALA B 1 135 ? -10.773 -1.073 12.547 1 98.38 135 ALA B O 1
ATOM 3236 N N . ILE B 1 136 ? -11.047 -2.307 10.719 1 98.62 136 ILE B N 1
ATOM 3237 C CA . ILE B 1 136 ? -10.492 -3.498 11.352 1 98.62 136 ILE B CA 1
ATOM 3238 C C . ILE B 1 136 ? -9.055 -3.23 11.789 1 98.62 136 ILE B C 1
ATOM 3240 O O . ILE B 1 136 ? -8.664 -3.578 12.906 1 98.62 136 ILE B O 1
ATOM 3244 N N . TYR B 1 137 ? -8.32 -2.641 10.93 1 98.56 137 TYR B N 1
ATOM 3245 C CA . TYR B 1 137 ? -6.93 -2.334 11.242 1 98.56 137 TYR B CA 1
ATOM 3246 C C . TYR B 1 137 ? -6.828 -1.426 12.461 1 98.56 137 TYR B C 1
ATOM 3248 O O . TYR B 1 137 ? -6.047 -1.691 13.375 1 98.56 137 TYR B O 1
ATOM 3256 N N . GLU B 1 138 ? -7.582 -0.372 12.461 1 97.44 138 GLU B N 1
ATOM 3257 C CA . GLU B 1 138 ? -7.52 0.618 13.539 1 97.44 138 GLU B CA 1
ATOM 3258 C C . GLU B 1 138 ? -7.957 0.016 14.867 1 97.44 138 GLU B C 1
ATOM 3260 O O . GLU B 1 138 ? -7.414 0.362 15.922 1 97.44 138 GLU B O 1
ATOM 3265 N N . ASP B 1 139 ? -8.898 -0.833 14.828 1 97.56 139 ASP B N 1
ATOM 3266 C CA . ASP B 1 139 ? -9.516 -1.332 16.047 1 97.56 139 ASP B CA 1
ATOM 3267 C C . ASP B 1 139 ? -8.852 -2.623 16.516 1 97.56 139 ASP B C 1
ATOM 3269 O O . ASP B 1 139 ? -8.664 -2.83 17.719 1 97.56 139 ASP B O 1
ATOM 3273 N N . MET B 1 140 ? -8.539 -3.479 15.547 1 97.56 140 MET B N 1
ATOM 3274 C CA . MET B 1 140 ? -8.141 -4.832 15.922 1 97.56 140 MET B CA 1
ATOM 3275 C C . MET B 1 140 ? -6.699 -5.109 15.508 1 97.56 140 MET B C 1
ATOM 3277 O O . MET B 1 140 ? -6.145 -6.16 15.836 1 97.56 140 MET B O 1
ATOM 3281 N N . GLY B 1 141 ? -6.145 -4.281 14.703 1 96.94 141 GLY B N 1
ATOM 3282 C CA . GLY B 1 141 ? -4.719 -4.367 14.438 1 96.94 141 GLY B CA 1
ATOM 3283 C C . GLY B 1 141 ? -4.402 -5.012 13.102 1 96.94 141 GLY B C 1
ATOM 3284 O O . GLY B 1 141 ? -5.305 -5.426 12.375 1 96.94 141 GLY B O 1
ATOM 3285 N N . MET B 1 142 ? -3.082 -5.129 12.836 1 97.31 142 MET B N 1
ATOM 3286 C CA . MET B 1 142 ? -2.549 -5.57 11.555 1 97.31 142 MET B CA 1
ATOM 3287 C C . MET B 1 142 ? -2.891 -7.035 11.297 1 97.31 142 MET B C 1
ATOM 3289 O O . MET B 1 142 ? -3.252 -7.406 10.172 1 97.31 142 MET B O 1
ATOM 3293 N N . LYS B 1 143 ? -2.736 -7.797 12.258 1 97.25 143 LYS B N 1
ATOM 3294 C CA . LYS B 1 143 ? -2.943 -9.234 12.102 1 97.25 143 LYS B CA 1
ATOM 3295 C C . LYS B 1 143 ? -4.371 -9.531 11.648 1 97.25 143 LYS B C 1
ATOM 3297 O O . LYS B 1 143 ? -4.578 -10.258 10.672 1 97.25 143 LYS B O 1
ATOM 3302 N N . LYS B 1 144 ? -5.32 -8.977 12.312 1 98.06 144 LYS B N 1
ATOM 3303 C CA . LYS B 1 144 ? -6.723 -9.25 12 1 98.06 144 LYS B CA 1
ATOM 3304 C C . LYS B 1 144 ? -7.098 -8.672 10.633 1 98.06 144 LYS B C 1
ATOM 3306 O O . LYS B 1 144 ? -7.855 -9.289 9.883 1 98.06 144 LYS B O 1
ATOM 3311 N N . ALA B 1 145 ? -6.637 -7.48 10.367 1 98.5 145 ALA B N 1
ATOM 3312 C CA . ALA B 1 145 ? -6.906 -6.879 9.062 1 98.5 145 ALA B CA 1
ATOM 3313 C C . ALA B 1 145 ? -6.336 -7.73 7.938 1 98.5 145 ALA B C 1
ATOM 3315 O O . ALA B 1 145 ? -6.984 -7.926 6.906 1 98.5 145 ALA B O 1
ATOM 3316 N N . THR B 1 146 ? -5.113 -8.242 8.172 1 98.19 146 THR B N 1
ATOM 3317 C CA . THR B 1 146 ? -4.465 -9.102 7.188 1 98.19 146 THR B CA 1
ATOM 3318 C C . THR B 1 146 ? -5.277 -10.367 6.961 1 98.19 146 THR B C 1
ATOM 3320 O O . THR B 1 146 ? -5.484 -10.781 5.816 1 98.19 146 THR B O 1
ATOM 3323 N N . GLU B 1 147 ? -5.727 -10.953 8 1 97.38 147 GLU B N 1
ATOM 3324 C CA . GLU B 1 147 ? -6.539 -12.164 7.91 1 97.38 147 GLU B CA 1
ATOM 3325 C C . GLU B 1 147 ? -7.805 -11.922 7.09 1 97.38 147 GLU B C 1
ATOM 3327 O O . GLU B 1 147 ? -8.188 -12.75 6.266 1 97.38 147 GLU B O 1
ATOM 3332 N N . PHE B 1 148 ? -8.438 -10.797 7.344 1 98.12 148 PHE B N 1
ATOM 3333 C CA . PHE B 1 148 ? -9.664 -10.461 6.625 1 98.12 148 PHE B CA 1
ATOM 3334 C C . PHE B 1 148 ? -9.391 -10.305 5.133 1 98.12 148 PHE B C 1
ATOM 3336 O O . PHE B 1 148 ? -10.125 -10.844 4.305 1 98.12 148 PHE B O 1
ATOM 3343 N N . VAL B 1 149 ? -8.352 -9.547 4.781 1 98.44 149 VAL B N 1
ATOM 3344 C CA . VAL B 1 149 ? -8.008 -9.289 3.389 1 98.44 149 VAL B CA 1
ATOM 3345 C C . VAL B 1 149 ? -7.656 -10.602 2.689 1 98.44 149 VAL B C 1
ATOM 3347 O O . VAL B 1 149 ? -8.078 -10.836 1.556 1 98.44 149 VAL B O 1
ATOM 3350 N N . GLU B 1 150 ? -6.906 -11.406 3.334 1 95.81 150 GLU B N 1
ATOM 3351 C CA . GLU B 1 150 ? -6.508 -12.688 2.746 1 95.81 150 GLU B CA 1
ATOM 3352 C C . GLU B 1 150 ? -7.719 -13.57 2.477 1 95.81 150 GLU B C 1
ATOM 3354 O O . GLU B 1 150 ? -7.855 -14.133 1.388 1 95.81 150 GLU B O 1
ATOM 3359 N N . LYS B 1 151 ? -8.602 -13.633 3.402 1 94.56 151 LYS B N 1
ATOM 3360 C CA . LYS B 1 151 ? -9.734 -14.539 3.334 1 94.56 151 LYS B CA 1
ATOM 3361 C C . LYS B 1 151 ? -10.789 -14.031 2.355 1 94.56 151 LYS B C 1
ATOM 3363 O O . LYS B 1 151 ? -11.281 -14.789 1.516 1 94.56 151 LYS B O 1
ATOM 3368 N N . TYR B 1 152 ? -11.086 -12.773 2.422 1 95.56 152 TYR B N 1
ATOM 3369 C CA . TYR B 1 152 ? -12.297 -12.305 1.744 1 95.56 152 TYR B CA 1
ATOM 3370 C C . TYR B 1 152 ? -11.945 -11.617 0.429 1 95.56 152 TYR B C 1
ATOM 3372 O O . TYR B 1 152 ? -12.812 -11.43 -0.43 1 95.56 152 TYR B O 1
ATOM 3380 N N . ILE B 1 153 ? -10.695 -11.234 0.245 1 96.19 153 ILE B N 1
ATOM 3381 C CA . ILE B 1 153 ? -10.328 -10.531 -0.981 1 96.19 153 ILE B CA 1
ATOM 3382 C C . ILE B 1 153 ? -9.352 -11.383 -1.789 1 96.19 153 ILE B C 1
ATOM 3384 O O . ILE B 1 153 ? -9.672 -11.828 -2.896 1 96.19 153 ILE B O 1
ATOM 3388 N N . PHE B 1 154 ? -8.242 -11.719 -1.219 1 94.38 154 PHE B N 1
ATOM 3389 C CA . PHE B 1 154 ? -7.176 -12.398 -1.943 1 94.38 154 PHE B CA 1
ATOM 3390 C C . PHE B 1 154 ? -7.629 -13.781 -2.4 1 94.38 154 PHE B C 1
ATOM 3392 O O . PHE B 1 154 ? -7.605 -14.086 -3.596 1 94.38 154 PHE B O 1
ATOM 3399 N N . GLU B 1 155 ? -8.016 -14.625 -1.497 1 87.56 155 GLU B N 1
ATOM 3400 C CA . GLU B 1 155 ? -8.336 -16.016 -1.794 1 87.56 155 GLU B CA 1
ATOM 3401 C C . GLU B 1 155 ? -9.523 -16.109 -2.75 1 87.56 155 GLU B C 1
ATOM 3403 O O . GLU B 1 155 ? -9.547 -16.984 -3.631 1 87.56 155 GLU B O 1
ATOM 3408 N N . ARG B 1 156 ? -10.43 -15.258 -2.555 1 80.88 156 ARG B N 1
ATOM 3409 C CA . ARG B 1 156 ? -11.625 -15.266 -3.395 1 80.88 156 ARG B CA 1
ATOM 3410 C C . ARG B 1 156 ? -11.281 -14.883 -4.832 1 80.88 156 ARG B C 1
ATOM 3412 O O . ARG B 1 156 ? -11.836 -15.453 -5.777 1 80.88 156 ARG B O 1
ATOM 3419 N N . THR B 1 157 ? -10.422 -13.945 -5.008 1 85.44 157 THR B N 1
ATOM 3420 C CA . THR B 1 157 ? -10.125 -13.391 -6.324 1 85.44 157 THR B CA 1
ATOM 3421 C C . THR B 1 157 ? -9.031 -14.195 -7.016 1 85.44 157 THR B C 1
ATOM 3423 O O . THR B 1 157 ? -9.141 -14.508 -8.203 1 85.44 157 THR B O 1
ATOM 3426 N N . PHE B 1 158 ? -8.023 -14.445 -6.293 1 78.5 158 PHE B N 1
ATOM 3427 C CA . PHE B 1 158 ? -6.855 -15.086 -6.887 1 78.5 158 PHE B CA 1
ATOM 3428 C C . PHE B 1 158 ? -7.223 -16.438 -7.484 1 78.5 158 PHE B C 1
ATOM 3430 O O . PHE B 1 158 ? -6.789 -16.766 -8.594 1 78.5 158 PHE B O 1
ATOM 3437 N N . SER B 1 159 ? -7.984 -17.172 -6.781 1 74.81 159 SER B N 1
ATOM 3438 C CA . SER B 1 159 ? -8.43 -18.469 -7.277 1 74.81 159 SER B CA 1
ATOM 3439 C C . SER B 1 159 ? -9.164 -18.328 -8.602 1 74.81 159 SER B C 1
ATOM 3441 O O . SER B 1 159 ? -8.961 -19.141 -9.516 1 74.81 159 SER B O 1
ATOM 3443 N N . GLU B 1 160 ? -9.859 -17.281 -8.703 1 75.88 160 GLU B N 1
ATOM 3444 C CA . GLU B 1 160 ? -10.633 -17.047 -9.922 1 75.88 160 GLU B CA 1
ATOM 3445 C C . GLU B 1 160 ? -9.734 -16.625 -11.078 1 75.88 160 GLU B C 1
ATOM 3447 O O . GLU B 1 160 ? -9.938 -17.047 -12.219 1 75.88 160 GLU B O 1
ATOM 3452 N N . ILE B 1 161 ? -8.773 -15.828 -10.781 1 75.31 161 ILE B N 1
ATOM 3453 C CA . ILE B 1 161 ? -7.867 -15.312 -11.797 1 75.31 161 ILE B CA 1
ATOM 3454 C C . ILE B 1 161 ? -7.02 -16.453 -12.359 1 75.31 161 ILE B C 1
ATOM 3456 O O . ILE B 1 161 ? -6.898 -16.594 -13.578 1 75.31 161 ILE B O 1
ATOM 3460 N N . LEU B 1 162 ? -6.488 -17.156 -11.461 1 74.19 162 LEU B N 1
ATOM 3461 C CA . LEU B 1 162 ? -5.605 -18.234 -11.891 1 74.19 162 LEU B CA 1
ATOM 3462 C C . LEU B 1 162 ? -6.371 -19.266 -12.711 1 74.19 162 LEU B C 1
ATOM 3464 O O . LEU B 1 162 ? -5.863 -19.781 -13.711 1 74.19 162 LEU B O 1
ATOM 3468 N N . LYS B 1 163 ? -7.488 -19.484 -12.234 1 73.25 163 LYS B N 1
ATOM 3469 C CA . LYS B 1 163 ? -8.328 -20.438 -12.953 1 73.25 163 LYS B CA 1
ATOM 3470 C C . LYS B 1 163 ? -8.672 -19.922 -14.352 1 73.25 163 LYS B C 1
ATOM 3472 O O . LYS B 1 163 ? -8.547 -20.656 -15.336 1 73.25 163 LYS B O 1
ATOM 3477 N N . TYR B 1 164 ? -8.938 -18.703 -14.391 1 71.88 164 TYR B N 1
ATOM 3478 C CA . TYR B 1 164 ? -9.312 -18.125 -15.68 1 71.88 164 TYR B CA 1
ATOM 3479 C C . TYR B 1 164 ? -8.133 -18.109 -16.641 1 71.88 164 TYR B C 1
ATOM 3481 O O . TYR B 1 164 ? -8.266 -18.5 -17.812 1 71.88 164 TYR B O 1
ATOM 3489 N N . ASP B 1 165 ? -7.035 -17.656 -16.172 1 75.25 165 ASP B N 1
ATOM 3490 C CA . ASP B 1 165 ? -5.848 -17.562 -17.016 1 75.25 165 ASP B CA 1
ATOM 3491 C C . ASP B 1 165 ? -5.422 -18.938 -17.531 1 75.25 165 ASP B C 1
ATOM 3493 O O . ASP B 1 165 ? -5.039 -19.078 -18.703 1 75.25 165 ASP B O 1
ATOM 3497 N N . PHE B 1 166 ? -5.504 -19.891 -16.688 1 82.5 166 PHE B N 1
ATOM 3498 C CA . PHE B 1 166 ? -5.141 -21.266 -17.031 1 82.5 166 PHE B CA 1
ATOM 3499 C C . PHE B 1 166 ? -6.121 -21.844 -18.031 1 82.5 166 PHE B C 1
ATOM 3501 O O . PHE B 1 166 ? -5.715 -22.359 -19.078 1 82.5 166 PHE B O 1
ATOM 3508 N N . PHE B 1 167 ? -7.352 -21.609 -17.75 1 81.44 167 PHE B N 1
ATOM 3509 C CA . PHE B 1 167 ? -8.352 -22.234 -18.609 1 81.44 167 PHE B CA 1
ATOM 3510 C C . PHE B 1 167 ? -8.492 -21.5 -19.922 1 81.44 167 PHE B C 1
ATOM 3512 O O . PHE B 1 167 ? -8.758 -22.109 -20.969 1 81.44 167 PHE B O 1
ATOM 3519 N N . SER B 1 168 ? -8.234 -20.188 -19.875 1 82.19 168 SER B N 1
ATOM 3520 C CA . SER B 1 168 ? -8.344 -19.391 -21.094 1 82.19 168 SER B CA 1
ATOM 3521 C C . SER B 1 168 ? -7.289 -19.812 -22.109 1 82.19 168 SER B C 1
ATOM 3523 O O . SER B 1 168 ? -7.508 -19.672 -23.328 1 82.19 168 SER B O 1
ATOM 3525 N N . LEU B 1 169 ? -6.176 -20.25 -21.719 1 85.25 169 LEU B N 1
ATOM 3526 C CA . LEU B 1 169 ? -5.125 -20.734 -22.609 1 85.25 169 LEU B CA 1
ATOM 3527 C C . LEU B 1 169 ? -5.617 -21.891 -23.453 1 85.25 169 LEU B C 1
ATOM 3529 O O . LEU B 1 169 ? -5.332 -21.969 -24.656 1 85.25 169 LEU B O 1
ATOM 3533 N N . PHE B 1 170 ? -6.344 -22.797 -22.891 1 88.88 170 PHE B N 1
ATOM 3534 C CA . PHE B 1 170 ? -6.867 -23.953 -23.594 1 88.88 170 PHE B CA 1
ATOM 3535 C C . PHE B 1 170 ? -8.039 -23.578 -24.5 1 88.88 170 PHE B C 1
ATOM 3537 O O . PHE B 1 170 ? -8.164 -24.062 -25.609 1 88.88 170 PHE B O 1
ATOM 3544 N N . GLN B 1 171 ? -8.82 -22.656 -24 1 86.5 171 GLN B N 1
ATOM 3545 C CA . GLN B 1 171 ? -9.953 -22.172 -24.781 1 86.5 171 GLN B CA 1
ATOM 3546 C C . GLN B 1 171 ? -9.492 -21.469 -26.062 1 86.5 171 GLN B C 1
ATOM 3548 O O . GLN B 1 171 ? -10.062 -21.672 -27.125 1 86.5 171 GLN B O 1
ATOM 3553 N N . GLU B 1 172 ? -8.461 -20.703 -25.922 1 87.31 172 GLU B N 1
ATOM 3554 C CA . GLU B 1 172 ? -7.898 -20 -27.062 1 87.31 172 GLU B CA 1
ATOM 3555 C C . GLU B 1 172 ? -7.383 -20.969 -28.109 1 87.31 172 GLU B C 1
ATOM 3557 O O . GLU B 1 172 ? -7.379 -20.656 -29.312 1 87.31 172 GLU B O 1
ATOM 3562 N N . GLN B 1 173 ? -6.922 -22.078 -27.688 1 89.44 173 GLN B N 1
ATOM 3563 C CA . GLN B 1 173 ? -6.395 -23.109 -28.578 1 89.44 173 GLN B CA 1
ATOM 3564 C C . GLN B 1 173 ? -7.5 -24.047 -29.031 1 89.44 173 GLN B C 1
ATOM 3566 O O . GLN B 1 173 ? -7.23 -25.047 -29.719 1 89.44 173 GLN B O 1
ATOM 3571 N N . LYS B 1 174 ? -8.734 -23.703 -28.594 1 90.25 174 LYS B N 1
ATOM 3572 C CA . LYS B 1 174 ? -9.906 -24.5 -28.938 1 90.25 174 LYS B CA 1
ATOM 3573 C C . LYS B 1 174 ? -9.758 -25.938 -28.438 1 90.25 174 LYS B C 1
ATOM 3575 O O . LYS B 1 174 ? -10.031 -26.891 -29.156 1 90.25 174 LYS B O 1
ATOM 3580 N N . LEU B 1 175 ? -9.211 -26.047 -27.312 1 90 175 LEU B N 1
ATOM 3581 C CA . LEU B 1 175 ? -9.062 -27.328 -26.641 1 90 175 LEU B CA 1
ATOM 3582 C C . LEU B 1 175 ? -10.062 -27.469 -25.5 1 90 175 LEU B C 1
ATOM 3584 O O . LEU B 1 175 ? -10.562 -26.469 -24.984 1 90 175 LEU B O 1
ATOM 3588 N N . PRO B 1 176 ? -10.406 -28.766 -25.188 1 87 176 PRO B N 1
ATOM 3589 C CA . PRO B 1 176 ? -11.305 -28.953 -24.047 1 87 176 PRO B CA 1
ATOM 3590 C C . PRO B 1 176 ? -10.688 -28.484 -22.734 1 87 176 PRO B C 1
ATOM 3592 O O . PRO B 1 176 ? -9.469 -28.266 -22.656 1 87 176 PRO B O 1
ATOM 3595 N N . GLU B 1 177 ? -11.516 -28.297 -21.688 1 89.12 177 GLU B N 1
ATOM 3596 C CA . GLU B 1 177 ? -11.039 -27.875 -20.375 1 89.12 177 GLU B CA 1
ATOM 3597 C C . GLU B 1 177 ? -10.164 -28.938 -19.719 1 89.12 177 GLU B C 1
ATOM 3599 O O . GLU B 1 177 ? -10.562 -30.094 -19.609 1 89.12 177 GLU B O 1
ATOM 3604 N N . PRO B 1 178 ? -8.969 -28.484 -19.344 1 91.5 178 PRO B N 1
ATOM 3605 C CA . PRO B 1 178 ? -8.078 -29.453 -18.688 1 91.5 178 PRO B CA 1
ATOM 3606 C C . PRO B 1 178 ? -8.445 -29.719 -17.234 1 91.5 178 PRO B C 1
ATOM 3608 O O . PRO B 1 178 ? -9.18 -28.938 -16.625 1 91.5 178 PRO B O 1
ATOM 3611 N N . ARG B 1 179 ? -8.023 -30.906 -16.734 1 91.12 179 ARG B N 1
ATOM 3612 C CA . ARG B 1 179 ? -8.109 -31.219 -15.312 1 91.12 179 ARG B CA 1
ATOM 3613 C C . ARG B 1 179 ? -6.758 -31.047 -14.625 1 91.12 179 ARG B C 1
ATOM 3615 O O . ARG B 1 179 ? -5.723 -31.422 -15.18 1 91.12 179 ARG B O 1
ATOM 3622 N N . VAL B 1 180 ? -6.832 -30.375 -13.477 1 92 180 VAL B N 1
ATOM 3623 C CA . VAL B 1 180 ? -5.617 -30.172 -12.695 1 92 180 VAL B CA 1
ATOM 3624 C C . VAL B 1 180 ? -5.629 -31.109 -11.477 1 92 180 VAL B C 1
ATOM 3626 O O . VAL B 1 180 ? -6.578 -31.094 -10.688 1 92 180 VAL B O 1
ATOM 3629 N N . ARG B 1 181 ? -4.598 -31.938 -11.352 1 90.5 181 ARG B N 1
ATOM 3630 C CA . ARG B 1 181 ? -4.449 -32.844 -10.219 1 90.5 181 ARG B CA 1
ATOM 3631 C C . ARG B 1 181 ? -3.139 -32.594 -9.484 1 90.5 181 ARG B C 1
ATOM 3633 O O . ARG B 1 181 ? -2.1 -32.344 -10.109 1 90.5 181 ARG B O 1
ATOM 3640 N N . VAL B 1 182 ? -3.293 -32.469 -8.109 1 90.81 182 VAL B N 1
ATOM 3641 C CA . VAL B 1 182 ? -2.1 -32.312 -7.285 1 90.81 182 VAL B CA 1
ATOM 3642 C C . VAL B 1 182 ? -2.066 -33.344 -6.188 1 90.81 182 VAL B C 1
ATOM 3644 O O . VAL B 1 182 ? -3.113 -33.781 -5.695 1 90.81 182 VAL B O 1
ATOM 3647 N N . SER B 1 183 ? -0.835 -33.906 -5.875 1 87.62 183 SER B N 1
ATOM 3648 C CA . SER B 1 183 ? -0.665 -34.875 -4.805 1 87.62 183 SER B CA 1
ATOM 3649 C C . SER B 1 183 ? 0.647 -34.656 -4.059 1 87.62 183 SER B C 1
ATOM 3651 O O . SER B 1 183 ? 1.657 -34.281 -4.664 1 87.62 183 SER B O 1
ATOM 3653 N N . LEU B 1 184 ? 0.537 -34.719 -2.787 1 85.19 184 LEU B N 1
ATOM 3654 C CA . LEU B 1 184 ? 1.733 -34.688 -1.953 1 85.19 184 LEU B CA 1
ATOM 3655 C C . LEU B 1 184 ? 2.338 -36.094 -1.809 1 85.19 184 LEU B C 1
ATOM 3657 O O . LEU B 1 184 ? 1.63 -37.062 -1.498 1 85.19 184 LEU B O 1
ATOM 3661 N N . THR B 1 185 ? 3.617 -36.156 -2.125 1 80.81 185 THR B N 1
ATOM 3662 C CA . THR B 1 185 ? 4.285 -37.438 -2.051 1 80.81 185 THR B CA 1
ATOM 3663 C C . THR B 1 185 ? 4.918 -37.656 -0.677 1 80.81 185 THR B C 1
ATOM 3665 O O . THR B 1 185 ? 5.027 -36.719 0.108 1 80.81 185 THR B O 1
ATOM 3668 N N . SER B 1 186 ? 5.23 -38.875 -0.358 1 78.5 186 SER B N 1
ATOM 3669 C CA . SER B 1 186 ? 5.797 -39.25 0.939 1 78.5 186 SER B CA 1
ATOM 3670 C C . SER B 1 186 ? 7.109 -38.5 1.192 1 78.5 186 SER B C 1
ATOM 3672 O O . SER B 1 186 ? 7.48 -38.281 2.344 1 78.5 186 SER B O 1
ATOM 3674 N N . ASN B 1 187 ? 7.82 -38.188 0.177 1 82.31 187 ASN B N 1
ATOM 3675 C CA . ASN B 1 187 ? 9.094 -37.469 0.319 1 82.31 187 ASN B CA 1
ATOM 3676 C C . ASN B 1 187 ? 8.906 -35.969 0.299 1 82.31 187 ASN B C 1
ATOM 3678 O O . ASN B 1 187 ? 9.836 -35.219 -0.048 1 82.31 187 ASN B O 1
ATOM 3682 N N . ASN B 1 188 ? 7.77 -35.469 0.522 1 83.94 188 ASN B N 1
ATOM 3683 C CA . ASN B 1 188 ? 7.418 -34.062 0.634 1 83.94 188 ASN B CA 1
ATOM 3684 C C . ASN B 1 188 ? 7.562 -33.344 -0.704 1 83.94 188 ASN B C 1
ATOM 3686 O O . ASN B 1 188 ? 8.031 -32.188 -0.754 1 83.94 188 ASN B O 1
ATOM 3690 N N . LEU B 1 189 ? 7.324 -34.125 -1.711 1 87.5 189 LEU B N 1
ATOM 3691 C CA . LEU B 1 189 ? 7.227 -33.531 -3.037 1 87.5 189 LEU B CA 1
ATOM 3692 C C . LEU B 1 189 ? 5.77 -33.312 -3.42 1 87.5 189 LEU B C 1
ATOM 3694 O O . LEU B 1 189 ? 4.887 -34.062 -3.014 1 87.5 189 LEU B O 1
ATOM 3698 N N . VAL B 1 190 ? 5.562 -32.188 -4.152 1 89.38 190 VAL B N 1
ATOM 3699 C CA . VAL B 1 190 ? 4.246 -31.938 -4.734 1 89.38 190 VAL B CA 1
ATOM 3700 C C . VAL B 1 190 ? 4.254 -32.344 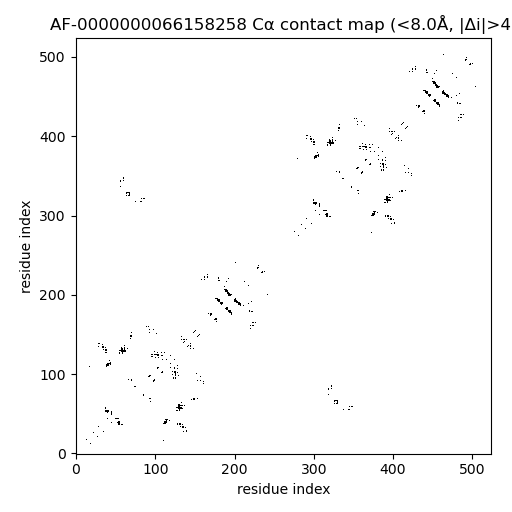-6.207 1 89.38 190 VAL B C 1
ATOM 3702 O O . VAL B 1 190 ? 4.992 -31.781 -7.008 1 89.38 190 VAL B O 1
ATOM 3705 N N . LEU B 1 191 ? 3.453 -33.406 -6.496 1 91.06 191 LEU B N 1
ATOM 3706 C CA . LEU B 1 191 ? 3.264 -33.781 -7.887 1 91.06 191 LEU B CA 1
ATOM 3707 C C . LEU B 1 191 ? 2.09 -33.031 -8.508 1 91.06 191 LEU B C 1
ATOM 3709 O O . LEU B 1 191 ? 0.969 -33.094 -7.996 1 91.06 191 LEU B O 1
ATOM 3713 N N . SER B 1 192 ? 2.363 -32.219 -9.57 1 92.56 192 SER B N 1
ATOM 3714 C CA . SER B 1 192 ? 1.351 -31.5 -10.32 1 92.56 192 SER B CA 1
ATOM 3715 C C . SER B 1 192 ? 1.131 -32.094 -11.695 1 92.56 192 SER B C 1
ATOM 3717 O O . SER B 1 192 ? 2.084 -32.312 -12.453 1 92.56 192 SER B O 1
ATOM 3719 N N . ILE B 1 193 ? -0.182 -32.406 -12.039 1 93.62 193 ILE B N 1
ATOM 3720 C CA . ILE B 1 193 ? -0.512 -33.031 -13.312 1 93.62 193 ILE B CA 1
ATOM 3721 C C . ILE B 1 193 ? -1.616 -32.25 -14.016 1 93.62 193 ILE B C 1
ATOM 3723 O O . ILE B 1 193 ? -2.58 -31.828 -13.375 1 93.62 193 ILE B O 1
ATOM 3727 N N . ILE B 1 194 ? -1.405 -32 -15.281 1 94.56 194 ILE B N 1
ATOM 3728 C CA . ILE B 1 194 ? -2.463 -31.469 -16.125 1 94.56 194 ILE B CA 1
ATOM 3729 C C . ILE B 1 194 ? -2.939 -32.562 -17.094 1 94.56 194 ILE B C 1
ATOM 3731 O O . ILE B 1 194 ? -2.137 -33.125 -17.828 1 94.56 194 ILE B O 1
ATOM 3735 N N . GLU B 1 195 ? -4.23 -32.812 -17.078 1 94 195 GLU B N 1
ATOM 3736 C CA . GLU B 1 195 ? -4.836 -33.844 -17.891 1 94 195 GLU B CA 1
ATOM 3737 C C . GLU B 1 195 ? -5.824 -33.25 -18.891 1 94 195 GLU B C 1
ATOM 3739 O O . GLU B 1 195 ? -6.574 -32.344 -18.578 1 94 195 GLU B O 1
ATOM 3744 N N . LEU B 1 196 ? -5.707 -33.75 -20.094 1 92.12 196 LEU B N 1
ATOM 3745 C CA . LEU B 1 196 ? -6.676 -33.438 -21.125 1 92.12 196 LEU B CA 1
ATOM 3746 C C . LEU B 1 196 ? -7.32 -34.688 -21.703 1 92.12 196 LEU B C 1
ATOM 3748 O O . LEU B 1 196 ? -6.637 -35.531 -22.281 1 92.12 196 LEU B O 1
ATOM 3752 N N . ASP B 1 197 ? -8.656 -34.812 -21.531 1 86.5 197 ASP B N 1
ATOM 3753 C CA . ASP B 1 197 ? -9.398 -35.938 -22.031 1 86.5 197 ASP B CA 1
ATOM 3754 C C . ASP B 1 197 ? -8.789 -37.25 -21.516 1 86.5 197 ASP B C 1
ATOM 3756 O O . ASP B 1 197 ? -8.609 -38.188 -22.297 1 86.5 197 ASP B O 1
ATOM 3760 N N . GLY B 1 198 ? -8.414 -37.219 -20.25 1 85.69 198 GLY B N 1
ATOM 3761 C CA . GLY B 1 198 ? -7.926 -38.438 -19.609 1 85.69 198 GLY B CA 1
ATOM 3762 C C . GLY B 1 198 ? -6.438 -38.656 -19.797 1 85.69 198 GLY B C 1
ATOM 3763 O O . GLY B 1 198 ? -5.84 -39.5 -19.156 1 85.69 198 GLY B O 1
ATOM 3764 N N . ASP B 1 199 ? -5.812 -37.938 -20.672 1 90.69 199 ASP B N 1
ATOM 3765 C CA . ASP B 1 199 ? -4.383 -38.062 -20.938 1 90.69 199 ASP B CA 1
ATOM 3766 C C . ASP B 1 199 ? -3.578 -37 -20.188 1 90.69 199 ASP B C 1
ATOM 3768 O O . ASP B 1 199 ? -3.953 -35.844 -20.172 1 90.69 199 ASP B O 1
ATOM 3772 N N . ILE B 1 200 ? -2.498 -37.5 -19.656 1 93.62 200 ILE B N 1
ATOM 3773 C CA . ILE B 1 200 ? -1.602 -36.562 -19 1 93.62 200 ILE B CA 1
ATOM 3774 C C . ILE B 1 200 ? -0.812 -35.781 -20.047 1 93.62 200 ILE B C 1
ATOM 3776 O O . ILE B 1 200 ? -0.073 -36.344 -20.844 1 93.62 200 ILE B O 1
ATOM 3780 N N . ILE B 1 201 ? -0.931 -34.469 -20.016 1 93.38 201 ILE B N 1
ATOM 3781 C CA . ILE B 1 201 ? -0.28 -33.656 -21.047 1 93.38 201 ILE B CA 1
ATOM 3782 C C . ILE B 1 201 ? 0.902 -32.906 -20.453 1 93.38 201 ILE B C 1
ATOM 3784 O O . ILE B 1 201 ? 1.741 -32.375 -21.172 1 93.38 201 ILE B O 1
ATOM 3788 N N . TRP B 1 202 ? 0.896 -32.75 -19.141 1 93.75 202 TRP B N 1
ATOM 3789 C CA . TRP B 1 202 ? 1.988 -32.062 -18.453 1 93.75 202 TRP B CA 1
ATOM 3790 C C . TRP B 1 202 ? 2.072 -32.5 -16.984 1 93.75 202 TRP B C 1
ATOM 3792 O O . TRP B 1 202 ? 1.049 -32.75 -16.344 1 93.75 202 TRP B O 1
ATOM 3802 N N . SER B 1 203 ? 3.291 -32.75 -16.453 1 93.62 203 SER B N 1
ATOM 3803 C CA . SER B 1 203 ? 3.492 -33.062 -15.055 1 93.62 203 SER B CA 1
ATOM 3804 C C . SER B 1 203 ? 4.809 -32.5 -14.531 1 93.62 203 SER B C 1
ATOM 3806 O O . SER B 1 203 ? 5.77 -32.344 -15.297 1 93.62 203 SER B O 1
ATOM 3808 N N . GLN B 1 204 ? 4.777 -32.125 -13.312 1 91.19 204 GLN B N 1
ATOM 3809 C CA . GLN B 1 204 ? 5.977 -31.641 -12.648 1 91.19 204 GLN B CA 1
ATOM 3810 C C . GLN B 1 204 ? 5.969 -31.984 -11.164 1 91.19 204 GLN B C 1
ATOM 3812 O O . GLN B 1 204 ? 4.922 -31.938 -10.516 1 91.19 204 GLN B O 1
ATOM 3817 N N . ALA B 1 205 ? 7.18 -32.375 -10.617 1 88.62 205 ALA B N 1
ATOM 3818 C CA . ALA B 1 205 ? 7.352 -32.625 -9.188 1 88.62 205 ALA B CA 1
ATOM 3819 C C . ALA B 1 205 ? 8.32 -31.625 -8.57 1 88.62 205 ALA B C 1
ATOM 3821 O O . ALA B 1 205 ? 9.438 -31.453 -9.062 1 88.62 205 ALA B O 1
ATOM 3822 N N . ILE B 1 206 ? 7.797 -30.938 -7.578 1 84.81 206 ILE B N 1
ATOM 3823 C CA . ILE B 1 206 ? 8.648 -29.938 -6.926 1 84.81 206 ILE B CA 1
ATOM 3824 C C . ILE B 1 206 ? 8.609 -30.156 -5.414 1 84.81 206 ILE B C 1
ATOM 3826 O O . ILE B 1 206 ? 7.598 -30.594 -4.863 1 84.81 206 ILE B O 1
ATOM 3830 N N . PRO B 1 207 ? 9.781 -29.828 -4.77 1 81.56 207 PRO B N 1
ATOM 3831 C CA . PRO B 1 207 ? 9.75 -29.922 -3.307 1 81.56 207 PRO B CA 1
ATOM 3832 C C . PRO B 1 207 ? 8.758 -28.938 -2.678 1 81.56 207 PRO B C 1
ATOM 3834 O O . PRO B 1 207 ? 8.609 -27.812 -3.152 1 81.56 207 PRO B O 1
ATOM 3837 N N . ASN B 1 208 ? 8.031 -29.484 -1.679 1 78.88 208 ASN B N 1
ATOM 3838 C CA . ASN B 1 208 ? 7.113 -28.641 -0.913 1 78.88 208 ASN B CA 1
ATOM 3839 C C . ASN B 1 208 ? 7.84 -27.891 0.199 1 78.88 208 ASN B C 1
ATOM 3841 O O . ASN B 1 208 ? 7.551 -28.094 1.381 1 78.88 208 ASN B O 1
ATOM 3845 N N . ASN B 1 209 ? 8.695 -27.016 -0.159 1 66.88 209 ASN B N 1
ATOM 3846 C CA . ASN B 1 209 ? 9.586 -26.359 0.783 1 66.88 209 ASN B CA 1
ATOM 3847 C C . ASN B 1 209 ? 8.805 -25.531 1.808 1 66.88 209 ASN B C 1
ATOM 3849 O O . ASN B 1 209 ? 9.258 -25.359 2.941 1 66.88 209 ASN B O 1
ATOM 3853 N N . LYS B 1 210 ? 7.723 -25.047 1.416 1 61.69 210 LYS B N 1
ATOM 3854 C CA . LYS B 1 210 ? 6.957 -24.203 2.328 1 61.69 210 LYS B CA 1
ATOM 3855 C C . LYS B 1 210 ? 5.891 -25.016 3.061 1 61.69 210 LYS B C 1
ATOM 3857 O O . LYS B 1 210 ? 5.125 -24.469 3.857 1 61.69 210 LYS B O 1
ATOM 3862 N N . ASN B 1 211 ? 5.883 -26.266 2.811 1 67.62 211 ASN B N 1
ATOM 3863 C CA . ASN B 1 211 ? 4.973 -27.203 3.461 1 67.62 211 ASN B CA 1
ATOM 3864 C C . ASN B 1 211 ? 3.518 -26.766 3.307 1 67.62 211 ASN B C 1
ATOM 3866 O O . ASN B 1 211 ? 2.773 -26.719 4.289 1 67.62 211 ASN B O 1
ATOM 3870 N N . TYR B 1 212 ? 3.256 -26.422 2.117 1 68.25 212 TYR B N 1
ATOM 3871 C CA . TYR B 1 212 ? 1.851 -26.125 1.846 1 68.25 212 TYR B CA 1
ATOM 3872 C C . TYR B 1 212 ? 1.01 -27.406 1.932 1 68.25 212 TYR B C 1
ATOM 3874 O O . TYR B 1 212 ? 1.438 -28.469 1.487 1 68.25 212 TYR B O 1
ATOM 3882 N N . ASP B 1 213 ? -0.14 -27.297 2.619 1 68.38 213 ASP B N 1
ATOM 3883 C CA . ASP B 1 213 ? -1.016 -28.469 2.711 1 68.38 213 ASP B CA 1
ATOM 3884 C C . ASP B 1 213 ? -2.396 -28.156 2.133 1 68.38 213 ASP B C 1
ATOM 3886 O O . ASP B 1 213 ? -3.203 -29.062 1.93 1 68.38 213 ASP B O 1
ATOM 3890 N N . ASP B 1 214 ? -2.572 -27.016 1.745 1 69.62 214 ASP B N 1
ATOM 3891 C CA . ASP B 1 214 ? -3.85 -26.625 1.16 1 69.62 214 ASP B CA 1
ATOM 3892 C C . ASP B 1 214 ? -3.908 -26.984 -0.323 1 69.62 214 ASP B C 1
ATOM 3894 O O . ASP B 1 214 ? -3.086 -26.516 -1.113 1 69.62 214 ASP B O 1
ATOM 3898 N N . LYS B 1 215 ? -4.914 -27.875 -0.68 1 74.44 215 LYS B N 1
ATOM 3899 C CA . LYS B 1 215 ? -5.078 -28.359 -2.047 1 74.44 215 LYS B CA 1
ATOM 3900 C C . LYS B 1 215 ? -5.258 -27.203 -3.025 1 74.44 215 LYS B C 1
ATOM 3902 O O . LYS B 1 215 ? -4.738 -27.234 -4.141 1 74.44 215 LYS B O 1
ATOM 3907 N N . SER B 1 216 ? -5.98 -26.188 -2.609 1 71.75 216 SER B N 1
ATOM 3908 C CA . SER B 1 216 ? -6.23 -25.047 -3.484 1 71.75 216 SER B CA 1
ATOM 3909 C C . SER B 1 216 ? -4.938 -24.312 -3.822 1 71.75 216 SER B C 1
ATOM 3911 O O . SER B 1 216 ? -4.73 -23.906 -4.965 1 71.75 216 SER B O 1
ATOM 3913 N N . VAL B 1 217 ? -4.121 -24.219 -2.809 1 72.5 217 VAL B N 1
ATOM 3914 C CA . VAL B 1 217 ? -2.838 -23.547 -3.01 1 72.5 217 VAL B CA 1
ATOM 3915 C C . VAL B 1 217 ? -1.973 -24.375 -3.957 1 72.5 217 VAL B C 1
ATOM 3917 O O . VAL B 1 217 ? -1.325 -23.828 -4.852 1 72.5 217 VAL B O 1
ATOM 3920 N N . LEU B 1 218 ? -2.018 -25.688 -3.752 1 79.69 218 LEU B N 1
ATOM 3921 C CA . LEU B 1 218 ? -1.222 -26.578 -4.582 1 79.69 218 LEU B CA 1
ATOM 3922 C C . LEU B 1 218 ? -1.701 -26.547 -6.027 1 79.69 218 LEU B C 1
ATOM 3924 O O . LEU B 1 218 ? -0.889 -26.547 -6.957 1 79.69 218 LEU B O 1
ATOM 3928 N N . GLU B 1 219 ? -3.002 -26.547 -6.176 1 81.5 219 GLU B N 1
ATOM 3929 C CA . GLU B 1 219 ? -3.562 -26.469 -7.52 1 81.5 219 GLU B CA 1
ATOM 3930 C C . GLU B 1 219 ? -3.189 -25.156 -8.195 1 81.5 219 GLU B C 1
ATOM 3932 O O . GLU B 1 219 ? -2.848 -25.141 -9.383 1 81.5 219 GLU B O 1
ATOM 3937 N N . HIS B 1 220 ? -3.279 -24.141 -7.488 1 77.88 220 HIS B N 1
ATOM 3938 C CA . HIS B 1 220 ? -2.918 -22.844 -8.031 1 77.88 220 HIS B CA 1
ATOM 3939 C C . HIS B 1 220 ? -1.451 -22.797 -8.445 1 77.88 220 HIS B C 1
ATOM 3941 O O . HIS B 1 220 ? -1.112 -22.234 -9.492 1 77.88 220 HIS B O 1
ATOM 3947 N N . ASN B 1 221 ? -0.708 -23.344 -7.598 1 77.88 221 ASN B N 1
ATOM 3948 C CA . ASN B 1 221 ? 0.713 -23.422 -7.918 1 77.88 221 ASN B CA 1
ATOM 3949 C C . ASN B 1 221 ? 0.958 -24.25 -9.18 1 77.88 221 ASN B C 1
ATOM 3951 O O . ASN B 1 221 ? 1.837 -23.922 -9.977 1 77.88 221 ASN B O 1
ATOM 3955 N N . ALA B 1 222 ? 0.234 -25.359 -9.266 1 84.81 222 ALA B N 1
ATOM 3956 C CA . ALA B 1 222 ? 0.342 -26.203 -10.453 1 84.81 222 ALA B CA 1
ATOM 3957 C C . ALA B 1 222 ? -0.009 -25.406 -11.711 1 84.81 222 ALA B C 1
ATOM 3959 O O . ALA B 1 222 ? 0.712 -25.469 -12.711 1 84.81 222 ALA B O 1
ATOM 3960 N N . MET B 1 223 ? -1.1 -24.688 -11.633 1 86.19 223 MET B N 1
ATOM 3961 C CA . MET B 1 223 ? -1.542 -23.891 -12.773 1 86.19 223 MET B CA 1
ATOM 3962 C C . MET B 1 223 ? -0.519 -22.812 -13.117 1 86.19 223 MET B C 1
ATOM 3964 O O . MET B 1 223 ? -0.227 -22.578 -14.289 1 86.19 223 MET B O 1
ATOM 3968 N N . ALA B 1 224 ? -0.068 -22.266 -12.078 1 80 224 ALA B N 1
ATOM 3969 C CA . ALA B 1 224 ? 0.941 -21.234 -12.266 1 80 224 ALA B CA 1
ATOM 3970 C C . ALA B 1 224 ? 2.205 -21.797 -12.906 1 80 224 ALA B C 1
ATOM 3972 O O . ALA B 1 224 ? 2.801 -21.188 -13.789 1 80 224 ALA B O 1
ATOM 3973 N N . SER B 1 225 ? 2.658 -22.906 -12.445 1 82.81 225 SER B N 1
ATOM 3974 C CA . SER B 1 225 ? 3.846 -23.562 -12.977 1 82.81 225 SER B CA 1
ATOM 3975 C C . SER B 1 225 ? 3.664 -23.922 -14.453 1 82.81 225 SER B C 1
ATOM 3977 O O . SER B 1 225 ? 4.594 -23.781 -15.25 1 82.81 225 SER B O 1
ATOM 3979 N N . PHE B 1 226 ? 2.551 -24.406 -14.797 1 88.06 226 PHE B N 1
ATOM 3980 C CA . PHE B 1 226 ? 2.258 -24.75 -16.188 1 88.06 226 PHE B CA 1
ATOM 3981 C C . PHE B 1 226 ? 2.305 -23.516 -17.078 1 88.06 226 PHE B C 1
ATOM 3983 O O . PHE B 1 226 ? 2.889 -23.547 -18.156 1 88.06 226 PHE B O 1
ATOM 3990 N N . THR B 1 227 ? 1.675 -22.469 -16.609 1 82.25 227 THR B N 1
ATOM 3991 C CA . THR B 1 227 ? 1.651 -21.234 -17.375 1 82.25 227 THR B CA 1
ATOM 3992 C C . THR B 1 227 ? 3.066 -20.703 -17.594 1 82.25 227 THR B C 1
ATOM 3994 O O . THR B 1 227 ? 3.395 -20.219 -18.672 1 82.25 227 THR B O 1
ATOM 3997 N N . SER B 1 228 ? 3.807 -20.781 -16.516 1 78.38 228 SER B N 1
ATOM 3998 C CA . SER B 1 228 ? 5.207 -20.391 -16.625 1 78.38 228 SER B CA 1
ATOM 3999 C C . SER B 1 228 ? 5.957 -21.281 -17.609 1 78.38 228 SER B C 1
ATOM 4001 O O . SER B 1 228 ? 6.82 -20.797 -18.359 1 78.38 228 SER B O 1
ATOM 4003 N N . PHE B 1 229 ? 5.77 -22.578 -17.578 1 84.75 229 PHE B N 1
ATOM 4004 C CA . PHE B 1 229 ? 6.344 -23.547 -18.516 1 84.75 229 PHE B CA 1
ATOM 4005 C C . PHE B 1 229 ? 6.027 -23.172 -19.953 1 84.75 229 PHE B C 1
ATOM 4007 O O . PHE B 1 229 ? 6.906 -23.219 -20.812 1 84.75 229 PHE B O 1
ATOM 4014 N N . LEU B 1 230 ? 4.848 -22.719 -20.234 1 85.88 230 LEU B N 1
ATOM 4015 C CA . LEU B 1 230 ? 4.418 -22.391 -21.578 1 85.88 230 LEU B CA 1
ATOM 4016 C C . LEU B 1 230 ? 5.203 -21.203 -22.125 1 85.88 230 LEU B C 1
ATOM 4018 O O . LEU B 1 230 ? 5.355 -21.047 -23.344 1 85.88 230 LEU B O 1
ATOM 4022 N N . LYS B 1 231 ? 5.656 -20.375 -21.203 1 77.25 231 LYS B N 1
ATOM 4023 C CA . LYS B 1 231 ? 6.379 -19.172 -21.609 1 77.25 231 LYS B CA 1
ATOM 4024 C C . LYS B 1 231 ? 7.871 -19.453 -21.734 1 77.25 231 LYS B C 1
ATOM 4026 O O . LYS B 1 231 ? 8.633 -18.578 -22.172 1 77.25 231 LYS B O 1
ATOM 4031 N N . SER B 1 232 ? 8.305 -20.594 -21.391 1 79.44 232 SER B N 1
ATOM 4032 C CA . SER B 1 232 ? 9.703 -21 -21.484 1 79.44 232 SER B CA 1
ATOM 4033 C C . SER B 1 232 ? 10.039 -21.516 -22.875 1 79.44 232 SER B C 1
ATOM 4035 O O . SER B 1 232 ? 9.148 -21.719 -23.703 1 79.44 232 SER B O 1
ATOM 4037 N N . SER B 1 233 ? 11.383 -21.641 -23.141 1 79.94 233 SER B N 1
ATOM 4038 C CA . SER B 1 233 ? 11.852 -22.156 -24.422 1 79.94 233 SER B CA 1
ATOM 4039 C C . SER B 1 233 ? 11.32 -23.562 -24.672 1 79.94 233 SER B C 1
ATOM 4041 O O . SER B 1 233 ? 10.93 -23.891 -25.781 1 79.94 233 SER B O 1
ATOM 4043 N N . LYS B 1 234 ? 11.211 -24.359 -23.656 1 80.5 234 LYS B N 1
ATOM 4044 C CA . LYS B 1 234 ? 10.789 -25.75 -23.781 1 80.5 234 LYS B CA 1
ATOM 4045 C C . LYS B 1 234 ? 9.281 -25.844 -24.016 1 80.5 234 LYS B C 1
ATOM 4047 O O . LYS B 1 234 ? 8.805 -26.812 -24.609 1 80.5 234 LYS B O 1
ATOM 4052 N N . GLY B 1 235 ? 8.586 -24.797 -23.562 1 85.38 235 GLY B N 1
ATOM 4053 C CA . GLY B 1 235 ? 7.129 -24.859 -23.625 1 85.38 235 GLY B CA 1
ATOM 4054 C C . GLY B 1 235 ? 6.551 -24.109 -24.797 1 85.38 235 GLY B C 1
ATOM 4055 O O . GLY B 1 235 ? 5.336 -24.125 -25.016 1 85.38 235 GLY B O 1
ATOM 4056 N N . SER B 1 236 ? 7.379 -23.438 -25.578 1 84.44 236 SER B N 1
ATOM 4057 C CA . SER B 1 236 ? 6.93 -22.5 -26.609 1 84.44 236 SER B CA 1
ATOM 4058 C C . SER B 1 236 ? 6.113 -23.203 -27.672 1 84.44 236 SER B C 1
ATOM 4060 O O . SER B 1 236 ? 5.199 -22.625 -28.266 1 84.44 236 SER B O 1
ATOM 4062 N N . HIS B 1 237 ? 6.438 -24.438 -27.938 1 90.19 237 HIS B N 1
ATOM 4063 C CA . HIS B 1 237 ? 5.73 -25.172 -28.984 1 90.19 237 HIS B CA 1
ATOM 4064 C C . HIS B 1 237 ? 4.801 -26.219 -28.391 1 90.19 237 HIS B C 1
ATOM 4066 O O . HIS B 1 237 ? 4.395 -27.156 -29.078 1 90.19 237 HIS B O 1
ATOM 4072 N N . PHE B 1 238 ? 4.438 -26.016 -27.188 1 92.06 238 PHE B N 1
ATOM 4073 C CA . PHE B 1 238 ? 3.691 -27.031 -26.469 1 92.06 238 PHE B CA 1
ATOM 4074 C C . PHE B 1 238 ? 2.336 -27.281 -27.125 1 92.06 238 PHE B C 1
ATOM 4076 O O . PHE B 1 238 ? 1.983 -28.422 -27.422 1 92.06 238 PHE B O 1
ATOM 4083 N N . PHE B 1 239 ? 1.603 -26.25 -27.375 1 91.12 239 PHE B N 1
ATOM 4084 C CA . PHE B 1 239 ? 0.246 -26.406 -27.875 1 91.12 239 PHE B CA 1
ATOM 4085 C C . PHE B 1 239 ? 0.263 -26.906 -29.312 1 91.12 239 PHE B C 1
ATOM 4087 O O . PHE B 1 239 ? -0.609 -27.672 -29.719 1 91.12 239 PHE B O 1
ATOM 4094 N N . SER B 1 240 ? 1.21 -26.391 -30.062 1 90.94 240 SER B N 1
ATOM 4095 C CA . SER B 1 240 ? 1.356 -26.906 -31.422 1 90.94 240 SER B CA 1
ATOM 4096 C C . SER B 1 240 ? 1.642 -28.406 -31.422 1 90.94 240 SER B C 1
ATOM 4098 O O . SER B 1 240 ? 1.025 -29.156 -32.188 1 90.94 240 SER B O 1
ATOM 4100 N N . ASP B 1 241 ? 2.562 -28.844 -30.641 1 91.81 241 ASP B N 1
ATOM 4101 C CA . ASP B 1 241 ? 2.912 -30.25 -30.516 1 91.81 241 ASP B CA 1
ATOM 4102 C C . ASP B 1 241 ? 1.721 -31.062 -30.031 1 91.81 241 ASP B C 1
ATOM 4104 O O . ASP B 1 241 ? 1.494 -32.188 -30.5 1 91.81 241 ASP B O 1
ATOM 4108 N N . LEU B 1 242 ? 1.005 -30.562 -29.047 1 91.5 242 LEU B N 1
ATOM 4109 C CA . LEU B 1 242 ? -0.156 -31.234 -28.469 1 91.5 242 LEU B CA 1
ATOM 4110 C C . LEU B 1 242 ? -1.243 -31.438 -29.516 1 91.5 242 LEU B C 1
ATOM 4112 O O . LEU B 1 242 ? -1.839 -32.5 -29.594 1 91.5 242 LEU B O 1
ATOM 4116 N N . LYS B 1 243 ? -1.509 -30.469 -30.312 1 89.75 243 LYS B N 1
ATOM 4117 C CA . LYS B 1 243 ? -2.525 -30.562 -31.344 1 89.75 243 LYS B CA 1
ATOM 4118 C C . LYS B 1 243 ? -2.135 -31.578 -32.406 1 89.75 243 LYS B C 1
ATOM 4120 O O . LYS B 1 243 ? -2.984 -32.312 -32.906 1 89.75 243 LYS B O 1
ATOM 4125 N N . GLU B 1 244 ? -0.914 -31.516 -32.75 1 89.44 244 GLU B N 1
ATOM 4126 C CA . GLU B 1 244 ? -0.418 -32.5 -33.688 1 89.44 244 GLU B CA 1
ATOM 4127 C C . GLU B 1 244 ? -0.62 -33.938 -33.156 1 89.44 244 GLU B C 1
ATOM 4129 O O . GLU B 1 244 ? -1.028 -34.812 -33.906 1 89.44 244 GLU B O 1
ATOM 4134 N N . LYS B 1 245 ? -0.346 -34.156 -31.922 1 87.69 245 LYS B N 1
ATOM 4135 C CA . LYS B 1 245 ? -0.527 -35.438 -31.281 1 87.69 245 LYS B CA 1
ATOM 4136 C C . LYS B 1 245 ? -1.995 -35.875 -31.297 1 87.69 245 LYS B C 1
ATOM 4138 O O . LYS B 1 245 ? -2.312 -37.031 -31.547 1 87.69 245 LYS B O 1
ATOM 4143 N N . ILE B 1 246 ? -2.828 -34.969 -30.984 1 86.19 246 ILE B N 1
ATOM 4144 C CA . ILE B 1 246 ? -4.262 -35.25 -30.938 1 86.19 246 ILE B CA 1
ATOM 4145 C C . ILE B 1 246 ? -4.777 -35.594 -32.312 1 86.19 246 ILE B C 1
ATOM 4147 O O . ILE B 1 246 ? -5.578 -36.531 -32.5 1 86.19 246 ILE B O 1
ATOM 4151 N N . GLU B 1 247 ? -4.324 -34.844 -33.344 1 85.38 247 GLU B N 1
ATOM 4152 C CA . GLU B 1 247 ? -4.719 -35.094 -34.719 1 85.38 247 GLU B CA 1
ATOM 4153 C C . GLU B 1 247 ? -4.227 -36.469 -35.188 1 85.38 247 GLU B C 1
ATOM 4155 O O . GLU B 1 247 ? -4.949 -37.188 -35.875 1 85.38 247 GLU B O 1
ATOM 4160 N N . ASN B 1 248 ? -3.072 -36.75 -34.844 1 84.31 248 ASN B N 1
ATOM 4161 C CA . ASN B 1 248 ? -2.506 -38.062 -35.219 1 84.31 248 ASN B CA 1
ATOM 4162 C C . ASN B 1 248 ? -3.27 -39.219 -34.562 1 84.31 248 ASN B C 1
ATOM 4164 O O . ASN B 1 248 ? -3.457 -40.25 -35.188 1 84.31 248 ASN B O 1
ATOM 4168 N N . GLN B 1 249 ? -3.703 -39.031 -33.344 1 79.81 249 GLN B N 1
ATOM 4169 C CA . GLN B 1 249 ? -4.477 -40.062 -32.656 1 79.81 249 GLN B CA 1
ATOM 4170 C C . GLN B 1 249 ? -5.852 -40.219 -33.281 1 79.81 249 GLN B C 1
ATOM 4172 O O . GLN B 1 249 ? -6.352 -41.344 -33.375 1 79.81 249 GLN B O 1
ATOM 4177 N N . LYS B 1 250 ? -6.398 -39.188 -33.75 1 76.5 250 LYS B N 1
ATOM 4178 C CA . LYS B 1 250 ? -7.691 -39.25 -34.406 1 76.5 250 LYS B CA 1
ATOM 4179 C C . LYS B 1 250 ? -7.582 -39.969 -35.75 1 76.5 250 LYS B C 1
ATOM 4181 O O . LYS B 1 250 ? -8.461 -40.75 -36.094 1 76.5 250 LYS B O 1
ATOM 4186 N N . MET B 1 251 ? -6.547 -39.75 -36.438 1 73.44 251 MET B N 1
ATOM 4187 C CA . MET B 1 251 ? -6.309 -40.406 -37.719 1 73.44 251 MET B CA 1
ATOM 4188 C C . MET B 1 251 ? -6.105 -41.906 -37.531 1 73.44 251 MET B C 1
ATOM 4190 O O . MET B 1 251 ? -6.605 -42.688 -38.312 1 73.44 251 MET B O 1
ATOM 4194 N N . CYS B 1 252 ? -5.445 -42.219 -36.531 1 72.81 252 CYS B N 1
ATOM 4195 C CA . CYS B 1 252 ? -5.195 -43.625 -36.281 1 72.81 252 CYS B CA 1
ATOM 4196 C C . CYS B 1 252 ? -6.484 -44.344 -35.875 1 72.81 252 CYS B C 1
ATOM 4198 O O . CYS B 1 252 ? -6.73 -45.469 -36.344 1 72.81 252 CYS B O 1
ATOM 4200 N N . LYS B 1 253 ? -7.289 -43.719 -35.188 1 70.56 253 LYS B N 1
ATOM 4201 C CA . LYS B 1 253 ? -8.57 -44.281 -34.812 1 70.56 253 LYS B CA 1
ATOM 4202 C C . LYS B 1 253 ? -9.492 -44.469 -36 1 70.56 253 LYS B C 1
ATOM 4204 O O . LYS B 1 253 ? -10.195 -45.469 -36.125 1 70.56 253 LYS B O 1
ATOM 4209 N N . LYS B 1 254 ? -9.414 -43.594 -36.875 1 70.12 254 LYS B N 1
ATOM 4210 C CA . LYS B 1 254 ? -10.211 -43.656 -38.094 1 70.12 254 LYS B CA 1
ATOM 4211 C C . LYS B 1 254 ? -9.734 -44.781 -39 1 70.12 254 LYS B C 1
ATOM 4213 O O . LYS B 1 254 ? -10.547 -45.469 -39.625 1 70.12 254 LYS B O 1
ATOM 4218 N N . LEU B 1 255 ? -8.516 -45 -39.031 1 68.5 255 LEU B N 1
ATOM 4219 C CA . LEU B 1 255 ? -7.945 -46.062 -39.844 1 68.5 255 LEU B CA 1
ATOM 4220 C C . LEU B 1 255 ? -8.242 -47.438 -39.25 1 68.5 255 LEU B C 1
ATOM 4222 O O . LEU B 1 255 ? -8.414 -48.406 -39.969 1 68.5 255 LEU B O 1
ATOM 4226 N N . ALA B 1 256 ? -8.352 -47.406 -38 1 66.38 256 ALA B N 1
ATOM 4227 C CA . ALA B 1 256 ? -8.617 -48.688 -37.312 1 66.38 256 ALA B CA 1
ATOM 4228 C C . ALA B 1 256 ? -10.07 -49.094 -37.5 1 66.38 256 ALA B C 1
ATOM 4230 O O . ALA B 1 256 ? -10.375 -50.312 -37.5 1 66.38 256 ALA B O 1
ATOM 4231 N N . ILE B 1 257 ? -10.883 -48.219 -37.656 1 64.69 257 ILE B N 1
ATOM 4232 C CA . ILE B 1 257 ? -12.297 -48.531 -37.812 1 64.69 257 ILE B CA 1
ATOM 4233 C C . ILE B 1 257 ? -12.578 -48.906 -39.25 1 64.69 257 ILE B C 1
ATOM 4235 O O . ILE B 1 257 ? -13.648 -49.438 -39.594 1 64.69 257 ILE B O 1
ATOM 4239 N N . LYS B 1 258 ? -11.711 -48.656 -40.219 1 56.84 258 LYS B N 1
ATOM 4240 C CA . LYS B 1 258 ? -12.023 -49.094 -41.562 1 56.84 258 LYS B CA 1
ATOM 4241 C C . LYS B 1 258 ? -12.039 -50.625 -41.688 1 56.84 258 LYS B C 1
ATOM 4243 O O . LYS B 1 258 ? -11.031 -51.281 -41.438 1 56.84 258 LYS B O 1
ATOM 4248 N N . PRO B 1 259 ? -13.141 -51.219 -41.688 1 56.5 259 PRO B N 1
ATOM 4249 C CA . PRO B 1 259 ? -13.312 -52.688 -41.875 1 56.5 259 PRO B CA 1
ATOM 4250 C C . PRO B 1 259 ? -12.531 -53.219 -43.062 1 56.5 259 PRO B C 1
ATOM 4252 O O . PRO B 1 259 ? -12.336 -52.5 -44.062 1 56.5 259 PRO B O 1
ATOM 4255 N N . LYS B 1 260 ? -11.586 -54.094 -42.812 1 51.03 260 LYS B N 1
ATOM 4256 C CA . LYS B 1 260 ? -11.055 -54.906 -43.906 1 51.03 260 LYS B CA 1
ATOM 4257 C C . LYS B 1 260 ? -12.172 -55.344 -44.875 1 51.03 260 LYS B C 1
ATOM 4259 O O . LYS B 1 260 ? -13.156 -55.938 -44.438 1 51.03 260 LYS B O 1
ATOM 4264 N N . LYS B 1 261 ? -12.445 -54.5 -45.781 1 49 261 LYS B N 1
ATOM 4265 C CA . LYS B 1 261 ? -13.281 -55.031 -46.844 1 49 261 LYS B CA 1
ATOM 4266 C C . LYS B 1 261 ? -12.859 -56.469 -47.188 1 49 261 LYS B C 1
ATOM 4268 O O . LYS B 1 261 ? -11.703 -56.719 -47.531 1 49 261 LYS B O 1
ATOM 4273 N N . ASN B 1 262 ? -13.469 -57.5 -46.469 1 40.03 262 ASN B N 1
ATOM 4274 C CA . ASN B 1 262 ? -13.5 -58.781 -47.156 1 40.03 262 ASN B CA 1
ATOM 4275 C C . ASN B 1 262 ? -14.086 -58.688 -48.562 1 40.03 262 ASN B C 1
ATOM 4277 O O . ASN B 1 262 ? -15.109 -58.031 -48.75 1 40.03 262 ASN B O 1
#

Organism: Mycoplasma genitalium (strain ATCC 33530 / DSM 19775 / NCTC 10195 / G37) (NCBI:txid243273)